Protein AF-0000000087545679 (afdb_homodimer)

InterPro domains:
  IPR001789 Signal transduction response regulator, receiver domain [PF00072] (4-112)
  IPR001789 Signal transduction response regulator, receiver domain [PS50110] (2-116)
  IPR001789 Signal transduction response regulator, receiver domain [SM00448] (1-112)
  IPR001867 OmpR/PhoB-type DNA-binding domain [PF00486] (146-220)
  IPR001867 OmpR/PhoB-type DNA-binding domain [PS51755] (124-222)
  IPR001867 OmpR/PhoB-type DNA-binding domain [SM00862] (145-220)
  IPR001867 OmpR/PhoB-type DNA-binding domain [cd00383] (132-220)
  IPR011006 CheY-like superfamily [SSF52172] (1-177)
  IPR036388 Winged helix-like DNA-binding domain superfamily [G3DSA:1.10.10.10] (118-224)
  IPR039420 Transcriptional regulatory protein WalR-like [PTHR48111] (1-220)

Secondary structure (DSSP, 8-state):
-EEEEE-S-HHHHHHHHHHHHHTT-EEEEESSHHHHHHHHHHS--SEEEE-SS-SSS-HHHHHHHHHHTT--S-EEEEES---HHHHHHHHHTT-SEEEESS--HHHHHHHHHHHHHHHTT--SSEEEETTEEEETTTTEEEETTEEE---HHHHHHHHHHHHTTTSEE-HHHHHHTT-SSSTT--TTHHHHHHHHHHHHHHTTTT---EEEETTTEEEE-SPP-/-EEEEE-S-HHHHHHHHHHHHHTT-EEEEESSHHHHHHHHHHS--SEEEE-SS-SSS-HHHHHHHHHHTT--S-EEEEES---HHHHHHHHHTT-SEEEESS--HHHHHHHHHHHHHHHTT--SSEEEETTEEEETTTTEEEETTEEE---HHHHHHHHHHHHTTTSEE-HHHHHHTT-SSSTT--TTHHHHHHHHHHHHHHTTTT---EEEETTTEEEE-SPP-

Sequence (450 aa):
MKLLVVEDEALLRHHLQTRLTDSGHVVQAVANAEEALYHVTEFNHDLAVIDLGLPGISGLELIRRLRAQDKTFPILILTARGNWQDKVEGLAAGADDYVVKPFQFEELEARLNALLRRSSGFTQSTIVAGPLLLDLNRKQASLDEEPLALTAYEYRILEYLMRHHQQVVAKDRLMEQLYPDDDERDPNVIEVLVGRLRRKLEAPAGFKPIDTVRGLGYLFNERCQMKLLVVEDEALLRHHLQTRLTDSGHVVQAVANAEEALYHVTEFNHDLAVIDLGLPGISGLELIRRLRAQDKTFPILILTARGNWQDKVEGLAAGADDYVVKPFQFEELEARLNALLRRSSGFTQSTIVAGPLLLDLNRKQASLDEEPLALTAYEYRILEYLMRHHQQVVAKDRLMEQLYPDDDERDPNVIEVLVGRLRRKLEAPAGFKPIDTVRGLGYLFNERCQ

Solvent-accessible surface area (backbone atoms only — not comparable to full-atom values): 23961 Å² total; per-residue (Å²): 84,26,33,36,36,36,33,56,54,63,67,59,38,50,50,51,42,52,55,45,35,74,70,63,34,24,54,46,72,35,51,30,41,67,58,45,55,52,46,59,73,76,41,86,59,56,30,36,39,35,25,47,85,29,63,86,55,32,28,59,57,43,46,39,49,40,46,75,70,66,52,71,52,51,29,34,37,47,27,69,71,67,53,56,69,57,52,31,50,46,34,61,49,38,27,62,46,81,45,45,51,83,74,56,67,67,39,52,51,37,51,53,49,29,50,52,32,46,75,52,70,38,58,50,53,45,43,36,37,87,58,35,38,34,34,65,82,77,70,45,40,24,45,75,86,34,81,48,93,63,52,75,66,48,42,47,53,49,50,54,36,52,54,40,37,71,36,78,41,39,57,67,61,54,48,43,48,75,31,74,60,78,81,80,66,57,87,55,51,60,59,53,43,52,50,52,49,47,54,67,43,28,68,55,97,65,43,76,47,71,42,79,40,87,97,55,28,37,25,24,69,47,70,60,78,86,27,32,36,36,36,33,57,54,63,68,59,38,50,50,52,44,51,54,43,34,73,72,63,33,26,55,46,72,36,53,32,43,67,57,45,57,52,47,58,73,76,40,86,58,57,31,35,38,34,24,47,85,29,62,85,55,31,27,60,57,42,44,38,50,40,47,74,69,67,52,70,52,50,29,34,37,46,27,70,71,67,52,56,69,58,52,30,50,46,33,61,49,39,26,62,45,79,46,44,52,83,72,56,68,67,39,53,51,36,51,49,50,30,51,51,33,48,75,52,73,38,59,51,54,45,43,34,38,87,57,35,36,36,34,64,83,77,70,45,40,24,46,75,87,34,80,46,95,63,53,74,66,48,43,48,52,50,50,53,35,52,55,39,37,72,36,79,40,38,58,67,62,54,48,42,48,76,33,74,60,78,81,81,67,58,86,56,52,60,58,53,45,50,51,52,50,46,54,66,43,28,69,54,96,65,43,76,48,70,42,78,39,85,98,55,30,37,25,25,69,46,70,60,80

Organism: NCBI:txid47879

Foldseek 3Di:
DEEEEEAQDPVVQVVCCVVVVVQLFHYDYDRALVVVVVDVVVDPGQEYEFEQPGPDQGSLNSLLVCVVVVPQHAYEYEYQDDDVVVVVSSVVSPHDYYDHPPDDVVVVVVVVQCSSCVVLPHDDQWKDFVQWIARNNVLWIDGVNHTQDDDSLLSQLVVVQSSVAPDFDALVNSQCRVHVDPPDDDSCPSVVSVVVNQVSQCVPPGRRQWDADPPGHIHRHTHMD/DEEEEEAQDPVVQVVCCVVVVVQLFHYDYDRALVVVVVDVVVDPGQEYEFEQPGPDQGSLNSLLVCVVVVPQHAYEYEYQDDDVVVVVSSVVSPHDYYDHPPDDVVVVVVVVQCSSCVVLPHDDQWKDFVQWIARNNVLWIDGVNHTQDDDSLLSQLVVVQSSVAPDFDALVNSQCRVHVDPPDDDSCVSVVSVVVNQVSQCVPPRRRQWDADPPGHIHRHTHMD

pLDDT: mean 93.22, std 6.29, range [61.56, 98.75]

Nearest PDB structures (foldseek):
  8jo2-assembly1_H  TM=9.558E-01  e=9.263E-23  Klebsiella pneumoniae JM45
  4s04-assembly2_F  TM=5.539E-01  e=1.120E-22  Klebsiella pneumoniae JM45
  2pl1-assembly1_A  TM=9.897E-01  e=4.685E-15  Escherichia coli
  3w9s-assembly1_B  TM=9.902E-01  e=2.878E-13  Klebsiella pneumoniae subsp. pneumoniae NTUH-K2044
  1kgs-assembly1_A  TM=5.431E-01  e=3.807E-20  Thermotoga maritima

Radius of gyration: 22.72 Å; Cα contacts (8 Å, |Δi|>4): 845; chains: 2; bounding box: 52×59×52 Å

Structure (mmCIF, N/CA/C/O backbone):
data_AF-0000000087545679-model_v1
#
loop_
_entity.id
_entity.type
_entity.pdbx_description
1 polymer 'Uncharacterized protein'
#
loop_
_atom_site.group_PDB
_atom_site.id
_atom_site.type_symbol
_atom_site.label_atom_id
_atom_site.label_alt_id
_atom_site.label_comp_id
_atom_site.label_asym_id
_atom_site.label_entity_id
_atom_site.label_seq_id
_atom_site.pdbx_PDB_ins_code
_atom_site.Cartn_x
_atom_site.Cartn_y
_atom_site.Cartn_z
_atom_site.occupancy
_atom_site.B_iso_or_equiv
_atom_site.auth_seq_id
_atom_site.auth_comp_id
_atom_site.auth_asym_id
_atom_site.auth_atom_id
_atom_site.pdbx_PDB_model_num
ATOM 1 N N . MET A 1 1 ? 1.304 -16.109 -5.113 1 92.75 1 MET A N 1
ATOM 2 C CA . MET A 1 1 ? 0.428 -15.07 -5.633 1 92.75 1 MET A CA 1
ATOM 3 C C . MET A 1 1 ? 0.404 -15.086 -7.156 1 92.75 1 MET A C 1
ATOM 5 O O . MET A 1 1 ? 1.335 -15.586 -7.793 1 92.75 1 MET A O 1
ATOM 9 N N . LYS A 1 2 ? -0.677 -14.625 -7.703 1 93.69 2 LYS A N 1
ATOM 10 C CA . LYS A 1 2 ? -0.797 -14.586 -9.156 1 93.69 2 LYS A CA 1
ATOM 11 C C . LYS A 1 2 ? -0.41 -13.219 -9.703 1 93.69 2 LYS A C 1
ATOM 13 O O . LYS A 1 2 ? -1.035 -12.211 -9.367 1 93.69 2 LYS A O 1
ATOM 18 N N . LEU A 1 3 ? 0.602 -13.219 -10.586 1 96.75 3 LEU A N 1
ATOM 19 C CA . LEU A 1 3 ? 1.151 -11.977 -11.109 1 96.75 3 LEU A CA 1
ATOM 20 C C . LEU A 1 3 ? 0.868 -11.844 -12.602 1 96.75 3 LEU A C 1
ATOM 22 O O . LEU A 1 3 ? 0.926 -12.828 -13.344 1 96.75 3 LEU A O 1
ATOM 26 N N . LEU A 1 4 ? 0.562 -10.617 -13 1 97.62 4 LEU A N 1
ATOM 27 C CA . LEU A 1 4 ? 0.479 -10.266 -14.414 1 97.62 4 LEU A CA 1
ATOM 28 C C . LEU A 1 4 ? 1.711 -9.484 -14.852 1 97.62 4 LEU A C 1
ATOM 30 O O . LEU A 1 4 ? 2.055 -8.469 -14.234 1 97.62 4 LEU A O 1
ATOM 34 N N . VAL A 1 5 ? 2.412 -10.016 -15.836 1 98.44 5 VAL A N 1
ATOM 35 C CA . VAL A 1 5 ? 3.568 -9.328 -16.391 1 98.44 5 VAL A CA 1
ATOM 36 C C . VAL A 1 5 ? 3.268 -8.891 -17.828 1 98.44 5 VAL A C 1
ATOM 38 O O . VAL A 1 5 ? 2.93 -9.711 -18.672 1 98.44 5 VAL A O 1
ATOM 41 N N . VAL A 1 6 ? 3.354 -7.586 -18.047 1 98.69 6 VAL A N 1
ATOM 42 C CA . VAL A 1 6 ? 3.127 -7.035 -19.375 1 98.69 6 VAL A CA 1
ATOM 43 C C . VAL A 1 6 ? 4.426 -6.438 -19.922 1 98.69 6 VAL A C 1
ATOM 45 O O . VAL A 1 6 ? 4.859 -5.375 -19.469 1 98.69 6 VAL A O 1
ATOM 48 N N . GLU A 1 7 ? 5.012 -7.086 -20.859 1 98.38 7 GLU A N 1
ATOM 49 C CA . GLU A 1 7 ? 6.336 -6.766 -21.391 1 98.38 7 GLU A CA 1
ATOM 50 C C . GLU A 1 7 ? 6.461 -7.195 -22.859 1 98.38 7 GLU A C 1
ATOM 52 O O . GLU A 1 7 ? 6.301 -8.375 -23.172 1 98.38 7 GLU A O 1
ATOM 57 N N . ASP A 1 8 ? 6.758 -6.242 -23.703 1 97.69 8 ASP A N 1
ATOM 58 C CA . ASP A 1 8 ? 6.754 -6.539 -25.125 1 97.69 8 ASP A CA 1
ATOM 59 C C . ASP A 1 8 ? 8.047 -7.238 -25.547 1 97.69 8 ASP A C 1
ATOM 61 O O . ASP A 1 8 ? 8.062 -7.996 -26.516 1 97.69 8 ASP A O 1
ATOM 65 N N . GLU A 1 9 ? 9.164 -6.996 -24.906 1 97.25 9 GLU A N 1
ATOM 66 C CA . GLU A 1 9 ? 10.422 -7.645 -25.234 1 97.25 9 GLU A CA 1
ATOM 67 C C . GLU A 1 9 ? 10.43 -9.109 -24.797 1 97.25 9 GLU A C 1
ATOM 69 O O . GLU A 1 9 ? 10.469 -9.398 -23.594 1 97.25 9 GLU A O 1
ATOM 74 N N . ALA A 1 10 ? 10.531 -9.984 -25.719 1 97.75 10 ALA A N 1
ATOM 75 C CA . ALA A 1 10 ? 10.312 -11.414 -25.5 1 97.75 10 ALA A CA 1
ATOM 76 C C . ALA A 1 10 ? 11.32 -11.977 -24.5 1 97.75 10 ALA A C 1
ATOM 78 O O . ALA A 1 10 ? 10.961 -12.75 -23.609 1 97.75 10 ALA A O 1
A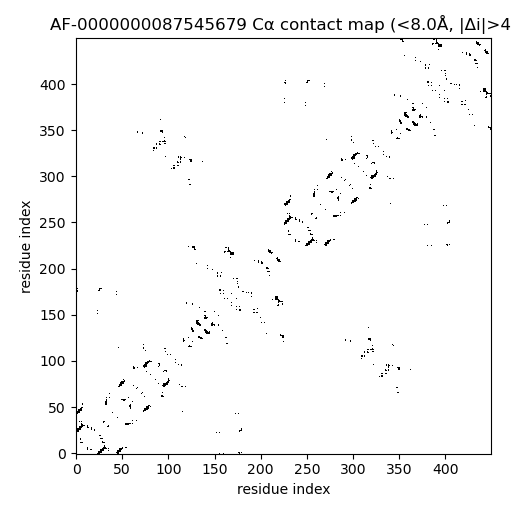TOM 79 N N . LEU A 1 11 ? 12.547 -11.617 -24.688 1 97.94 11 LEU A N 1
ATOM 80 C CA . LEU A 1 11 ? 13.586 -12.18 -23.828 1 97.94 11 LEU A CA 1
ATOM 81 C C . LEU A 1 11 ? 13.391 -11.742 -22.375 1 97.94 11 LEU A C 1
ATOM 83 O O . LEU A 1 11 ? 13.484 -12.562 -21.469 1 97.94 11 LEU A O 1
ATOM 87 N N . LEU A 1 12 ? 13.164 -10.477 -22.203 1 97.94 12 LEU A N 1
ATOM 88 C CA . LEU A 1 12 ? 12.938 -9.969 -20.859 1 97.94 12 LEU A CA 1
ATOM 89 C C . LEU A 1 12 ? 11.672 -10.57 -20.25 1 97.94 12 LEU A C 1
ATOM 91 O O . LEU A 1 12 ? 11.648 -10.938 -19.078 1 97.94 12 LEU A O 1
ATOM 95 N N . ARG A 1 13 ? 10.609 -10.609 -21 1 98.12 13 ARG A N 1
ATOM 96 C CA . ARG A 1 13 ? 9.352 -11.203 -20.562 1 98.12 13 ARG A CA 1
ATOM 97 C C . ARG A 1 13 ? 9.555 -12.633 -20.062 1 98.12 13 ARG A C 1
ATOM 99 O O . ARG A 1 13 ? 9.07 -13 -19 1 98.12 13 ARG A O 1
ATOM 106 N N . HIS A 1 14 ? 10.305 -13.406 -20.828 1 97.88 14 HIS A N 1
ATOM 107 C CA . HIS A 1 14 ? 10.609 -14.781 -20.469 1 97.88 14 HIS A CA 1
ATOM 108 C C . HIS A 1 14 ? 11.438 -14.852 -19.203 1 97.88 14 HIS A C 1
ATOM 110 O O . HIS A 1 14 ? 11.164 -15.672 -18.312 1 97.88 14 HIS A O 1
ATOM 116 N N . HIS A 1 15 ? 12.422 -14.008 -19.156 1 97.88 15 HIS A N 1
ATOM 117 C CA . HIS A 1 15 ? 13.281 -13.961 -17.984 1 97.88 15 HIS A CA 1
ATOM 118 C C . HIS A 1 15 ? 12.477 -13.625 -16.719 1 97.88 15 HIS A C 1
ATOM 120 O O . HIS A 1 15 ? 12.617 -14.289 -15.695 1 97.88 15 HIS A O 1
ATOM 126 N N . LEU A 1 16 ? 11.625 -12.609 -16.797 1 98.31 16 LEU A N 1
ATOM 127 C CA . LEU A 1 16 ? 10.781 -12.219 -15.68 1 98.31 16 LEU A CA 1
ATOM 128 C C . LEU A 1 16 ? 9.859 -13.359 -15.273 1 98.31 16 LEU A C 1
ATOM 130 O O . LEU A 1 16 ? 9.734 -13.672 -14.086 1 98.31 16 LEU A O 1
ATOM 134 N N . GLN A 1 17 ? 9.211 -13.945 -16.234 1 97.5 17 GLN A N 1
ATOM 135 C CA . GLN A 1 17 ? 8.305 -15.055 -15.977 1 97.5 17 GLN A CA 1
ATOM 136 C C . GLN A 1 17 ? 9.023 -16.188 -15.258 1 97.5 17 GLN A C 1
ATOM 138 O O . GLN A 1 17 ? 8.523 -16.719 -14.258 1 97.5 17 GLN A O 1
ATOM 143 N N . THR A 1 18 ? 10.203 -16.562 -15.75 1 97.31 18 THR A N 1
ATOM 144 C CA . THR A 1 18 ? 10.969 -17.656 -15.195 1 97.31 18 THR A CA 1
ATOM 145 C C . THR A 1 18 ? 11.398 -17.359 -13.758 1 97.31 18 THR A C 1
ATOM 147 O O . THR A 1 18 ? 11.141 -18.156 -12.852 1 97.31 18 THR A O 1
ATOM 150 N N . ARG A 1 19 ? 11.977 -16.203 -13.539 1 96.75 19 ARG A N 1
ATOM 151 C CA . ARG A 1 19 ? 12.508 -15.852 -12.227 1 96.75 19 ARG A CA 1
ATOM 152 C C . ARG A 1 19 ? 11.383 -15.695 -11.203 1 96.75 19 ARG A C 1
ATOM 154 O O . ARG A 1 19 ? 11.516 -16.125 -10.062 1 96.75 19 ARG A O 1
ATOM 161 N N . LEU A 1 20 ? 10.289 -15.07 -11.602 1 96.25 20 LEU A N 1
ATOM 162 C CA . LEU A 1 20 ? 9.164 -14.875 -10.695 1 96.25 20 LEU A CA 1
ATOM 163 C C . LEU A 1 20 ? 8.492 -16.203 -10.367 1 96.25 20 LEU A C 1
ATOM 165 O O . LEU A 1 20 ? 8.047 -16.422 -9.234 1 96.25 20 LEU A O 1
ATOM 169 N N . THR A 1 21 ? 8.398 -17.062 -11.359 1 93.25 21 THR A N 1
ATOM 170 C CA . THR A 1 21 ? 7.875 -18.406 -11.109 1 93.25 21 THR A CA 1
ATOM 171 C C . THR A 1 21 ? 8.766 -19.156 -10.133 1 93.25 21 THR A C 1
ATOM 173 O O . THR A 1 21 ? 8.273 -19.797 -9.203 1 93.25 21 THR A O 1
ATOM 176 N N . ASP A 1 22 ? 10.062 -19.031 -10.367 1 92.12 22 ASP A N 1
ATOM 177 C CA . ASP A 1 22 ? 11.031 -19.688 -9.492 1 92.12 22 ASP A CA 1
ATOM 178 C C . ASP A 1 22 ? 10.906 -19.156 -8.062 1 92.12 22 ASP A C 1
ATOM 180 O O . ASP A 1 22 ? 11.195 -19.891 -7.102 1 92.12 22 ASP A O 1
ATOM 184 N N . SER A 1 23 ? 10.445 -17.922 -7.957 1 90.81 23 SER A N 1
ATOM 185 C CA . SER A 1 23 ? 10.273 -17.312 -6.641 1 90.81 23 SER A CA 1
ATOM 186 C C . SER A 1 23 ? 8.961 -17.75 -5.996 1 90.81 23 SER A C 1
ATOM 188 O O . SER A 1 23 ? 8.633 -17.328 -4.891 1 90.81 23 SER A O 1
ATOM 190 N N . GLY A 1 24 ? 8.164 -18.562 -6.699 1 88.25 24 GLY A N 1
ATOM 191 C CA . GLY A 1 24 ? 6.992 -19.172 -6.098 1 88.25 24 GLY A CA 1
ATOM 192 C C . GLY A 1 24 ? 5.691 -18.531 -6.531 1 88.25 24 GLY A C 1
ATOM 193 O O . GLY A 1 24 ? 4.633 -18.812 -5.965 1 88.25 24 GLY A O 1
ATOM 194 N N . HIS A 1 25 ? 5.719 -17.672 -7.527 1 92.38 25 HIS A N 1
ATOM 195 C CA . HIS A 1 25 ? 4.512 -17 -8.023 1 92.38 25 HIS A CA 1
ATOM 196 C C . HIS A 1 25 ? 3.93 -17.75 -9.219 1 92.38 25 HIS A C 1
ATOM 198 O O . HIS A 1 25 ? 4.621 -18.547 -9.859 1 92.38 25 HIS A O 1
ATOM 204 N N . VAL A 1 26 ? 2.666 -17.562 -9.352 1 93.12 26 VAL A N 1
ATOM 205 C CA . VAL A 1 26 ? 2.031 -17.906 -10.625 1 93.12 26 VAL A CA 1
ATOM 206 C C . VAL A 1 26 ? 2.049 -16.703 -11.555 1 93.12 26 VAL A C 1
ATOM 208 O O . VAL A 1 26 ? 1.563 -15.625 -11.195 1 93.12 26 VAL A O 1
ATOM 211 N N . VAL A 1 27 ? 2.623 -16.906 -12.766 1 95.5 27 VAL A N 1
ATOM 212 C CA . VAL A 1 27 ? 2.877 -15.719 -13.586 1 95.5 27 VAL A CA 1
ATOM 213 C C . VAL A 1 27 ? 2.15 -15.844 -14.922 1 95.5 27 VAL A C 1
ATOM 215 O O . VAL A 1 27 ? 2.291 -16.859 -15.617 1 95.5 27 VAL A O 1
ATOM 218 N N . GLN A 1 28 ? 1.311 -14.93 -15.219 1 95.38 28 GLN A N 1
ATOM 219 C CA . GLN A 1 28 ? 0.778 -14.703 -16.562 1 95.38 28 GLN A CA 1
ATOM 220 C C . GLN A 1 28 ? 1.534 -13.586 -17.266 1 95.38 28 GLN A C 1
ATOM 222 O O . GLN A 1 28 ? 1.435 -12.422 -16.891 1 95.38 28 GLN A O 1
ATOM 227 N N . ALA A 1 29 ? 2.275 -13.992 -18.266 1 97.12 29 ALA A N 1
ATOM 228 C CA . ALA A 1 29 ? 3.084 -13.016 -19 1 97.12 29 ALA A CA 1
ATOM 229 C C . ALA A 1 29 ? 2.518 -12.758 -20.391 1 97.12 29 ALA A C 1
ATOM 231 O O . ALA A 1 29 ? 2.24 -13.703 -21.125 1 97.12 29 ALA A O 1
ATOM 232 N N . VAL A 1 30 ? 2.312 -11.523 -20.672 1 97.38 30 VAL A N 1
ATOM 233 C CA . VAL A 1 30 ? 1.738 -11.188 -21.969 1 97.38 30 VAL A CA 1
ATOM 234 C C . VAL A 1 30 ? 2.586 -10.109 -22.656 1 97.38 30 VAL A C 1
ATOM 236 O O . VAL A 1 30 ? 3.389 -9.438 -22 1 97.38 30 VAL A O 1
ATOM 239 N N . ALA A 1 31 ? 2.346 -9.891 -23.969 1 97.69 31 ALA A N 1
ATOM 240 C CA . ALA A 1 31 ? 3.287 -9.102 -24.75 1 97.69 31 ALA A CA 1
ATOM 241 C C . ALA A 1 31 ? 2.725 -7.711 -25.047 1 97.69 31 ALA A C 1
ATOM 243 O O . ALA A 1 31 ? 3.424 -6.852 -25.594 1 97.69 31 ALA A O 1
ATOM 244 N N . ASN A 1 32 ? 1.473 -7.48 -24.719 1 97.69 32 ASN A N 1
ATOM 245 C CA . ASN A 1 32 ? 0.864 -6.195 -25.031 1 97.69 32 ASN A CA 1
ATOM 246 C C . ASN A 1 32 ? -0.331 -5.898 -24.141 1 97.69 32 ASN A C 1
ATOM 248 O O . ASN A 1 32 ? -0.781 -6.766 -23.391 1 97.69 32 ASN A O 1
ATOM 252 N N . ALA A 1 33 ? -0.792 -4.645 -24.219 1 98 33 ALA A N 1
ATOM 253 C CA . ALA A 1 33 ? -1.845 -4.156 -23.328 1 98 33 ALA A CA 1
ATOM 254 C C . ALA A 1 33 ? -3.174 -4.848 -23.625 1 98 33 ALA A C 1
ATOM 256 O O . ALA A 1 33 ? -3.963 -5.105 -22.719 1 98 33 ALA A O 1
ATOM 257 N N . GLU A 1 34 ? -3.424 -5.125 -24.844 1 97.25 34 GLU A N 1
ATOM 258 C CA . GLU A 1 34 ? -4.684 -5.758 -25.219 1 97.25 34 GLU A CA 1
ATOM 259 C C . GLU A 1 34 ? -4.828 -7.129 -24.562 1 97.25 34 GLU A C 1
ATOM 261 O O . GLU A 1 34 ? -5.887 -7.453 -24.016 1 97.25 34 GLU A O 1
ATOM 266 N N . GLU A 1 35 ? -3.793 -7.863 -24.672 1 96.38 35 GLU A N 1
ATOM 267 C CA . GLU A 1 35 ? -3.797 -9.172 -24.031 1 96.38 35 GLU A CA 1
ATOM 268 C C . GLU A 1 35 ? -3.947 -9.047 -22.516 1 96.38 35 GLU A C 1
ATOM 270 O O . GLU A 1 35 ? -4.66 -9.836 -21.891 1 96.38 35 GLU A O 1
ATOM 275 N N . ALA A 1 36 ? -3.248 -8.078 -21.969 1 97.5 36 ALA A N 1
ATOM 276 C CA . ALA A 1 36 ? -3.35 -7.836 -20.531 1 97.5 36 ALA A CA 1
ATOM 277 C C . ALA A 1 36 ? -4.793 -7.555 -20.125 1 97.5 36 ALA A C 1
ATOM 279 O O . ALA A 1 36 ? -5.293 -8.125 -19.141 1 97.5 36 ALA A O 1
ATOM 280 N N . LEU A 1 37 ? -5.449 -6.648 -20.891 1 97 37 LEU A N 1
ATOM 281 C CA . LEU A 1 37 ? -6.824 -6.266 -20.594 1 97 37 LEU A CA 1
ATOM 282 C C . LEU A 1 37 ? -7.758 -7.469 -20.688 1 97 37 LEU A C 1
ATOM 284 O O . LEU A 1 37 ? -8.68 -7.613 -19.891 1 97 37 LEU A O 1
ATOM 288 N N . TYR A 1 38 ? -7.469 -8.328 -21.641 1 95.06 38 TYR A N 1
ATOM 289 C CA . TYR A 1 38 ? -8.242 -9.555 -21.781 1 95.06 38 TYR A CA 1
ATOM 290 C C . TYR A 1 38 ? -8.102 -10.43 -20.547 1 95.06 38 TYR A C 1
ATOM 292 O O . TYR A 1 38 ? -9.094 -10.867 -19.953 1 95.06 38 TYR A O 1
ATOM 300 N N . HIS A 1 39 ? -6.891 -10.648 -20.094 1 92.81 39 HIS A N 1
ATOM 301 C CA . HIS A 1 39 ? -6.609 -11.555 -18.984 1 92.81 39 HIS A CA 1
ATOM 302 C C . HIS A 1 39 ? -7.164 -11.008 -17.672 1 92.81 39 HIS A C 1
ATOM 304 O O . HIS A 1 39 ? -7.633 -11.773 -16.828 1 92.81 39 HIS A O 1
ATOM 310 N N . VAL A 1 40 ? -7.125 -9.711 -17.484 1 94 40 VAL A N 1
ATOM 311 C CA . VAL A 1 40 ? -7.59 -9.125 -16.234 1 94 40 VAL A CA 1
ATOM 312 C C . VAL A 1 40 ? -9.109 -9.219 -16.156 1 94 40 VAL A C 1
ATOM 314 O O . VAL A 1 40 ? -9.688 -9.156 -15.062 1 94 40 VAL A O 1
ATOM 317 N N . THR A 1 41 ? -9.727 -9.258 -17.297 1 91.56 41 THR A N 1
ATOM 318 C CA . THR A 1 41 ? -11.172 -9.43 -17.328 1 91.56 41 THR A CA 1
ATOM 319 C C . THR A 1 41 ? -11.555 -10.875 -17.016 1 91.56 41 THR A C 1
ATOM 321 O O . THR A 1 41 ? -12.586 -11.133 -16.391 1 91.56 41 THR A O 1
ATOM 324 N N . GLU A 1 42 ? -10.727 -11.844 -17.328 1 88.31 42 GLU A N 1
ATOM 325 C CA . GLU A 1 42 ? -11.031 -13.266 -17.25 1 88.31 42 GLU A CA 1
ATOM 326 C C . GLU A 1 42 ? -10.539 -13.867 -15.938 1 88.31 42 GLU A C 1
ATOM 328 O O . GLU A 1 42 ? -11.125 -14.828 -15.43 1 88.31 42 GLU A O 1
ATOM 333 N N . PHE A 1 43 ? -9.5 -13.281 -15.477 1 88.25 43 PHE A N 1
ATOM 334 C CA . PHE A 1 43 ? -8.852 -13.883 -14.32 1 88.25 43 PHE A CA 1
ATOM 335 C C . PHE A 1 43 ? -8.531 -12.82 -13.273 1 88.25 43 PHE A C 1
ATOM 337 O O . PHE A 1 43 ? -8.43 -11.633 -13.594 1 88.25 43 PHE A O 1
ATOM 344 N N . ASN A 1 44 ? -8.383 -13.305 -12.062 1 90.19 44 ASN A N 1
ATOM 345 C CA . ASN A 1 44 ? -7.922 -12.422 -11 1 90.19 44 ASN A CA 1
ATOM 346 C C . ASN A 1 44 ? -6.398 -12.398 -10.914 1 90.19 44 ASN A C 1
ATOM 348 O O . ASN A 1 44 ? -5.738 -13.391 -11.234 1 90.19 44 ASN A O 1
ATOM 352 N N . HIS A 1 45 ? -5.914 -11.273 -10.547 1 94.12 45 HIS A N 1
ATOM 353 C CA . HIS A 1 45 ? -4.48 -11.102 -10.336 1 94.12 45 HIS A CA 1
ATOM 354 C C . HIS A 1 45 ? -4.207 -10.391 -9.016 1 94.12 45 HIS A C 1
ATOM 356 O O . HIS A 1 45 ? -5.027 -9.594 -8.555 1 94.12 45 HIS A O 1
ATOM 362 N N . ASP A 1 46 ? -3.066 -10.727 -8.453 1 95.31 46 ASP A N 1
ATOM 363 C CA . ASP A 1 46 ? -2.715 -10.133 -7.168 1 95.31 46 ASP A CA 1
ATOM 364 C C . ASP A 1 46 ? -1.806 -8.922 -7.352 1 95.31 46 ASP A C 1
ATOM 366 O O . ASP A 1 46 ? -1.673 -8.094 -6.445 1 95.31 46 ASP A O 1
ATOM 370 N N . LEU A 1 47 ? -1.132 -8.82 -8.461 1 97.5 47 LEU A N 1
ATOM 371 C CA . LEU A 1 47 ? -0.214 -7.73 -8.773 1 97.5 47 LEU A CA 1
ATOM 372 C C . LEU A 1 47 ? 0.146 -7.734 -10.258 1 97.5 47 LEU A C 1
ATOM 374 O O . LEU A 1 47 ? 0.191 -8.789 -10.883 1 97.5 47 LEU A O 1
ATOM 378 N N . ALA A 1 48 ? 0.414 -6.551 -10.805 1 98.56 48 ALA A N 1
ATOM 379 C CA . ALA A 1 48 ? 0.85 -6.453 -12.195 1 98.56 48 ALA A CA 1
ATOM 380 C C . ALA A 1 48 ? 2.182 -5.715 -12.305 1 98.56 48 ALA A C 1
ATOM 382 O O . ALA A 1 48 ? 2.41 -4.73 -11.602 1 98.56 48 ALA A O 1
ATOM 383 N N . VAL A 1 49 ? 3.025 -6.23 -13.117 1 98.75 49 VAL A N 1
ATOM 384 C CA . VAL A 1 49 ? 4.238 -5.547 -13.562 1 98.75 49 VAL A CA 1
ATOM 385 C C . VAL A 1 49 ? 4.07 -5.074 -15 1 98.75 49 VAL A C 1
ATOM 387 O O . VAL A 1 49 ? 3.873 -5.887 -15.906 1 98.75 49 VAL A O 1
ATOM 390 N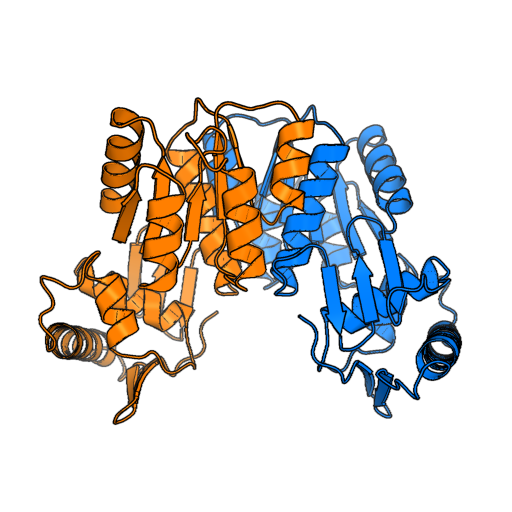 N . ILE A 1 50 ? 4.207 -3.771 -15.18 1 98.75 50 ILE A N 1
ATOM 391 C CA . ILE A 1 50 ? 3.812 -3.23 -16.469 1 98.75 50 ILE A CA 1
ATOM 392 C C . ILE A 1 50 ? 4.941 -2.367 -17.031 1 98.75 50 ILE A C 1
ATOM 394 O O . ILE A 1 50 ? 5.438 -1.465 -16.359 1 98.75 50 ILE A O 1
ATOM 398 N N . ASP A 1 51 ? 5.34 -2.609 -18.266 1 98.31 51 ASP A N 1
ATOM 399 C CA . ASP A 1 51 ? 6.223 -1.719 -19 1 98.31 51 ASP A CA 1
ATOM 400 C C . ASP A 1 51 ? 5.445 -0.542 -19.594 1 98.31 51 ASP A C 1
ATOM 402 O O . ASP A 1 51 ? 4.375 -0.725 -20.172 1 98.31 51 ASP A O 1
ATOM 406 N N . LEU A 1 52 ? 5.973 0.622 -19.547 1 97.31 52 LEU A N 1
ATOM 407 C CA . LEU A 1 52 ? 5.32 1.795 -20.109 1 97.31 52 LEU A CA 1
ATOM 408 C C . LEU A 1 52 ? 5.484 1.829 -21.625 1 97.31 52 LEU A C 1
ATOM 410 O O . LEU A 1 52 ? 4.648 2.396 -22.344 1 97.31 52 LEU A O 1
ATOM 414 N N . GLY A 1 53 ? 6.617 1.321 -22.062 1 96 53 GLY A N 1
ATOM 415 C CA . GLY A 1 53 ? 6.945 1.354 -23.484 1 96 53 GLY A CA 1
ATOM 416 C C . GLY A 1 53 ? 6.332 0.207 -24.266 1 96 53 GLY A C 1
ATOM 417 O O . GLY A 1 53 ? 7.027 -0.482 -25.016 1 96 53 GLY A O 1
ATOM 418 N N . LEU A 1 54 ? 5.066 -0.04 -24.141 1 97.06 54 LEU A N 1
ATOM 419 C CA . LEU A 1 54 ? 4.371 -1.105 -24.859 1 97.06 54 LEU A CA 1
ATOM 420 C C . LEU A 1 54 ? 3.953 -0.642 -26.25 1 97.06 54 LEU A C 1
ATOM 422 O O . LEU A 1 54 ? 3.654 0.537 -26.453 1 97.06 54 LEU A O 1
ATOM 426 N N . PRO A 1 55 ? 3.914 -1.589 -27.219 1 95 55 PRO A N 1
ATOM 427 C CA . PRO A 1 55 ? 3.35 -1.254 -28.531 1 95 55 PRO A CA 1
ATOM 428 C C . PRO A 1 55 ? 1.834 -1.067 -28.484 1 95 55 PRO A C 1
ATOM 430 O O . PRO A 1 55 ? 1.147 -1.733 -27.703 1 95 55 PRO A O 1
ATOM 433 N N . GLY A 1 56 ? 1.312 -0.159 -29.375 1 94.94 56 GLY A N 1
ATOM 434 C CA . GLY A 1 56 ? -0.119 0.098 -29.344 1 94.94 56 GLY A CA 1
ATOM 435 C C . GLY A 1 56 ? -0.55 0.952 -28.172 1 94.94 56 GLY A C 1
ATOM 436 O O . GLY A 1 56 ? -0.069 2.074 -28 1 94.94 56 GLY A O 1
ATOM 437 N N . ILE A 1 57 ? -1.38 0.335 -27.328 1 95.12 57 ILE A N 1
ATOM 438 C CA . ILE A 1 57 ? -1.778 0.997 -26.094 1 95.12 57 ILE A CA 1
ATOM 439 C C . ILE A 1 57 ? -0.59 1.062 -25.141 1 95.12 57 ILE A C 1
ATOM 441 O O . ILE A 1 57 ? 0.031 0.038 -24.844 1 95.12 57 ILE A O 1
ATOM 445 N N . SER A 1 58 ? -0.252 2.309 -24.766 1 96.88 58 SER A N 1
ATOM 446 C CA . SER A 1 58 ? 0.905 2.48 -23.891 1 96.88 58 SER A CA 1
ATOM 447 C C . SER A 1 58 ? 0.653 1.878 -22.516 1 96.88 58 SER A C 1
ATOM 449 O O . SER A 1 58 ? -0.498 1.695 -22.109 1 96.88 58 SER A O 1
ATOM 451 N N . GLY A 1 59 ? 1.76 1.56 -21.828 1 97.81 59 GLY A N 1
ATOM 452 C CA . GLY A 1 59 ? 1.615 1.081 -20.469 1 97.81 59 GLY A CA 1
ATOM 453 C C . GLY A 1 59 ? 0.867 2.049 -19.562 1 97.81 59 GLY A C 1
ATOM 454 O O . GLY A 1 59 ? 0.106 1.632 -18.688 1 97.81 59 GLY A O 1
ATOM 455 N N . LEU A 1 60 ? 1.108 3.32 -19.781 1 97.5 60 LEU A N 1
ATOM 456 C CA . LEU A 1 60 ? 0.423 4.344 -19 1 97.5 60 LEU A CA 1
ATOM 457 C C . LEU A 1 60 ? -1.082 4.293 -19.234 1 97.5 60 LEU A C 1
ATOM 459 O O . LEU A 1 60 ? -1.867 4.355 -18.281 1 97.5 60 LEU A O 1
ATOM 463 N N . GLU A 1 61 ? -1.462 4.242 -20.422 1 97.69 61 GLU A N 1
ATOM 464 C CA . GLU A 1 61 ? -2.877 4.129 -20.766 1 97.69 61 GLU A CA 1
ATOM 465 C C . GLU A 1 61 ? -3.475 2.836 -20.203 1 97.69 61 GLU A C 1
ATOM 467 O O . GLU A 1 61 ? -4.617 2.822 -19.75 1 97.69 61 GLU A O 1
ATOM 472 N N . LEU A 1 62 ? -2.701 1.753 -20.297 1 98.31 62 LEU A N 1
ATOM 473 C CA . LEU A 1 62 ? -3.139 0.487 -19.719 1 98.31 62 LEU A CA 1
ATOM 474 C C . LEU A 1 62 ? -3.461 0.649 -18.234 1 98.31 62 LEU A C 1
ATOM 476 O O . LEU A 1 62 ? -4.508 0.193 -17.766 1 98.31 62 LEU A O 1
ATOM 480 N N . ILE A 1 63 ? -2.598 1.299 -17.5 1 97.94 63 ILE A N 1
ATOM 481 C CA . ILE A 1 63 ? -2.787 1.516 -16.062 1 97.94 63 ILE A CA 1
ATOM 482 C C . ILE A 1 63 ? -4.078 2.297 -15.828 1 97.94 63 ILE A C 1
ATOM 484 O O . ILE A 1 63 ? -4.895 1.92 -14.984 1 97.94 63 ILE A O 1
ATOM 488 N N . ARG A 1 64 ? -4.262 3.348 -16.594 1 96.38 64 ARG A N 1
ATOM 489 C CA . ARG A 1 64 ? -5.461 4.168 -16.453 1 96.38 64 ARG A CA 1
ATOM 490 C C . ARG A 1 64 ? -6.719 3.344 -16.703 1 96.38 64 ARG A C 1
ATOM 492 O O . ARG A 1 64 ? -7.703 3.471 -15.977 1 96.38 64 ARG A O 1
ATOM 499 N N . ARG A 1 65 ? -6.703 2.527 -17.656 1 96.88 65 ARG A N 1
ATOM 500 C CA . ARG A 1 65 ? -7.852 1.691 -17.984 1 96.88 65 ARG A CA 1
ATOM 501 C C . ARG A 1 65 ? -8.125 0.666 -16.891 1 96.88 65 ARG A C 1
ATOM 503 O O . ARG A 1 65 ? -9.281 0.409 -16.547 1 96.88 65 ARG A O 1
ATOM 510 N N . LEU A 1 66 ? -7.051 0.069 -16.422 1 97.31 66 LEU A N 1
ATOM 511 C CA . LEU A 1 66 ? -7.207 -0.891 -15.328 1 97.31 66 LEU A CA 1
ATOM 512 C C . LEU A 1 66 ? -7.879 -0.242 -14.125 1 97.31 66 LEU A C 1
ATOM 514 O O . LEU A 1 66 ? -8.789 -0.824 -13.531 1 97.31 66 LEU A O 1
ATOM 518 N N . ARG A 1 67 ? -7.422 0.94 -13.797 1 95.75 67 ARG A N 1
ATOM 519 C CA . ARG A 1 67 ? -7.992 1.652 -12.664 1 95.75 67 ARG A CA 1
ATOM 520 C C . ARG A 1 67 ? -9.422 2.092 -12.953 1 95.75 67 ARG A C 1
ATOM 522 O O . ARG A 1 67 ? -10.289 2.027 -12.078 1 95.75 67 ARG A O 1
ATOM 529 N N . ALA A 1 68 ? -9.688 2.518 -14.156 1 92.62 68 ALA A N 1
ATOM 530 C CA . ALA A 1 68 ? -11.039 2.895 -14.562 1 92.62 68 ALA A CA 1
ATOM 531 C C . ALA A 1 68 ? -11.992 1.708 -14.461 1 92.62 68 ALA A C 1
ATOM 533 O O . ALA A 1 68 ? -13.195 1.885 -14.242 1 92.62 68 ALA A O 1
ATOM 534 N N . GLN A 1 69 ? -11.445 0.498 -14.617 1 94 69 GLN A N 1
ATOM 535 C CA . GLN A 1 69 ? -12.242 -0.722 -14.516 1 94 69 GLN A CA 1
ATOM 536 C C . GLN A 1 69 ? -12.289 -1.23 -13.078 1 94 69 GLN A C 1
ATOM 538 O O . GLN A 1 69 ? -12.633 -2.389 -12.836 1 94 69 GLN A O 1
ATOM 543 N N . ASP A 1 70 ? -11.766 -0.426 -12.141 1 91.94 70 ASP A N 1
ATOM 544 C CA . ASP A 1 70 ? -11.82 -0.66 -10.695 1 91.94 70 ASP A CA 1
ATOM 545 C C . ASP A 1 70 ? -10.945 -1.848 -10.297 1 91.94 70 ASP A C 1
ATOM 547 O O . ASP A 1 70 ? -11.281 -2.582 -9.367 1 91.94 70 ASP A O 1
ATOM 551 N N . LYS A 1 71 ? -9.945 -2.139 -11.156 1 94.69 71 LYS A N 1
ATOM 552 C CA . LYS A 1 71 ? -8.953 -3.113 -10.719 1 94.69 71 LYS A CA 1
ATOM 553 C C . LYS A 1 71 ? -8.055 -2.533 -9.633 1 94.69 71 LYS A C 1
ATOM 555 O O . LYS A 1 71 ? -7.34 -1.555 -9.859 1 94.69 71 LYS A O 1
ATOM 560 N N . THR A 1 72 ? -8 -3.219 -8.477 1 94 72 THR A N 1
ATOM 561 C CA . THR A 1 72 ? -7.395 -2.57 -7.32 1 94 72 THR A CA 1
ATOM 562 C C . THR A 1 72 ? -6.055 -3.215 -6.977 1 94 72 THR A C 1
ATOM 564 O O . THR A 1 72 ? -5.355 -2.76 -6.07 1 94 72 THR A O 1
ATOM 567 N N . PHE A 1 73 ? -5.691 -4.262 -7.672 1 95.62 73 PHE A N 1
ATOM 568 C CA . PHE A 1 73 ? -4.422 -4.906 -7.344 1 95.62 73 PHE A CA 1
ATOM 569 C C . PHE A 1 73 ? -3.256 -3.951 -7.566 1 95.62 73 PHE A C 1
ATOM 571 O O . PHE A 1 73 ? -3.326 -3.066 -8.422 1 95.62 73 PHE A O 1
ATOM 578 N N . PRO A 1 74 ? -2.16 -4.102 -6.797 1 97.5 74 PRO A N 1
ATOM 579 C CA . PRO A 1 74 ? -1 -3.223 -6.969 1 97.5 74 PRO A CA 1
ATOM 580 C C . PRO A 1 74 ? -0.38 -3.328 -8.359 1 97.5 74 PRO A C 1
ATOM 582 O O . PRO A 1 74 ? -0.36 -4.41 -8.945 1 97.5 74 PRO A O 1
ATOM 585 N N . ILE A 1 75 ? 0.105 -2.168 -8.82 1 98.44 75 ILE A N 1
ATOM 586 C CA . ILE A 1 75 ? 0.776 -2.111 -10.117 1 98.44 75 ILE A CA 1
ATOM 587 C C . ILE A 1 75 ? 2.193 -1.57 -9.938 1 98.44 75 ILE A C 1
ATOM 589 O O . ILE A 1 75 ? 2.387 -0.499 -9.359 1 98.44 75 ILE A O 1
ATOM 593 N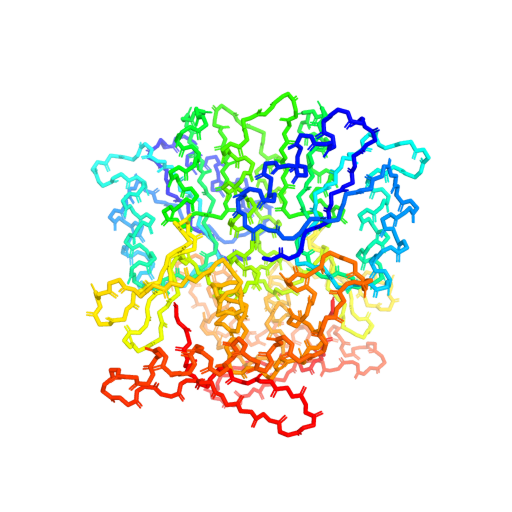 N . LEU A 1 76 ? 3.15 -2.332 -10.344 1 98.62 76 LEU A N 1
ATOM 594 C CA . LEU A 1 76 ? 4.547 -1.914 -10.414 1 98.62 76 LEU A CA 1
ATOM 595 C C . LEU A 1 76 ? 4.969 -1.641 -11.852 1 98.62 76 LEU A C 1
ATOM 597 O O . LEU A 1 76 ? 4.863 -2.52 -12.711 1 98.62 76 LEU A O 1
ATOM 601 N N . ILE A 1 77 ? 5.395 -0.402 -12.102 1 98.62 77 ILE A N 1
ATOM 602 C CA . ILE A 1 77 ? 5.891 -0.049 -13.43 1 98.62 77 ILE A CA 1
ATOM 603 C C . ILE A 1 77 ? 7.348 -0.486 -13.562 1 98.62 77 ILE A C 1
ATOM 605 O O . ILE A 1 77 ? 8.156 -0.272 -12.656 1 98.62 77 ILE A O 1
ATOM 609 N N . LEU A 1 78 ? 7.695 -1.208 -14.594 1 98.38 78 LEU A N 1
ATOM 610 C CA . LEU A 1 78 ? 9.055 -1.572 -14.969 1 98.38 78 LEU A CA 1
ATOM 611 C C . LEU A 1 78 ? 9.391 -1.067 -16.359 1 98.38 78 LEU A C 1
ATOM 613 O O . LEU A 1 78 ? 8.883 -1.6 -17.359 1 98.38 78 LEU A O 1
ATOM 617 N N . THR A 1 79 ? 10.281 -0.026 -16.453 1 97.19 79 THR A N 1
ATOM 618 C CA . THR A 1 79 ? 10.453 0.649 -17.734 1 97.19 79 THR A CA 1
ATOM 619 C C . THR A 1 79 ? 11.859 1.246 -17.844 1 97.19 79 THR A C 1
ATOM 621 O O . THR A 1 79 ? 12.586 1.312 -16.859 1 97.19 79 THR A O 1
ATOM 624 N N . ALA A 1 80 ? 12.258 1.636 -19.078 1 95.94 80 ALA A N 1
ATOM 625 C CA . ALA A 1 80 ? 13.547 2.295 -19.312 1 95.94 80 ALA A CA 1
ATOM 626 C C . ALA A 1 80 ? 13.461 3.783 -18.969 1 95.94 80 ALA A C 1
ATOM 628 O O . ALA A 1 80 ? 14.492 4.457 -18.859 1 95.94 80 ALA A O 1
ATOM 629 N N . ARG A 1 81 ? 12.312 4.246 -18.891 1 94.44 81 ARG A N 1
ATOM 630 C CA . ARG A 1 81 ? 12.125 5.668 -18.609 1 94.44 81 ARG A CA 1
ATOM 631 C C . ARG A 1 81 ? 12.492 5.996 -17.172 1 94.44 81 ARG A C 1
ATOM 633 O O . ARG A 1 81 ? 11.773 5.617 -16.25 1 94.44 81 ARG A O 1
ATOM 640 N N . GLY A 1 82 ? 13.461 6.75 -17.062 1 93.06 82 GLY A N 1
ATOM 641 C CA . GLY A 1 82 ? 13.977 6.941 -15.711 1 93.06 82 GLY A CA 1
ATOM 642 C C . GLY A 1 82 ? 13.883 8.375 -15.234 1 93.06 82 GLY A C 1
ATOM 643 O O . GLY A 1 82 ? 14.234 8.688 -14.094 1 93.06 82 GLY A O 1
ATOM 644 N N . ASN A 1 83 ? 13.398 9.242 -16.078 1 94.25 83 ASN A N 1
ATOM 645 C CA . ASN A 1 83 ? 13.297 10.625 -15.633 1 94.25 83 ASN A CA 1
ATOM 646 C C . ASN A 1 83 ? 12.188 10.812 -14.602 1 94.25 83 ASN A C 1
ATOM 648 O O . ASN A 1 83 ? 11.219 10.047 -14.586 1 94.25 83 ASN A O 1
ATOM 652 N N . TRP A 1 84 ? 12.383 11.773 -13.664 1 92.5 84 TRP A N 1
ATOM 653 C CA . TRP A 1 84 ? 11.484 11.945 -12.523 1 92.5 84 TRP A CA 1
ATOM 654 C C . TRP A 1 84 ? 10.078 12.32 -12.992 1 92.5 84 TRP A C 1
ATOM 656 O O . TRP A 1 84 ? 9.094 11.961 -12.344 1 92.5 84 TRP A O 1
ATOM 666 N N . GLN A 1 85 ? 9.891 13.078 -14.078 1 95.31 85 GLN A N 1
ATOM 667 C CA . GLN A 1 85 ? 8.586 13.453 -14.609 1 95.31 85 GLN A CA 1
ATOM 668 C C . GLN A 1 85 ? 7.773 12.219 -15 1 95.31 85 GLN A C 1
ATOM 670 O O . GLN A 1 85 ? 6.574 12.148 -14.719 1 95.31 85 GLN A O 1
ATOM 675 N N . ASP A 1 86 ? 8.469 11.289 -15.633 1 95.06 86 ASP A N 1
ATOM 676 C CA . ASP A 1 86 ? 7.805 10.039 -15.992 1 95.06 86 ASP A CA 1
ATOM 677 C C . ASP A 1 86 ? 7.371 9.266 -14.75 1 95.06 86 ASP A C 1
ATOM 679 O O . ASP A 1 86 ? 6.277 8.695 -14.719 1 95.06 86 ASP A O 1
ATOM 683 N N . LYS A 1 87 ? 8.242 9.227 -13.773 1 95.94 87 LYS A N 1
ATOM 684 C CA . LYS A 1 87 ? 7.922 8.547 -12.523 1 95.94 87 LYS A CA 1
ATOM 685 C C . LYS A 1 87 ? 6.676 9.148 -11.875 1 95.94 87 LYS A C 1
ATOM 687 O O . LYS A 1 87 ? 5.777 8.422 -11.453 1 95.94 87 LYS A O 1
ATOM 692 N N . VAL A 1 88 ? 6.613 10.453 -11.828 1 94.75 88 VAL A N 1
ATOM 693 C CA . VAL A 1 88 ? 5.492 11.172 -11.227 1 94.75 88 VAL A CA 1
ATOM 694 C C . VAL A 1 88 ? 4.211 10.859 -12 1 94.75 88 VAL A C 1
ATOM 696 O O . VAL A 1 88 ? 3.166 10.594 -11.406 1 94.75 88 VAL A O 1
ATOM 699 N N . GLU A 1 89 ? 4.305 10.883 -13.258 1 94.94 89 GLU A N 1
ATOM 700 C CA . GLU A 1 89 ? 3.141 10.617 -14.102 1 94.94 89 GLU A CA 1
ATOM 701 C C . GLU A 1 89 ? 2.623 9.195 -13.898 1 94.94 89 GLU A C 1
ATOM 703 O O . GLU A 1 89 ? 1.415 8.984 -13.789 1 94.94 89 GLU A O 1
ATOM 708 N N . GLY A 1 90 ? 3.529 8.258 -13.922 1 96.06 90 GLY A N 1
ATOM 709 C CA . GLY A 1 90 ? 3.148 6.867 -13.719 1 96.06 90 GLY A CA 1
ATOM 710 C C . GLY A 1 90 ? 2.457 6.629 -12.383 1 96.06 90 GLY A C 1
ATOM 711 O O . GLY A 1 90 ? 1.425 5.957 -12.328 1 96.06 90 GLY A O 1
ATOM 712 N N . LEU A 1 91 ? 3.002 7.164 -11.328 1 95.12 91 LEU A N 1
ATOM 713 C CA . LEU A 1 91 ? 2.432 7.02 -9.992 1 95.12 91 LEU A CA 1
ATOM 714 C C . LEU A 1 91 ? 1.083 7.727 -9.898 1 95.12 91 LEU A C 1
ATOM 716 O O . LEU A 1 91 ? 0.144 7.199 -9.297 1 95.12 91 LEU A O 1
ATOM 720 N N . ALA A 1 92 ? 0.959 8.859 -10.523 1 92.19 92 ALA A N 1
ATOM 721 C CA . ALA A 1 92 ? -0.286 9.625 -10.523 1 92.19 92 ALA A CA 1
ATOM 722 C C . ALA A 1 92 ? -1.378 8.891 -11.297 1 92.19 92 ALA A C 1
ATOM 724 O O . ALA A 1 92 ? -2.562 9.008 -10.977 1 92.19 92 ALA A O 1
ATOM 725 N N . ALA A 1 93 ? -0.979 8.117 -12.258 1 93.44 93 ALA A N 1
ATOM 726 C CA . ALA A 1 93 ? -1.931 7.402 -13.102 1 93.44 93 ALA A CA 1
ATOM 727 C C . ALA A 1 93 ? -2.535 6.215 -12.359 1 93.44 93 ALA A C 1
ATOM 729 O O . ALA A 1 93 ? -3.525 5.633 -12.812 1 93.44 93 ALA A O 1
ATOM 730 N N . GLY A 1 94 ? -1.908 5.852 -11.25 1 94.75 94 GLY A N 1
ATOM 731 C CA . GLY A 1 94 ? -2.488 4.781 -10.461 1 94.75 94 GLY A CA 1
ATOM 732 C C . GLY A 1 94 ? -1.492 3.693 -10.102 1 94.75 94 GLY A C 1
ATOM 733 O O . GLY A 1 94 ? -1.841 2.719 -9.438 1 94.75 94 GLY A O 1
ATOM 734 N N . ALA A 1 95 ? -0.223 3.82 -10.578 1 97.31 95 ALA A N 1
ATOM 735 C CA . ALA A 1 95 ? 0.798 2.848 -10.195 1 97.31 95 ALA A CA 1
ATOM 736 C C . ALA A 1 95 ? 1.192 3.01 -8.727 1 97.31 95 ALA A C 1
ATOM 738 O O . ALA A 1 95 ? 1.052 4.094 -8.156 1 97.31 95 ALA A O 1
ATOM 739 N N . ASP A 1 96 ? 1.707 1.927 -8.148 1 97.19 96 ASP A N 1
ATOM 740 C CA . ASP A 1 96 ? 2.016 1.92 -6.727 1 97.19 96 ASP A CA 1
ATOM 741 C C . ASP A 1 96 ? 3.523 1.979 -6.488 1 97.19 96 ASP A C 1
ATOM 743 O O . ASP A 1 96 ? 3.973 2.287 -5.383 1 97.19 96 ASP A O 1
ATOM 747 N N . ASP A 1 97 ? 4.27 1.623 -7.445 1 97.56 97 ASP A N 1
ATOM 748 C CA . ASP A 1 97 ? 5.727 1.668 -7.402 1 97.56 97 ASP A CA 1
ATOM 749 C C . ASP A 1 97 ? 6.316 1.774 -8.805 1 97.56 97 ASP A C 1
ATOM 751 O O . ASP A 1 97 ? 5.59 1.661 -9.797 1 97.56 97 ASP A O 1
ATOM 755 N N . TYR A 1 98 ? 7.609 2.072 -8.891 1 98.06 98 TYR A N 1
ATOM 756 C CA . TYR A 1 98 ? 8.297 2.367 -10.141 1 98.06 98 TYR A CA 1
ATOM 757 C C . TYR A 1 98 ? 9.742 1.884 -10.102 1 98.06 98 TYR A C 1
ATOM 759 O O . TYR A 1 98 ? 10.5 2.266 -9.203 1 98.06 98 TYR A O 1
ATOM 767 N N . VAL A 1 99 ? 10.102 1.009 -11.07 1 97.62 99 VAL A N 1
ATOM 768 C CA . VAL A 1 99 ? 11.469 0.503 -11.195 1 97.62 99 VAL A CA 1
ATOM 769 C C . VAL A 1 99 ? 12.008 0.811 -12.586 1 97.62 99 VAL A C 1
ATOM 771 O O . VAL A 1 99 ? 11.312 0.599 -13.586 1 97.62 99 VAL A O 1
ATOM 774 N N . VAL A 1 100 ? 13.219 1.315 -12.664 1 96.94 100 VAL A N 1
ATOM 775 C CA . VAL A 1 100 ? 13.828 1.706 -13.93 1 96.94 100 VAL A CA 1
ATOM 776 C C . VAL A 1 100 ? 14.727 0.581 -14.445 1 96.94 100 VAL A C 1
ATOM 778 O O . VAL A 1 100 ? 15.461 -0.035 -13.672 1 96.94 100 VAL A O 1
ATOM 781 N N . LYS A 1 101 ? 14.641 0.272 -15.742 1 97.19 101 LYS A N 1
ATOM 782 C CA . LYS A 1 101 ? 15.578 -0.615 -16.422 1 97.19 101 LYS A CA 1
ATOM 783 C C . LYS A 1 101 ? 16.906 0.098 -16.703 1 97.19 101 LYS A C 1
ATOM 785 O O . LYS A 1 101 ? 16.906 1.268 -17.094 1 97.19 101 LYS A O 1
ATOM 790 N N . PRO A 1 102 ? 18.094 -0.551 -16.625 1 96.56 102 PRO A N 1
ATOM 791 C CA . PRO A 1 102 ? 18.266 -1.914 -16.125 1 96.56 102 PRO A CA 1
ATOM 792 C C . PRO A 1 102 ? 18.062 -2.014 -14.609 1 96.56 102 PRO A C 1
ATOM 794 O O . PRO A 1 102 ? 18.094 -0.999 -13.914 1 96.56 102 PRO A O 1
ATOM 797 N N . PHE A 1 103 ? 17.766 -3.188 -14.211 1 96.06 103 PHE A N 1
ATOM 798 C CA . PHE A 1 103 ? 17.438 -3.391 -12.805 1 96.06 103 PHE A CA 1
ATOM 799 C C . PHE A 1 103 ? 18.047 -4.684 -12.281 1 96.06 103 PHE A C 1
ATOM 801 O O . PHE A 1 103 ? 18.5 -5.523 -13.062 1 96.06 103 PHE A O 1
ATOM 808 N N . GLN A 1 104 ? 18.125 -4.688 -10.938 1 96.38 104 GLN A N 1
ATOM 809 C CA . GLN A 1 104 ? 18.469 -5.926 -10.25 1 96.38 104 GLN A CA 1
ATOM 810 C C . GLN A 1 104 ? 17.219 -6.707 -9.859 1 96.38 104 GLN A C 1
ATOM 812 O O . GLN A 1 104 ? 16.297 -6.156 -9.242 1 96.38 104 GLN A O 1
ATOM 817 N N . PHE A 1 105 ? 17.188 -7.992 -10.219 1 96.5 105 PHE A N 1
ATOM 818 C CA . PHE A 1 105 ? 16 -8.789 -9.969 1 96.5 105 PHE A CA 1
ATOM 819 C C . PHE A 1 105 ? 15.68 -8.828 -8.484 1 96.5 105 PHE A C 1
ATOM 821 O O . PHE A 1 105 ? 14.508 -8.82 -8.094 1 96.5 105 PHE A O 1
ATOM 828 N N . GLU A 1 106 ? 16.719 -8.867 -7.648 1 95.69 106 GLU A N 1
ATOM 829 C CA . GLU A 1 106 ? 16.531 -8.906 -6.199 1 95.69 106 GLU A CA 1
ATOM 830 C C . GLU A 1 106 ? 15.75 -7.688 -5.715 1 95.69 106 GLU A C 1
ATOM 832 O O . GLU A 1 106 ? 14.883 -7.805 -4.848 1 95.69 106 GLU A O 1
ATOM 837 N N . GLU A 1 107 ? 16.078 -6.574 -6.25 1 95.69 107 GLU A N 1
ATOM 838 C CA . GLU A 1 107 ? 15.359 -5.355 -5.887 1 95.69 107 GLU A CA 1
ATOM 839 C C . GLU A 1 107 ? 13.914 -5.395 -6.379 1 95.69 107 GLU A C 1
ATOM 841 O O . GLU A 1 107 ? 12.992 -5.023 -5.648 1 95.69 107 GLU A O 1
ATOM 846 N N . LEU A 1 108 ? 13.734 -5.805 -7.613 1 97.44 108 LEU A N 1
ATOM 847 C CA . LEU A 1 108 ? 12.391 -5.941 -8.164 1 97.44 108 LEU A CA 1
ATOM 848 C C . LEU A 1 108 ? 11.531 -6.84 -7.281 1 97.44 108 LEU A C 1
ATOM 850 O O . LEU A 1 108 ? 10.398 -6.484 -6.945 1 97.44 108 LEU A O 1
ATOM 854 N N . GLU A 1 109 ? 12.078 -7.961 -6.918 1 95.5 109 GLU A N 1
ATOM 855 C CA . GLU A 1 109 ? 11.359 -8.922 -6.09 1 95.5 109 GLU A CA 1
ATOM 856 C C . GLU A 1 109 ? 11.008 -8.328 -4.727 1 95.5 109 GLU A C 1
ATOM 858 O O . GLU A 1 109 ? 9.906 -8.531 -4.223 1 95.5 109 GLU A O 1
ATOM 863 N N . ALA A 1 110 ? 11.945 -7.637 -4.145 1 94.81 110 ALA A N 1
ATOM 864 C CA . ALA A 1 110 ? 11.711 -7.004 -2.85 1 94.81 110 ALA A CA 1
ATOM 865 C C . ALA A 1 110 ? 10.555 -6.004 -2.93 1 94.81 110 ALA A C 1
ATOM 867 O O . ALA A 1 110 ? 9.742 -5.91 -2.012 1 94.81 110 ALA A O 1
ATOM 868 N N . ARG A 1 111 ? 10.539 -5.23 -4.012 1 97.06 111 ARG A N 1
ATOM 869 C CA . ARG A 1 111 ? 9.477 -4.25 -4.203 1 97.06 111 ARG A CA 1
ATOM 870 C C . ARG A 1 111 ? 8.133 -4.938 -4.418 1 97.06 111 ARG A C 1
ATOM 872 O O . ARG A 1 111 ? 7.109 -4.492 -3.895 1 97.06 111 ARG A O 1
ATOM 879 N N . LEU A 1 112 ? 8.133 -6.012 -5.16 1 96.56 112 LEU A N 1
ATOM 880 C CA . LEU A 1 112 ? 6.922 -6.797 -5.352 1 96.56 112 LEU A CA 1
ATOM 881 C C . LEU A 1 112 ? 6.391 -7.32 -4.02 1 96.56 112 LEU A C 1
ATOM 883 O O . LEU A 1 112 ? 5.195 -7.227 -3.742 1 96.56 112 LEU A O 1
ATOM 887 N N . ASN A 1 113 ? 7.305 -7.82 -3.256 1 94.12 113 ASN A N 1
ATOM 888 C CA . ASN A 1 113 ? 6.926 -8.359 -1.955 1 94.12 113 ASN A CA 1
ATOM 889 C C . ASN A 1 113 ? 6.359 -7.277 -1.041 1 94.12 113 ASN A C 1
ATOM 891 O O . ASN A 1 113 ? 5.395 -7.516 -0.315 1 94.12 113 ASN A O 1
ATOM 895 N N . ALA A 1 114 ? 6.949 -6.105 -1.088 1 94.62 114 ALA A N 1
ATOM 896 C CA . ALA A 1 114 ? 6.461 -4.988 -0.284 1 94.62 114 ALA A CA 1
ATOM 897 C C . ALA A 1 114 ? 5.043 -4.598 -0.69 1 94.62 114 ALA A C 1
ATOM 899 O O . ALA A 1 114 ? 4.188 -4.363 0.166 1 94.62 114 ALA A O 1
ATOM 900 N N . LEU A 1 115 ? 4.809 -4.543 -1.974 1 96.06 115 LEU A N 1
ATOM 901 C CA . LEU A 1 115 ? 3.486 -4.191 -2.486 1 96.06 115 LEU A CA 1
ATOM 902 C C . LEU A 1 115 ? 2.449 -5.23 -2.068 1 96.06 115 LEU A C 1
ATOM 904 O O . LEU A 1 115 ? 1.354 -4.879 -1.627 1 96.06 115 LEU A O 1
ATOM 908 N N . LEU A 1 116 ? 2.783 -6.512 -2.186 1 94.06 116 LEU A N 1
ATOM 909 C CA . LEU A 1 116 ? 1.876 -7.598 -1.838 1 94.06 116 LEU A CA 1
ATOM 910 C C . LEU A 1 116 ? 1.587 -7.609 -0.341 1 94.06 116 LEU A C 1
ATOM 912 O O . LEU A 1 116 ? 0.446 -7.824 0.074 1 94.06 116 LEU A O 1
ATOM 916 N N . ARG A 1 117 ? 2.648 -7.395 0.383 1 91.56 117 ARG A N 1
ATOM 917 C CA . ARG A 1 117 ? 2.523 -7.332 1.836 1 91.56 117 ARG A CA 1
ATOM 918 C C . ARG A 1 117 ? 1.537 -6.246 2.256 1 91.56 117 ARG A C 1
ATOM 920 O O . ARG A 1 117 ? 0.594 -6.516 3.002 1 91.56 117 ARG A O 1
ATOM 927 N N . ARG A 1 118 ? 1.684 -5.129 1.734 1 90.62 118 ARG A N 1
ATOM 928 C CA . ARG A 1 118 ? 0.846 -3.992 2.107 1 90.62 118 ARG A CA 1
ATOM 929 C C . ARG A 1 118 ? -0.587 -4.188 1.624 1 90.62 118 ARG A C 1
ATOM 931 O O . ARG A 1 118 ? -1.537 -3.826 2.32 1 90.62 118 ARG A O 1
ATOM 938 N N . SER A 1 119 ? -0.719 -4.723 0.489 1 90.56 119 SER A N 1
ATOM 939 C CA . SER A 1 119 ? -2.047 -4.926 -0.082 1 90.56 119 SER A CA 1
ATOM 940 C C . SER A 1 119 ? -2.869 -5.895 0.762 1 90.56 119 SER A C 1
ATOM 942 O O . SER A 1 119 ? -4.102 -5.84 0.758 1 90.56 119 SER A O 1
ATOM 944 N N . SER A 1 120 ? -2.197 -6.758 1.485 1 88.94 120 SER A N 1
ATOM 945 C CA . SER A 1 120 ? -2.883 -7.738 2.32 1 88.94 120 SER A CA 1
ATOM 946 C C . SER A 1 120 ? -3.037 -7.234 3.752 1 88.94 120 SER A C 1
ATOM 948 O O . SER A 1 120 ? -3.494 -7.973 4.629 1 88.94 120 SER A O 1
ATOM 950 N N . GLY A 1 121 ? -2.539 -6.035 3.971 1 88.44 121 GLY A N 1
ATOM 951 C CA . GLY A 1 121 ? -2.725 -5.422 5.277 1 88.44 121 GLY A CA 1
ATOM 952 C C . GLY A 1 121 ? -1.618 -5.762 6.258 1 88.44 121 GLY A C 1
ATOM 953 O O . GLY A 1 121 ? -1.764 -5.547 7.461 1 88.44 121 GLY A O 1
ATOM 954 N N . PHE A 1 122 ? -0.603 -6.316 5.781 1 89.5 122 PHE A N 1
ATOM 955 C CA . PHE A 1 122 ? 0.508 -6.676 6.656 1 89.5 122 PHE A CA 1
ATOM 956 C C . PHE A 1 122 ? 1.639 -5.66 6.539 1 89.5 122 PHE A C 1
ATOM 958 O O . PHE A 1 122 ? 1.749 -4.957 5.531 1 89.5 122 PHE A O 1
ATOM 965 N N . THR A 1 123 ? 2.416 -5.598 7.598 1 89.69 123 THR A N 1
ATOM 966 C CA . THR A 1 123 ? 3.52 -4.645 7.621 1 89.69 123 THR A CA 1
ATOM 967 C C . THR A 1 123 ? 4.859 -5.367 7.734 1 89.69 123 THR A C 1
ATOM 969 O O . THR A 1 123 ? 5.91 -4.781 7.465 1 89.69 123 THR A O 1
ATOM 972 N N . GLN A 1 124 ? 4.738 -6.578 8.141 1 89.38 124 GLN A N 1
ATOM 973 C CA . GLN A 1 124 ? 5.938 -7.391 8.289 1 89.38 124 GLN A CA 1
ATOM 974 C C . GLN A 1 124 ? 5.977 -8.508 7.25 1 89.38 124 GLN A C 1
ATOM 976 O O . GLN A 1 124 ? 4.945 -8.859 6.672 1 89.38 124 GLN A O 1
ATOM 981 N N . SER A 1 125 ? 7.156 -8.984 7.078 1 88.5 125 SER A N 1
ATOM 982 C CA . SER A 1 125 ? 7.324 -10.047 6.098 1 88.5 125 SER A CA 1
ATOM 983 C C . SER A 1 125 ? 6.953 -11.406 6.684 1 88.5 125 SER A C 1
ATOM 985 O O . SER A 1 125 ? 7.191 -12.445 6.062 1 88.5 125 SER A O 1
ATOM 987 N N . THR A 1 126 ? 6.422 -11.359 7.867 1 92.62 126 THR A N 1
ATOM 988 C CA . THR A 1 126 ? 5.934 -12.578 8.5 1 92.62 126 THR A CA 1
ATOM 989 C C . THR A 1 126 ? 4.453 -12.453 8.852 1 92.62 126 THR A C 1
ATOM 991 O O . THR A 1 126 ? 3.979 -11.367 9.18 1 92.62 126 THR A O 1
ATOM 994 N N . ILE A 1 127 ? 3.76 -13.516 8.664 1 94.31 127 ILE A N 1
ATOM 995 C CA . ILE A 1 127 ? 2.375 -13.609 9.117 1 94.31 127 ILE A CA 1
ATOM 996 C C . ILE A 1 127 ? 2.273 -14.617 10.258 1 94.31 127 ILE A C 1
ATOM 998 O O . ILE A 1 127 ? 2.746 -15.75 10.148 1 94.31 127 ILE A O 1
ATOM 1002 N N . VAL A 1 128 ? 1.708 -14.172 11.328 1 95 128 VAL A N 1
ATOM 1003 C CA . VAL A 1 128 ? 1.627 -15.023 12.508 1 95 128 VAL A CA 1
ATOM 1004 C C . VAL A 1 128 ? 0.163 -15.281 12.859 1 95 128 VAL A C 1
ATOM 1006 O O . VAL A 1 128 ? -0.649 -14.352 12.867 1 95 128 VAL A O 1
ATOM 1009 N N . ALA A 1 129 ? -0.182 -16.469 13.047 1 95.25 129 ALA A N 1
ATOM 1010 C CA . ALA A 1 129 ? -1.479 -16.891 13.562 1 95.25 129 ALA A CA 1
ATOM 1011 C C . ALA A 1 129 ? -1.313 -17.953 14.641 1 95.25 129 ALA A C 1
ATOM 1013 O O . ALA A 1 129 ? -1.154 -19.141 14.336 1 95.25 129 ALA A O 1
ATOM 1014 N N . GLY A 1 130 ? -1.456 -17.484 15.906 1 92.81 130 GLY A N 1
ATOM 1015 C CA . GLY A 1 130 ? -1.178 -18.422 16.984 1 92.81 130 GLY A CA 1
ATOM 1016 C C . GLY A 1 130 ? 0.215 -19.016 16.906 1 92.81 130 GLY A C 1
ATOM 1017 O O . GLY A 1 130 ? 1.209 -18.297 16.891 1 92.81 130 GLY A O 1
ATOM 1018 N N . PRO A 1 131 ? 0.209 -20.375 16.859 1 93.75 131 PRO A N 1
ATOM 1019 C CA . PRO A 1 131 ? 1.522 -21.031 16.828 1 93.75 131 PRO A CA 1
ATOM 1020 C C . PRO A 1 131 ? 2.123 -21.062 15.422 1 93.75 131 PRO A C 1
ATOM 1022 O O . PRO A 1 131 ? 3.26 -21.516 15.242 1 93.75 131 PRO A O 1
ATOM 1025 N N . LEU A 1 132 ? 1.399 -20.641 14.461 1 95.81 132 LEU A N 1
ATOM 1026 C CA . LEU A 1 132 ? 1.809 -20.734 13.062 1 95.81 132 LEU A CA 1
ATOM 1027 C C . LEU A 1 132 ? 2.477 -19.453 12.602 1 95.81 132 LEU A C 1
ATOM 1029 O O . LEU A 1 132 ? 1.97 -18.359 12.867 1 95.81 132 LEU A O 1
ATOM 1033 N N . LEU A 1 133 ? 3.629 -19.562 12.016 1 96.38 133 LEU A N 1
ATOM 1034 C CA . LEU A 1 133 ? 4.359 -18.422 11.469 1 96.38 133 LEU A CA 1
ATOM 1035 C C . LEU A 1 133 ? 4.746 -18.672 10.016 1 96.38 133 LEU A C 1
ATOM 1037 O O . LEU A 1 133 ? 5.281 -19.734 9.68 1 96.38 133 LEU A O 1
ATOM 1041 N N . LEU A 1 134 ? 4.363 -17.781 9.156 1 95.38 134 LEU A N 1
ATOM 1042 C CA . LEU A 1 134 ? 4.754 -17.812 7.754 1 95.38 134 LEU A CA 1
ATOM 1043 C C . LEU A 1 134 ? 5.781 -16.734 7.445 1 95.38 134 LEU A C 1
ATOM 1045 O O . LEU A 1 134 ? 5.547 -15.555 7.707 1 95.38 134 LEU A O 1
ATOM 1049 N N . ASP A 1 135 ? 6.906 -17.094 6.973 1 92.25 135 ASP A N 1
ATOM 1050 C CA . ASP A 1 135 ? 7.91 -16.172 6.465 1 92.25 135 ASP A CA 1
ATOM 1051 C C . ASP A 1 135 ? 7.746 -15.953 4.961 1 92.25 135 ASP A C 1
ATOM 1053 O O . ASP A 1 135 ? 8.094 -16.828 4.164 1 92.25 135 ASP A O 1
ATOM 1057 N N . LEU A 1 136 ? 7.348 -14.828 4.602 1 88.31 136 LEU A N 1
ATOM 1058 C CA . LEU A 1 136 ? 6.977 -14.547 3.219 1 88.31 136 LEU A CA 1
ATOM 1059 C C . LEU A 1 136 ? 8.219 -14.406 2.344 1 88.31 136 LEU A C 1
ATOM 1061 O O . LEU A 1 136 ? 8.172 -14.703 1.146 1 88.31 136 LEU A O 1
ATOM 1065 N N . ASN A 1 137 ? 9.305 -13.961 2.963 1 82.88 137 ASN A N 1
ATOM 1066 C CA . ASN A 1 137 ? 10.531 -13.789 2.201 1 82.88 137 ASN A CA 1
ATOM 1067 C C . ASN A 1 137 ? 11.195 -15.141 1.903 1 82.88 137 ASN A C 1
ATOM 1069 O O . ASN A 1 137 ? 11.602 -15.398 0.77 1 82.88 137 ASN A O 1
ATOM 1073 N N . ARG A 1 138 ? 11.203 -16 2.871 1 84.75 138 ARG A N 1
ATOM 1074 C CA . ARG A 1 138 ? 11.844 -17.312 2.721 1 84.75 138 ARG A CA 1
ATOM 1075 C C . ARG A 1 138 ? 10.859 -18.344 2.184 1 84.75 138 ARG A C 1
ATOM 1077 O O . ARG A 1 138 ? 11.266 -19.438 1.771 1 84.75 138 ARG A O 1
ATOM 1084 N N . LYS A 1 139 ? 9.672 -18 2.146 1 88.94 139 LYS A N 1
ATOM 1085 C CA . LYS A 1 139 ? 8.602 -18.922 1.746 1 88.94 139 LYS A CA 1
ATOM 1086 C C . LYS A 1 139 ? 8.648 -20.203 2.566 1 88.94 139 LYS A C 1
ATOM 1088 O O . LYS A 1 139 ? 8.633 -21.297 2.008 1 88.94 139 LYS A O 1
ATOM 1093 N N . GLN A 1 140 ? 8.688 -19.938 3.869 1 93.44 140 GLN A N 1
ATOM 1094 C CA . GLN A 1 140 ? 8.711 -21.047 4.816 1 93.44 140 GLN A CA 1
ATOM 1095 C C . GLN A 1 140 ? 7.684 -20.844 5.926 1 93.44 140 GLN A C 1
ATOM 1097 O O . GLN A 1 140 ? 7.242 -19.719 6.18 1 93.44 140 GLN A O 1
ATOM 1102 N N . ALA A 1 141 ? 7.285 -21.953 6.5 1 96.06 141 ALA A N 1
ATOM 1103 C CA . ALA A 1 141 ? 6.328 -21.938 7.605 1 96.06 141 ALA A CA 1
ATOM 1104 C C . ALA A 1 141 ? 6.875 -22.688 8.812 1 96.06 141 ALA A C 1
ATOM 1106 O O . ALA A 1 141 ? 7.676 -23.609 8.672 1 96.06 141 ALA A O 1
ATOM 1107 N N . SER A 1 142 ? 6.531 -22.234 9.945 1 95.81 142 SER A N 1
ATOM 1108 C CA . SER A 1 142 ? 6.859 -22.938 11.188 1 95.81 142 SER A CA 1
ATOM 1109 C C . SER A 1 142 ? 5.645 -23.031 12.109 1 95.81 142 SER A C 1
ATOM 1111 O O . SER A 1 142 ? 4.746 -22.188 12.039 1 95.81 142 SER A O 1
ATOM 1113 N N . LEU A 1 143 ? 5.613 -24.047 12.805 1 94 143 LEU A N 1
ATOM 1114 C CA . LEU A 1 143 ? 4.602 -24.297 13.828 1 94 143 LEU A CA 1
ATOM 1115 C C . LEU A 1 143 ? 5.25 -24.547 15.188 1 94 143 LEU A C 1
ATOM 1117 O O . LEU A 1 143 ? 6.07 -25.453 15.328 1 94 143 LEU A O 1
ATOM 1121 N N . ASP A 1 144 ? 4.93 -23.766 16.141 1 92.25 144 ASP A N 1
ATOM 1122 C CA . ASP A 1 144 ? 5.59 -23.844 17.438 1 92.25 144 ASP A CA 1
ATOM 1123 C C . ASP A 1 144 ? 7.109 -23.766 17.297 1 92.25 144 ASP A C 1
ATOM 1125 O O . ASP A 1 144 ? 7.832 -24.609 17.844 1 92.25 144 ASP A O 1
ATOM 1129 N N . GLU A 1 145 ? 7.535 -22.922 16.328 1 91.5 145 GLU A N 1
ATOM 1130 C CA . GLU A 1 145 ? 8.938 -22.609 16.094 1 91.5 145 GLU A CA 1
ATOM 1131 C C . GLU A 1 145 ? 9.672 -23.766 15.438 1 91.5 145 GLU A C 1
ATOM 1133 O O . GLU A 1 145 ? 10.898 -23.734 15.305 1 91.5 145 GLU A O 1
ATOM 1138 N N . GLU A 1 146 ? 8.914 -24.781 15.109 1 93.5 146 GLU A N 1
ATOM 1139 C CA . GLU A 1 146 ? 9.477 -25.891 14.352 1 93.5 146 GLU A CA 1
ATOM 1140 C C . GLU A 1 146 ? 9.102 -25.797 12.875 1 93.5 146 GLU A C 1
ATOM 1142 O O . GLU A 1 146 ? 7.957 -25.5 12.539 1 93.5 146 GLU A O 1
ATOM 1147 N N . PRO A 1 147 ? 10.07 -26.062 12.117 1 95.06 147 PRO A N 1
ATOM 1148 C CA . PRO A 1 147 ? 9.789 -25.969 10.68 1 95.06 147 PRO A CA 1
ATOM 1149 C C . PRO A 1 147 ? 8.656 -26.906 10.242 1 95.06 147 PRO A C 1
ATOM 1151 O O . PRO A 1 147 ? 8.594 -28.047 10.688 1 95.06 147 PRO A O 1
ATOM 1154 N N . LEU A 1 148 ? 7.746 -26.391 9.516 1 94.19 148 LEU A N 1
ATOM 1155 C CA . LEU A 1 148 ? 6.656 -27.156 8.914 1 94.19 148 LEU A CA 1
ATOM 1156 C C . LEU A 1 148 ? 6.984 -27.531 7.477 1 94.19 148 LEU A C 1
ATOM 1158 O O . LEU A 1 148 ? 7.227 -26.656 6.641 1 94.19 148 LEU A O 1
ATOM 1162 N N . ALA A 1 149 ? 7.078 -28.797 7.168 1 93.31 149 ALA A N 1
ATOM 1163 C CA . ALA A 1 149 ? 7.406 -29.25 5.82 1 93.31 149 ALA A CA 1
ATOM 1164 C C . ALA A 1 149 ? 6.219 -29.078 4.879 1 93.31 149 ALA A C 1
ATOM 1166 O O . ALA A 1 149 ? 5.223 -29.797 4.984 1 93.31 149 ALA A O 1
ATOM 1167 N N . LEU A 1 150 ? 6.359 -28.141 4.039 1 94.62 150 LEU A N 1
ATOM 1168 C CA . LEU A 1 150 ? 5.324 -27.875 3.043 1 94.62 150 LEU A CA 1
ATOM 1169 C C . LEU A 1 150 ? 5.887 -28 1.632 1 94.62 150 LEU A C 1
ATOM 1171 O O . LEU A 1 150 ? 7.02 -27.594 1.37 1 94.62 150 LEU A O 1
ATOM 1175 N N . THR A 1 151 ? 5.035 -28.609 0.808 1 92.25 151 THR A N 1
ATOM 1176 C CA . THR A 1 151 ? 5.355 -28.516 -0.612 1 92.25 151 THR A CA 1
ATOM 1177 C C . THR A 1 151 ? 5.074 -27.109 -1.144 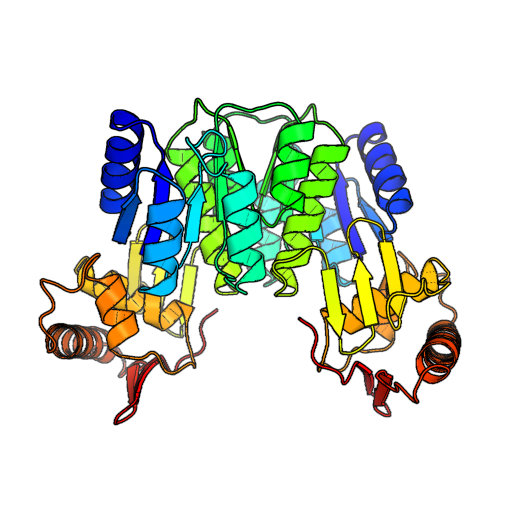1 92.25 151 THR A C 1
ATOM 1179 O O . THR A 1 151 ? 4.48 -26.281 -0.448 1 92.25 151 THR A O 1
ATOM 1182 N N . ALA A 1 152 ? 5.523 -26.891 -2.352 1 90.06 152 ALA A N 1
ATOM 1183 C CA . ALA A 1 152 ? 5.316 -25.578 -2.965 1 90.06 152 ALA A CA 1
ATOM 1184 C C . ALA A 1 152 ? 3.828 -25.25 -3.051 1 90.06 152 ALA A C 1
ATOM 1186 O O . ALA A 1 152 ? 3.414 -24.125 -2.721 1 90.06 152 ALA A O 1
ATOM 1187 N N . TYR A 1 153 ? 3.025 -26.219 -3.424 1 91.62 153 TYR A N 1
ATOM 1188 C CA . TYR A 1 153 ? 1.591 -26 -3.58 1 91.62 153 TYR A CA 1
ATOM 1189 C C . TYR A 1 153 ? 0.92 -25.797 -2.227 1 91.62 153 TYR A C 1
ATOM 1191 O O . TYR A 1 153 ? 0.051 -24.938 -2.082 1 91.62 153 TYR A O 1
ATOM 1199 N N . GLU A 1 154 ? 1.346 -26.578 -1.296 1 94.62 154 GLU A N 1
ATOM 1200 C CA . GLU A 1 154 ? 0.799 -26.422 0.048 1 94.62 154 GLU A CA 1
ATOM 1201 C C . GLU A 1 154 ? 1.104 -25.031 0.605 1 94.62 154 GLU A C 1
ATOM 1203 O O . GLU A 1 154 ? 0.231 -24.391 1.189 1 94.62 154 GLU A O 1
ATOM 1208 N N . TYR A 1 155 ? 2.289 -24.656 0.38 1 95.25 155 TYR A N 1
ATOM 1209 C CA . TYR A 1 155 ? 2.684 -23.328 0.856 1 95.25 155 TYR A CA 1
ATOM 1210 C C . TYR A 1 155 ? 1.846 -22.25 0.2 1 95.25 155 TYR A C 1
ATOM 1212 O O . TYR A 1 155 ? 1.357 -21.328 0.876 1 95.25 155 TYR A O 1
ATOM 1220 N N . ARG A 1 156 ? 1.674 -22.297 -1.063 1 93.62 156 ARG A N 1
ATOM 1221 C CA . ARG A 1 156 ? 0.924 -21.281 -1.802 1 93.62 156 ARG A CA 1
ATOM 1222 C C . ARG A 1 156 ? -0.504 -21.172 -1.279 1 93.62 156 ARG A C 1
ATOM 1224 O O . ARG A 1 156 ? -1.021 -20.062 -1.106 1 93.62 156 ARG A O 1
ATOM 1231 N N . ILE A 1 157 ? -1.106 -22.297 -1.06 1 94.88 157 ILE A N 1
ATOM 1232 C CA . ILE A 1 157 ? -2.482 -22.328 -0.576 1 94.88 157 ILE A CA 1
ATOM 1233 C C . ILE A 1 157 ? -2.543 -21.75 0.835 1 94.88 157 ILE A C 1
ATOM 1235 O O . ILE A 1 157 ? -3.402 -20.906 1.135 1 94.88 157 ILE A O 1
ATOM 1239 N N . LEU A 1 158 ? -1.598 -22.156 1.638 1 96.44 158 LEU A N 1
ATOM 1240 C CA . LEU A 1 158 ? -1.559 -21.656 3.012 1 96.44 158 LEU A CA 1
ATOM 1241 C C . LEU A 1 158 ? -1.332 -20.156 3.047 1 96.44 158 LEU A C 1
ATOM 1243 O O . LEU A 1 158 ? -2.025 -19.438 3.77 1 96.44 158 LEU A O 1
ATOM 1247 N N . GLU A 1 159 ? -0.376 -19.703 2.285 1 95.44 159 GLU A N 1
ATOM 1248 C CA . GLU A 1 159 ? -0.081 -18.281 2.221 1 95.44 159 GLU A CA 1
ATOM 1249 C C . GLU A 1 159 ? -1.309 -17.484 1.792 1 95.44 159 GLU A C 1
ATOM 1251 O O . GLU A 1 159 ? -1.642 -16.469 2.406 1 95.44 159 GLU A O 1
ATOM 1256 N N . TYR A 1 160 ? -1.955 -17.953 0.767 1 95.69 160 TYR A N 1
ATOM 1257 C CA . TYR A 1 160 ? -3.111 -17.234 0.24 1 95.69 160 TYR A CA 1
ATOM 1258 C C . TYR A 1 160 ? -4.23 -17.172 1.272 1 95.69 160 TYR A C 1
ATOM 1260 O O . TYR A 1 160 ? -4.855 -16.125 1.453 1 95.69 160 TYR A O 1
ATOM 1268 N N . LEU A 1 161 ? -4.461 -18.281 1.946 1 96.31 161 LEU A N 1
ATOM 1269 C CA . LEU A 1 161 ? -5.492 -18.328 2.979 1 96.31 161 LEU A CA 1
ATOM 1270 C C . LEU A 1 161 ? -5.156 -17.359 4.117 1 96.31 161 LEU A C 1
ATOM 1272 O O . LEU A 1 161 ? -6.023 -16.625 4.586 1 96.31 161 LEU A O 1
ATOM 1276 N N . MET A 1 162 ? -3.857 -17.391 4.5 1 96.19 162 MET A N 1
ATOM 1277 C CA . MET A 1 162 ? -3.459 -16.547 5.633 1 96.19 162 MET A CA 1
ATOM 1278 C C . MET A 1 162 ? -3.506 -15.07 5.262 1 96.19 162 MET A C 1
ATOM 1280 O O . MET A 1 162 ? -3.889 -14.234 6.078 1 96.19 162 MET A O 1
ATOM 1284 N N . ARG A 1 163 ? -3.15 -14.719 4.023 1 93.88 163 ARG A N 1
ATOM 1285 C CA . ARG A 1 163 ? -3.229 -13.344 3.551 1 93.88 163 ARG A CA 1
ATOM 1286 C C . ARG A 1 163 ? -4.672 -12.844 3.549 1 93.88 163 ARG A C 1
ATOM 1288 O O . ARG A 1 163 ? -4.918 -11.641 3.662 1 93.88 163 ARG A O 1
ATOM 1295 N N . HIS A 1 164 ? -5.602 -13.742 3.428 1 94.31 164 HIS A N 1
ATOM 1296 C CA . HIS A 1 164 ? -7.023 -13.422 3.412 1 94.31 164 HIS A CA 1
ATOM 1297 C C . HIS A 1 164 ? -7.723 -13.945 4.66 1 94.31 164 HIS A C 1
ATOM 1299 O O . HIS A 1 164 ? -8.859 -14.422 4.586 1 94.31 164 HIS A O 1
ATOM 1305 N N . HIS A 1 165 ? -6.98 -13.961 5.742 1 94.19 165 HIS A N 1
ATOM 1306 C CA . HIS A 1 165 ? -7.527 -14.5 6.988 1 94.19 165 HIS A CA 1
ATOM 1307 C C . HIS A 1 165 ? -8.859 -13.852 7.328 1 94.19 165 HIS A C 1
ATOM 1309 O O . HIS A 1 165 ? -9.094 -12.68 7 1 94.19 165 HIS A O 1
ATOM 1315 N N . GLN A 1 166 ? -9.773 -14.695 7.828 1 93.69 166 GLN A N 1
ATOM 1316 C CA . GLN A 1 166 ? -11.086 -14.305 8.312 1 93.69 166 GLN A CA 1
ATOM 1317 C C . GLN A 1 166 ? -12.008 -13.906 7.164 1 93.69 166 GLN A C 1
ATOM 1319 O O . GLN A 1 166 ? -13.016 -13.234 7.371 1 93.69 166 GLN A O 1
ATOM 1324 N N . GLN A 1 167 ? -11.633 -14.266 6.02 1 93.94 167 GLN A N 1
ATOM 1325 C CA . GLN A 1 167 ? -12.453 -14.117 4.816 1 93.94 167 GLN A CA 1
ATOM 1326 C C . GLN A 1 167 ? -12.609 -15.453 4.098 1 93.94 167 GLN A C 1
ATOM 1328 O O . GLN A 1 167 ? -11.656 -16.234 4.008 1 93.94 167 GLN A O 1
ATOM 1333 N N . VAL A 1 168 ? -13.789 -15.703 3.615 1 95.62 168 VAL A N 1
ATOM 1334 C CA . VAL A 1 168 ? -14.016 -16.922 2.844 1 95.62 168 VAL A CA 1
ATOM 1335 C C . VAL A 1 168 ? -13.344 -16.797 1.478 1 95.62 168 VAL A C 1
ATOM 1337 O O . VAL A 1 168 ? -13.555 -15.812 0.766 1 95.62 168 VAL A O 1
ATOM 1340 N N . VAL A 1 169 ? -12.531 -17.75 1.178 1 95.19 169 VAL A N 1
ATOM 1341 C CA . VAL A 1 169 ? -11.859 -17.781 -0.115 1 95.19 169 VAL A CA 1
ATOM 1342 C C . VAL A 1 169 ? -12.477 -18.875 -0.99 1 95.19 169 VAL A C 1
ATOM 1344 O O . VAL A 1 169 ? -12.523 -20.031 -0.596 1 95.19 169 VAL A O 1
ATOM 1347 N N . ALA A 1 170 ? -12.922 -18.469 -2.168 1 93.31 170 ALA A N 1
ATOM 1348 C CA . ALA A 1 170 ? -13.539 -19.406 -3.098 1 93.31 170 ALA A CA 1
ATOM 1349 C C . ALA A 1 170 ? -12.516 -20.422 -3.617 1 93.31 170 ALA A C 1
ATOM 1351 O O . ALA A 1 170 ? -11.344 -20.078 -3.795 1 93.31 170 ALA A O 1
ATOM 1352 N N . LYS A 1 171 ? -12.969 -21.609 -3.914 1 90.88 171 LYS A N 1
ATOM 1353 C CA . LYS A 1 171 ? -12.094 -22.656 -4.445 1 90.88 171 LYS A CA 1
ATOM 1354 C C . LYS A 1 171 ? -11.422 -22.203 -5.738 1 90.88 171 LYS A C 1
ATOM 1356 O O . LYS A 1 171 ? -10.234 -22.469 -5.949 1 90.88 171 LYS A O 1
ATOM 1361 N N . ASP A 1 172 ? -12.148 -21.5 -6.523 1 88.38 172 ASP A N 1
ATOM 1362 C CA . ASP A 1 172 ? -11.625 -21.047 -7.809 1 88.38 172 ASP A CA 1
ATOM 1363 C C . ASP A 1 172 ? -10.445 -20.094 -7.617 1 88.38 172 ASP A C 1
ATOM 1365 O O . ASP A 1 172 ? -9.492 -20.109 -8.398 1 88.38 172 ASP A O 1
ATOM 1369 N N . ARG A 1 173 ? -10.5 -19.266 -6.605 1 89.69 173 ARG A N 1
ATOM 1370 C CA . ARG A 1 173 ? -9.414 -18.344 -6.309 1 89.69 173 ARG A CA 1
ATOM 1371 C C . ARG A 1 173 ? -8.156 -19.094 -5.895 1 89.69 173 ARG A C 1
ATOM 1373 O O . ARG A 1 173 ? -7.047 -18.719 -6.301 1 89.69 173 ARG A O 1
ATOM 1380 N N . LEU A 1 174 ? -8.383 -20.125 -5.168 1 92.12 174 LEU A N 1
ATOM 1381 C CA . LEU A 1 174 ? -7.254 -20.953 -4.754 1 92.12 174 LEU A CA 1
ATOM 1382 C C . LEU A 1 174 ? -6.652 -21.688 -5.949 1 92.12 174 LEU A C 1
ATOM 1384 O O . LEU A 1 174 ? -5.43 -21.812 -6.055 1 92.12 174 LEU A O 1
ATOM 1388 N N . MET A 1 175 ? -7.52 -22.141 -6.824 1 89.62 175 MET A N 1
ATOM 1389 C CA . MET A 1 175 ? -7.07 -22.844 -8.023 1 89.62 175 MET A CA 1
ATOM 1390 C C . MET A 1 175 ? -6.18 -21.938 -8.875 1 89.62 175 MET A C 1
ATOM 1392 O O . MET A 1 175 ? -5.195 -22.406 -9.453 1 89.62 175 MET A O 1
ATOM 1396 N N . GLU A 1 176 ? -6.508 -20.719 -8.891 1 88.31 176 GLU A N 1
ATOM 1397 C CA . GLU A 1 176 ? -5.746 -19.75 -9.68 1 88.31 176 GLU A CA 1
ATOM 1398 C C . GLU A 1 176 ? -4.332 -19.594 -9.125 1 88.31 176 GLU A C 1
ATOM 1400 O O . GLU A 1 176 ? -3.428 -19.172 -9.844 1 88.31 176 GLU A O 1
ATOM 1405 N N . GLN A 1 177 ? -4.188 -19.844 -7.832 1 89.44 177 GLN A N 1
ATOM 1406 C CA . GLN A 1 177 ? -2.875 -19.734 -7.203 1 89.44 177 GLN A CA 1
ATOM 1407 C C . GLN A 1 177 ? -1.992 -20.922 -7.566 1 89.44 177 GLN A C 1
ATOM 1409 O O . GLN A 1 177 ? -0.784 -20.906 -7.328 1 89.44 177 GLN A O 1
ATOM 1414 N N . LEU A 1 178 ? -2.607 -21.953 -8.109 1 87.25 178 LEU A N 1
ATOM 1415 C CA . LEU A 1 178 ? -1.862 -23.172 -8.445 1 87.25 178 LEU A CA 1
ATOM 1416 C C . LEU A 1 178 ? -1.539 -23.219 -9.93 1 87.25 178 LEU A C 1
ATOM 1418 O O . LEU A 1 178 ? -0.462 -23.672 -10.328 1 87.25 178 LEU A O 1
ATOM 1422 N N . TYR A 1 179 ? -2.525 -22.703 -10.672 1 82.44 179 TYR A N 1
ATOM 1423 C CA . TYR A 1 179 ? -2.395 -22.844 -12.117 1 82.44 179 TYR A CA 1
ATOM 1424 C C . TYR A 1 179 ? -2.584 -21.516 -12.82 1 82.44 179 TYR A C 1
ATOM 1426 O O . TYR A 1 179 ? -3.508 -20.75 -12.5 1 82.44 179 TYR A O 1
ATOM 1434 N N . PRO A 1 180 ? -1.576 -21.203 -13.734 1 74.19 180 PRO A N 1
ATOM 1435 C CA . PRO A 1 180 ? -1.765 -19.953 -14.469 1 74.19 180 PRO A CA 1
ATOM 1436 C C . PRO A 1 180 ? -3 -19.969 -15.367 1 74.19 180 PRO A C 1
ATOM 1438 O O . PRO A 1 180 ? -3.656 -18.938 -15.547 1 74.19 180 PRO A O 1
ATOM 1441 N N . ASP A 1 181 ? -3.258 -21.062 -16.047 1 73.12 181 ASP A N 1
ATOM 1442 C CA . ASP A 1 181 ? -4.379 -21.156 -16.969 1 73.12 181 ASP A CA 1
ATOM 1443 C C . ASP A 1 181 ? -5.352 -22.25 -16.547 1 73.12 181 ASP A C 1
ATOM 1445 O O . ASP A 1 181 ? -5.109 -22.953 -15.562 1 73.12 181 ASP A O 1
ATOM 1449 N N . ASP A 1 182 ? -6.539 -22.172 -16.953 1 65.56 182 ASP A N 1
ATOM 1450 C CA . ASP A 1 182 ? -7.641 -23.062 -16.594 1 65.56 182 ASP A CA 1
ATOM 1451 C C . ASP A 1 182 ? -7.398 -24.484 -17.109 1 65.56 182 ASP A C 1
ATOM 1453 O O . ASP A 1 182 ? -8.086 -25.422 -16.703 1 65.56 182 ASP A O 1
ATOM 1457 N N . ASP A 1 183 ? -6.5 -24.734 -17.875 1 61.56 183 ASP A N 1
ATOM 1458 C CA . ASP A 1 183 ? -6.5 -25.969 -18.672 1 61.56 183 ASP A CA 1
ATOM 1459 C C . ASP A 1 183 ? -6.141 -27.172 -17.797 1 61.56 183 ASP A C 1
ATOM 1461 O O . ASP A 1 183 ? -6.641 -28.281 -18.031 1 61.56 183 ASP A O 1
ATOM 1465 N N . GLU A 1 184 ? -5.391 -27 -16.906 1 63.59 184 GLU A N 1
ATOM 1466 C CA . GLU A 1 184 ? -4.914 -28.219 -16.25 1 63.59 184 GLU A CA 1
ATOM 1467 C C . GLU A 1 184 ? -5.375 -28.281 -14.805 1 63.59 184 GLU A C 1
ATOM 1469 O O . GLU A 1 184 ? -4.68 -28.844 -13.953 1 63.59 184 GLU A O 1
ATOM 1474 N N . ARG A 1 185 ? -6.723 -27.984 -14.656 1 69.12 185 ARG A N 1
ATOM 1475 C CA . ARG A 1 185 ? -7.195 -27.875 -13.281 1 69.12 185 ARG A CA 1
ATOM 1476 C C . ARG A 1 185 ? -7.836 -29.172 -12.812 1 69.12 185 ARG A C 1
ATOM 1478 O O . ARG A 1 185 ? -8.672 -29.75 -13.516 1 69.12 185 ARG A O 1
ATOM 1485 N N . ASP A 1 186 ? -7.191 -29.812 -11.984 1 78.12 186 ASP A N 1
ATOM 1486 C CA . ASP A 1 186 ? -7.871 -30.844 -11.211 1 78.12 186 ASP A CA 1
ATOM 1487 C C . ASP A 1 186 ? -8.742 -30.234 -10.109 1 78.12 186 ASP A C 1
ATOM 1489 O O . ASP A 1 186 ? -8.219 -29.641 -9.164 1 78.12 186 ASP A O 1
ATOM 1493 N N . PRO A 1 187 ? -10.039 -30.328 -10.289 1 74.94 187 PRO A N 1
ATOM 1494 C CA . PRO A 1 187 ? -10.938 -29.656 -9.352 1 74.94 187 PRO A CA 1
ATOM 1495 C C . PRO A 1 187 ? -10.758 -30.125 -7.914 1 74.94 187 PRO A C 1
ATOM 1497 O O . PRO A 1 187 ? -11.148 -29.438 -6.973 1 74.94 187 PRO A O 1
ATOM 1500 N N . ASN A 1 188 ? -10.164 -31.297 -7.789 1 87.25 188 ASN A N 1
ATOM 1501 C CA . ASN A 1 188 ? -10.094 -31.859 -6.441 1 87.25 188 ASN A CA 1
ATOM 1502 C C . ASN A 1 188 ? -8.75 -31.562 -5.781 1 87.25 188 ASN A C 1
ATOM 1504 O O . ASN A 1 188 ? -8.547 -31.891 -4.609 1 87.25 188 ASN A O 1
ATOM 1508 N N . VAL A 1 189 ? -7.945 -31.016 -6.574 1 91.31 189 VAL A N 1
ATOM 1509 C CA . VAL A 1 189 ? -6.59 -30.781 -6.086 1 91.31 189 VAL A CA 1
ATOM 1510 C C . VAL A 1 189 ? -6.633 -29.922 -4.828 1 91.31 189 VAL A C 1
ATOM 1512 O O . VAL A 1 189 ? -5.867 -30.141 -3.885 1 91.31 189 VAL A O 1
ATOM 1515 N N . ILE A 1 190 ? -7.523 -28.969 -4.781 1 93.44 190 ILE A N 1
ATOM 1516 C CA . ILE A 1 190 ? -7.605 -28.062 -3.65 1 93.44 190 ILE A CA 1
ATOM 1517 C C . ILE A 1 190 ? -8.039 -28.812 -2.4 1 93.44 190 ILE A C 1
ATOM 1519 O O . ILE A 1 190 ? -7.48 -28.609 -1.318 1 93.44 190 ILE A O 1
ATOM 1523 N N . GLU A 1 191 ? -8.984 -29.703 -2.561 1 93.88 191 GLU A N 1
ATOM 1524 C CA . GLU A 1 191 ? -9.469 -30.516 -1.439 1 93.88 191 GLU A CA 1
ATOM 1525 C C . GLU A 1 191 ? -8.344 -31.344 -0.844 1 93.88 191 GLU A C 1
ATOM 1527 O O . GLU A 1 191 ? -8.211 -31.453 0.378 1 93.88 191 GLU A O 1
ATOM 1532 N N . VAL A 1 192 ? -7.676 -31.891 -1.719 1 94.69 192 VAL A N 1
ATOM 1533 C CA . VAL A 1 192 ? -6.57 -32.75 -1.295 1 94.69 192 VAL A CA 1
ATOM 1534 C C . VAL A 1 192 ? -5.535 -31.922 -0.54 1 94.69 192 VAL A C 1
ATOM 1536 O O . VAL A 1 192 ? -5.086 -32.312 0.542 1 94.69 192 VAL A O 1
ATOM 1539 N N . LEU A 1 193 ? -5.117 -30.812 -1.11 1 95.19 193 LEU A N 1
ATOM 1540 C CA . LEU A 1 193 ? -4.102 -29.953 -0.513 1 95.19 193 LEU A CA 1
ATOM 1541 C C . LEU A 1 193 ? -4.566 -29.422 0.839 1 95.19 193 LEU A C 1
ATOM 1543 O O . LEU A 1 193 ? -3.793 -29.406 1.8 1 95.19 193 LEU A O 1
ATOM 1547 N N . VAL A 1 194 ? -5.789 -28.969 0.91 1 95.69 194 VAL A N 1
ATOM 1548 C CA . VAL A 1 194 ? -6.34 -28.453 2.16 1 95.69 194 VAL A CA 1
ATOM 1549 C C . VAL A 1 194 ? -6.355 -29.562 3.211 1 95.69 194 VAL A C 1
ATOM 1551 O O . VAL A 1 194 ? -6.051 -29.328 4.383 1 95.69 194 VAL A O 1
ATOM 1554 N N . GLY A 1 195 ? -6.738 -30.734 2.777 1 95.75 195 GLY A N 1
ATOM 1555 C CA . GLY A 1 195 ? -6.699 -31.875 3.682 1 95.75 195 GLY A CA 1
ATOM 1556 C C . GLY A 1 195 ? -5.32 -32.125 4.258 1 95.75 195 GLY A C 1
ATOM 1557 O O . GLY A 1 195 ? -5.18 -32.375 5.457 1 95.75 195 GLY A O 1
ATOM 1558 N N . ARG A 1 196 ? -4.363 -32.156 3.42 1 95.31 196 ARG A N 1
ATOM 1559 C CA . ARG A 1 196 ? -2.982 -32.344 3.852 1 95.31 196 ARG A CA 1
ATOM 1560 C C . ARG A 1 196 ? -2.561 -31.266 4.828 1 95.31 196 ARG A C 1
ATOM 1562 O O . ARG A 1 196 ? -1.921 -31.547 5.844 1 95.31 196 ARG A O 1
ATOM 1569 N N . LEU A 1 197 ? -2.889 -30.016 4.48 1 95.81 197 LEU A N 1
ATOM 1570 C CA . LEU A 1 197 ? -2.557 -28.891 5.336 1 95.81 197 LEU A CA 1
ATOM 1571 C C . LEU A 1 197 ? -3.174 -29.047 6.719 1 95.81 197 LEU A C 1
ATOM 1573 O O . LEU A 1 197 ? -2.504 -28.828 7.73 1 95.81 197 LEU A O 1
ATOM 1577 N N . ARG A 1 198 ? -4.426 -29.422 6.734 1 96.12 198 ARG A N 1
ATOM 1578 C CA . ARG A 1 198 ? -5.105 -29.625 8.008 1 96.12 198 ARG A CA 1
ATOM 1579 C C . ARG A 1 198 ? -4.379 -30.672 8.859 1 96.12 198 ARG A C 1
ATOM 1581 O O . ARG A 1 198 ? -4.164 -30.453 10.055 1 96.12 198 ARG A O 1
ATOM 1588 N N . ARG A 1 199 ? -4.082 -31.734 8.273 1 94.38 199 ARG A N 1
ATOM 1589 C CA . ARG A 1 199 ? -3.389 -32.812 8.984 1 94.38 199 ARG A CA 1
ATOM 1590 C C . ARG A 1 199 ? -2.07 -32.312 9.562 1 94.38 199 ARG A C 1
ATOM 1592 O O . ARG A 1 199 ? -1.733 -32.625 10.711 1 94.38 199 ARG A O 1
ATOM 1599 N N . LYS A 1 200 ? -1.354 -31.578 8.789 1 94.19 200 LYS A N 1
ATOM 1600 C CA . LYS A 1 200 ? -0.046 -31.078 9.203 1 94.19 200 LYS A CA 1
ATOM 1601 C C . LYS A 1 200 ? -0.18 -30.031 10.312 1 94.19 200 LYS A C 1
ATOM 1603 O O . LYS A 1 200 ? 0.69 -29.938 11.18 1 94.19 200 LYS A O 1
ATOM 1608 N N . LEU A 1 201 ? -1.243 -29.281 10.297 1 94.19 201 LEU A N 1
ATOM 1609 C CA . LEU A 1 201 ? -1.43 -28.188 11.25 1 94.19 201 LEU A CA 1
ATOM 1610 C C . LEU A 1 201 ? -2.049 -28.703 12.547 1 94.19 201 LEU A C 1
ATOM 1612 O O . LEU A 1 201 ? -1.807 -28.141 13.617 1 94.19 201 LEU A O 1
ATOM 1616 N N . GLU A 1 202 ? -2.934 -29.656 12.406 1 89.62 202 GLU A N 1
ATOM 1617 C CA . GLU A 1 202 ? -3.643 -30.203 13.555 1 89.62 202 GLU A CA 1
ATOM 1618 C C . GLU A 1 202 ? -2.705 -31.016 14.453 1 89.62 202 GLU A C 1
ATOM 1620 O O . GLU A 1 202 ? -2.932 -31.125 15.656 1 89.62 202 GLU A O 1
ATOM 1625 N N . ALA A 1 203 ? -1.844 -31.641 13.82 1 72.12 203 ALA A N 1
ATOM 1626 C CA . ALA A 1 203 ? -0.974 -32.562 14.539 1 72.12 203 ALA A CA 1
ATOM 1627 C C . ALA A 1 203 ? -0.409 -31.938 15.805 1 72.12 203 ALA A C 1
ATOM 1629 O O . ALA A 1 203 ? -0.449 -32.531 16.875 1 72.12 203 ALA A O 1
ATOM 1630 N N . PRO A 1 204 ? 0.021 -30.766 15.719 1 65.06 204 PRO A N 1
ATOM 1631 C CA . PRO A 1 204 ? 0.422 -30.078 16.953 1 65.06 204 PRO A CA 1
ATOM 1632 C C . PRO A 1 204 ? -0.737 -29.344 17.609 1 65.06 204 PRO A C 1
ATOM 1634 O O . PRO A 1 204 ? -1.438 -28.562 16.969 1 65.06 204 PRO A O 1
ATOM 1637 N N . ALA A 1 205 ? -0.944 -29.656 19.016 1 68.25 205 ALA A N 1
ATOM 1638 C CA . ALA A 1 205 ? -1.746 -29.016 20.047 1 68.25 205 ALA A CA 1
ATOM 1639 C C . ALA A 1 205 ? -3.182 -28.797 19.578 1 68.25 205 ALA A C 1
ATOM 1641 O O . ALA A 1 205 ? -3.883 -27.922 20.094 1 68.25 205 ALA A O 1
ATOM 1642 N N . GLY A 1 206 ? -3.605 -29.422 18.297 1 83.62 206 GLY A N 1
ATOM 1643 C CA . GLY A 1 206 ? -5 -29.328 17.891 1 83.62 206 GLY A CA 1
ATOM 1644 C C . GLY A 1 206 ? -5.32 -28.031 17.172 1 83.62 206 GLY A C 1
ATOM 1645 O O . GLY A 1 206 ? -6.441 -27.531 17.266 1 83.62 206 GLY A O 1
ATOM 1646 N N . PHE A 1 207 ? -4.324 -27.422 16.578 1 90.31 207 PHE A N 1
ATOM 1647 C CA . PHE A 1 207 ? -4.492 -26.172 15.852 1 90.31 207 PHE A CA 1
ATOM 1648 C C . PHE A 1 207 ? -5.27 -26.406 14.562 1 90.31 207 PHE A C 1
ATOM 1650 O O . PHE A 1 207 ? -4.773 -27.047 13.633 1 90.31 207 PHE A O 1
ATOM 1657 N N . LYS A 1 208 ? -6.582 -25.984 14.422 1 94 208 LYS A N 1
ATOM 1658 C CA . LYS A 1 208 ? -7.477 -26.188 13.281 1 94 208 LYS A CA 1
ATOM 1659 C C . LYS A 1 208 ? -7.902 -24.859 12.664 1 94 208 LYS A C 1
ATOM 1661 O O . LYS A 1 208 ? -9.07 -24.469 12.766 1 94 208 LYS A O 1
ATOM 1666 N N . PRO A 1 209 ? -6.996 -24.234 11.938 1 94.88 209 PRO A N 1
ATOM 1667 C CA . PRO A 1 209 ? -7.25 -22.875 11.492 1 94.88 209 PRO A CA 1
ATOM 1668 C C . PRO A 1 209 ? -8.039 -22.812 10.18 1 94.88 209 PRO A C 1
ATOM 1670 O O . PRO A 1 209 ? -8.461 -21.734 9.766 1 94.88 209 PRO A O 1
ATOM 1673 N N . ILE A 1 210 ? -8.258 -23.953 9.492 1 97.06 210 ILE A N 1
ATOM 1674 C CA . ILE A 1 210 ? -8.875 -23.922 8.172 1 97.06 210 ILE A CA 1
ATOM 1675 C C . ILE A 1 210 ? -10.25 -24.578 8.234 1 97.06 210 ILE A C 1
ATOM 1677 O O . ILE A 1 210 ? -10.352 -25.781 8.484 1 97.06 210 ILE A O 1
ATOM 1681 N N . ASP A 1 211 ? -11.219 -23.812 7.91 1 96.69 211 ASP A N 1
ATOM 1682 C CA . ASP A 1 211 ? -12.586 -24.312 7.875 1 96.69 211 ASP A CA 1
ATOM 1683 C C . ASP A 1 211 ? -13.102 -24.406 6.441 1 96.69 211 ASP A C 1
ATOM 1685 O O . ASP A 1 211 ? -12.688 -23.641 5.574 1 96.69 211 ASP A O 1
ATOM 1689 N N . THR A 1 212 ? -13.984 -25.359 6.25 1 95.81 212 THR A N 1
ATOM 1690 C CA . THR A 1 212 ? -14.75 -25.422 5.012 1 95.81 212 THR A CA 1
ATOM 1691 C C . THR A 1 212 ? -16.094 -24.703 5.164 1 95.81 212 THR A C 1
ATOM 1693 O O . THR A 1 212 ? -16.812 -24.938 6.137 1 95.81 212 THR A O 1
ATOM 1696 N N . VAL A 1 213 ? -16.234 -23.75 4.309 1 95.31 213 VAL A N 1
ATOM 1697 C CA . VAL A 1 213 ? -17.562 -23.141 4.23 1 95.31 213 VAL A CA 1
ATOM 1698 C C . VAL A 1 213 ? -18.328 -23.719 3.047 1 95.31 213 VAL A C 1
ATOM 1700 O O . VAL A 1 213 ? -18.078 -23.359 1.896 1 95.31 213 VAL A O 1
ATOM 1703 N N . ARG A 1 214 ? -19.312 -24.484 3.367 1 91 214 ARG A N 1
ATOM 1704 C CA . ARG A 1 214 ? -20 -25.297 2.367 1 91 214 ARG A CA 1
ATOM 1705 C C . ARG A 1 214 ? -20.547 -24.422 1.246 1 91 214 ARG A C 1
ATOM 1707 O O . ARG A 1 214 ? -21.203 -23.406 1.506 1 91 214 ARG A O 1
ATOM 1714 N N . GLY A 1 215 ? -20.172 -24.859 0.081 1 90.69 215 GLY A N 1
ATOM 1715 C CA . GLY A 1 215 ? -20.688 -24.203 -1.111 1 90.69 215 GLY A CA 1
ATOM 1716 C C . GLY A 1 215 ? -19.969 -22.906 -1.429 1 90.69 215 GLY A C 1
ATOM 1717 O O . GLY A 1 215 ? -20.172 -22.312 -2.492 1 90.69 215 GLY A O 1
ATOM 1718 N N . LEU A 1 216 ? -19.078 -22.469 -0.562 1 91.81 216 LEU A N 1
ATOM 1719 C CA . LEU A 1 216 ? -18.469 -21.156 -0.767 1 91.81 216 LEU A CA 1
ATOM 1720 C C . LEU A 1 216 ? -16.953 -21.297 -0.907 1 91.81 216 LEU A C 1
ATOM 1722 O O . LEU A 1 216 ? -16.359 -20.703 -1.807 1 91.81 216 LEU A O 1
ATOM 1726 N N . GLY A 1 217 ? -16.344 -22.094 -0.027 1 96.06 217 GLY A N 1
ATOM 1727 C CA . GLY A 1 217 ? -14.898 -22.234 -0.096 1 96.06 217 GLY A CA 1
ATOM 1728 C C . GLY A 1 217 ? -14.258 -22.516 1.254 1 96.06 217 GLY A C 1
ATOM 1729 O O . GLY A 1 217 ? -14.727 -23.375 2.002 1 96.06 217 GLY A O 1
ATOM 1730 N N . TYR A 1 218 ? -13.18 -21.875 1.491 1 96.81 218 TYR A N 1
ATOM 1731 C CA . TYR A 1 218 ? -12.406 -22.156 2.693 1 96.81 218 TYR A CA 1
ATOM 1732 C C . TYR A 1 218 ? -12.148 -20.875 3.482 1 96.81 218 TYR A C 1
ATOM 1734 O O . TYR A 1 218 ? -12.086 -19.781 2.908 1 96.81 218 TYR A O 1
ATOM 1742 N N . LEU A 1 219 ? -12.062 -21 4.793 1 97.38 219 LEU A N 1
ATOM 1743 C CA . LEU A 1 219 ? -11.852 -19.891 5.723 1 97.38 219 LEU A CA 1
ATOM 1744 C C . LEU A 1 219 ? -10.672 -20.188 6.648 1 97.38 219 LEU A C 1
ATOM 1746 O O . LEU A 1 219 ? -10.625 -21.234 7.289 1 97.38 219 LEU A O 1
ATOM 1750 N N . PHE A 1 220 ? -9.672 -19.375 6.562 1 96.94 220 PHE A N 1
ATOM 1751 C CA . PHE A 1 220 ? -8.672 -19.375 7.629 1 96.94 220 PHE A CA 1
ATOM 1752 C C . PHE A 1 220 ? -9.18 -18.625 8.844 1 96.94 220 PHE A C 1
ATOM 1754 O O . PHE A 1 220 ? -9.219 -17.391 8.852 1 96.94 220 PHE A O 1
ATOM 1761 N N . ASN A 1 221 ? -9.477 -19.234 9.891 1 94.88 221 ASN A N 1
ATOM 1762 C CA . ASN A 1 221 ? -10.336 -18.672 10.922 1 94.88 221 ASN A CA 1
ATOM 1763 C C . ASN A 1 221 ? -9.516 -18 12.031 1 94.88 221 ASN A C 1
ATOM 1765 O O . ASN A 1 221 ? -10.078 -17.375 12.922 1 94.88 221 ASN A O 1
ATOM 1769 N N . GLU A 1 222 ? -8.242 -18.141 12.008 1 94 222 GLU A N 1
ATOM 1770 C CA . GLU A 1 222 ? -7.383 -17.469 12.984 1 94 222 GLU A CA 1
ATOM 1771 C C . GLU A 1 222 ? -7.012 -16.062 12.516 1 94 222 GLU A C 1
ATOM 1773 O O . GLU A 1 222 ? -6.832 -15.836 11.312 1 94 222 GLU A O 1
ATOM 1778 N N . ARG A 1 223 ? -6.934 -15.188 13.422 1 92.5 223 ARG A N 1
ATOM 1779 C CA . ARG A 1 223 ? -6.488 -13.836 13.102 1 92.5 223 ARG A CA 1
ATOM 1780 C C . ARG A 1 223 ? -4.996 -13.812 12.789 1 92.5 223 ARG A C 1
ATOM 1782 O O . ARG A 1 223 ? -4.199 -14.43 13.492 1 92.5 223 ARG A O 1
ATOM 1789 N N . CYS A 1 224 ? -4.699 -13.242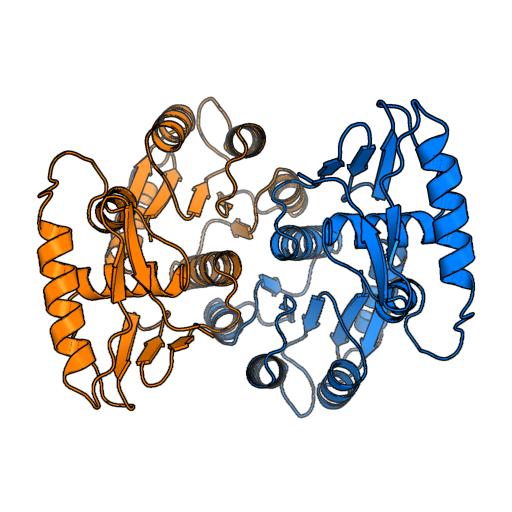 11.727 1 92.56 224 CYS A N 1
ATOM 1790 C CA . CYS A 1 224 ? -3.307 -13.117 11.312 1 92.56 224 CYS A CA 1
ATOM 1791 C C . CYS A 1 224 ? -2.77 -11.727 11.625 1 92.56 224 CYS A C 1
ATOM 1793 O O . CYS A 1 224 ? -3.494 -10.734 11.516 1 92.56 224 CYS A O 1
ATOM 1795 N N . GLN A 1 225 ? -1.535 -11.711 12.031 1 88.19 225 GLN A N 1
ATOM 1796 C CA . GLN A 1 225 ? -0.86 -10.445 12.312 1 88.19 225 GLN A CA 1
ATOM 1797 C C . GLN A 1 225 ? 0.467 -10.352 11.562 1 88.19 225 GLN A C 1
ATOM 1799 O O . GLN A 1 225 ? 1.08 -11.375 11.25 1 88.19 225 GLN A O 1
ATOM 1804 N N . MET B 1 1 ? -2.484 15.031 5.828 1 92.94 1 MET B N 1
ATOM 1805 C CA . MET B 1 1 ? -2.01 13.867 6.562 1 92.94 1 MET B CA 1
ATOM 1806 C C . MET B 1 1 ? -0.852 14.234 7.484 1 92.94 1 MET B C 1
ATOM 1808 O O . MET B 1 1 ? -0.166 15.234 7.254 1 92.94 1 MET B O 1
ATOM 1812 N N . LYS B 1 2 ? -0.71 13.484 8.531 1 93.75 2 LYS B N 1
ATOM 1813 C CA . LYS B 1 2 ? 0.375 13.742 9.477 1 93.75 2 LYS B CA 1
ATOM 1814 C C . LYS B 1 2 ? 1.59 12.875 9.172 1 93.75 2 LYS B C 1
ATOM 1816 O O . LYS B 1 2 ? 1.505 11.641 9.211 1 93.75 2 LYS B O 1
ATOM 1821 N N . LEU B 1 3 ? 2.723 13.547 8.891 1 96.75 3 LEU B N 1
ATOM 1822 C CA . LEU B 1 3 ? 3.934 12.844 8.477 1 96.75 3 LEU B CA 1
ATOM 1823 C C . LEU B 1 3 ? 5.023 12.961 9.539 1 96.75 3 LEU B C 1
ATOM 1825 O O . LEU B 1 3 ? 5.176 14.016 10.164 1 96.75 3 LEU B O 1
ATOM 1829 N N . LEU B 1 4 ? 5.742 11.867 9.711 1 97.62 4 LEU B N 1
ATOM 1830 C CA . LEU B 1 4 ? 6.957 11.867 10.516 1 97.62 4 LEU B CA 1
ATOM 1831 C C . LEU B 1 4 ? 8.195 11.844 9.633 1 97.62 4 LEU B C 1
ATOM 1833 O O . LEU B 1 4 ? 8.336 10.977 8.766 1 97.62 4 LEU B O 1
ATOM 1837 N N . VAL B 1 5 ? 9.031 12.859 9.797 1 98.44 5 VAL B N 1
ATOM 1838 C CA . VAL B 1 5 ? 10.289 12.914 9.062 1 98.44 5 VAL B CA 1
ATOM 1839 C C . VAL B 1 5 ? 11.461 12.742 10.031 1 98.44 5 VAL B C 1
ATOM 1841 O O . VAL B 1 5 ? 11.594 13.5 10.992 1 98.44 5 VAL B O 1
ATOM 1844 N N . VAL B 1 6 ? 12.258 11.719 9.781 1 98.69 6 VAL B N 1
ATOM 1845 C CA . VAL B 1 6 ? 13.438 11.469 10.602 1 98.69 6 VAL B CA 1
ATOM 1846 C C . VAL B 1 6 ? 14.703 11.664 9.773 1 98.69 6 VAL B C 1
ATOM 1848 O O . VAL B 1 6 ? 15.023 10.828 8.922 1 98.69 6 VAL B O 1
ATOM 1851 N N . GLU B 1 7 ? 15.398 12.711 10.031 1 98.38 7 GLU B N 1
ATOM 1852 C CA . GLU B 1 7 ? 16.547 13.156 9.242 1 98.38 7 GLU B CA 1
ATOM 1853 C C . GLU B 1 7 ? 17.531 13.93 10.102 1 98.38 7 GLU B C 1
ATOM 1855 O O . GLU B 1 7 ? 17.188 14.953 10.695 1 98.38 7 GLU B O 1
ATOM 1860 N N . ASP B 1 8 ? 18.75 13.445 10.141 1 97.69 8 ASP B N 1
ATOM 1861 C CA . ASP B 1 8 ? 19.719 14.047 11.055 1 97.69 8 ASP B CA 1
ATOM 1862 C C . ASP B 1 8 ? 20.312 15.328 10.461 1 97.69 8 ASP B C 1
ATOM 1864 O O . ASP B 1 8 ? 20.734 16.219 11.203 1 97.69 8 ASP B O 1
ATOM 1868 N N . GLU B 1 9 ? 20.438 15.461 9.172 1 97.25 9 GLU B N 1
ATOM 1869 C CA . GLU B 1 9 ? 20.969 16.672 8.547 1 97.25 9 GLU B CA 1
ATOM 1870 C C . GLU B 1 9 ? 19.984 17.812 8.633 1 97.25 9 GLU B C 1
ATOM 1872 O O . GLU B 1 9 ? 18.938 17.797 7.969 1 97.25 9 GLU B O 1
ATOM 1877 N N . ALA B 1 10 ? 20.344 18.844 9.297 1 97.69 10 ALA B N 1
ATOM 1878 C CA . ALA B 1 10 ? 19.438 19.906 9.688 1 97.69 10 ALA B CA 1
ATOM 1879 C C . ALA B 1 10 ? 18.859 20.609 8.461 1 97.69 10 ALA B C 1
ATOM 1881 O O . ALA B 1 10 ? 17.656 20.906 8.406 1 97.69 10 ALA B O 1
ATOM 1882 N N . LEU B 1 11 ? 19.703 20.906 7.531 1 97.94 11 LEU B N 1
ATOM 1883 C CA . LEU B 1 11 ? 19.25 21.641 6.355 1 97.94 11 LEU B CA 1
ATOM 1884 C C . LEU B 1 11 ? 18.234 20.844 5.555 1 97.94 11 LEU B C 1
ATOM 1886 O O . LEU B 1 11 ? 17.203 21.359 5.148 1 97.94 11 LEU B O 1
ATOM 1890 N N . LEU B 1 12 ? 18.562 19.609 5.312 1 97.94 12 LEU B N 1
ATOM 1891 C CA . LEU B 1 12 ? 17.641 18.75 4.574 1 97.94 12 LEU B CA 1
ATOM 1892 C C . LEU B 1 12 ? 16.344 18.547 5.348 1 97.94 12 LEU B C 1
ATOM 1894 O O . LEU B 1 12 ? 15.258 18.578 4.762 1 97.94 12 LEU B O 1
ATOM 1898 N N . ARG B 1 13 ? 16.438 18.281 6.621 1 98.12 13 ARG B N 1
ATOM 1899 C CA . ARG B 1 13 ? 15.273 18.109 7.477 1 98.12 13 ARG B CA 1
ATOM 1900 C C . ARG B 1 13 ? 14.344 19.328 7.375 1 98.12 13 ARG B C 1
ATOM 1902 O O . ARG B 1 13 ? 13.133 19.172 7.219 1 98.12 13 ARG B O 1
ATOM 1909 N N . HIS B 1 14 ? 14.922 20.516 7.43 1 97.88 14 HIS B N 1
ATOM 1910 C CA . HIS B 1 14 ? 14.156 21.75 7.32 1 97.88 14 HIS B CA 1
ATOM 1911 C C . HIS B 1 14 ? 13.508 21.891 5.949 1 97.88 14 HIS B C 1
ATOM 1913 O O . HIS B 1 14 ? 12.336 22.25 5.844 1 97.88 14 HIS B O 1
ATOM 1919 N N . HIS B 1 15 ? 14.297 21.578 4.957 1 97.81 15 HIS B N 1
ATOM 1920 C CA . HIS B 1 15 ? 13.781 21.656 3.594 1 97.81 15 HIS B CA 1
ATOM 1921 C C . HIS B 1 15 ? 12.609 20.703 3.398 1 97.81 15 HIS B C 1
ATOM 1923 O O . HIS B 1 15 ? 11.578 21.094 2.846 1 97.81 15 HIS B O 1
ATOM 1929 N N . LEU B 1 16 ? 12.742 19.453 3.85 1 98.31 16 LEU B N 1
ATOM 1930 C CA . LEU B 1 16 ? 11.672 18.469 3.756 1 98.31 16 LEU B CA 1
ATOM 1931 C C . LEU B 1 16 ? 10.43 18.938 4.508 1 98.31 16 LEU B C 1
ATOM 1933 O O . LEU B 1 16 ? 9.312 18.859 3.984 1 98.31 16 LEU B O 1
ATOM 1937 N N . GLN B 1 17 ? 10.633 19.391 5.719 1 97.44 17 GLN B N 1
ATOM 1938 C CA . GLN B 1 17 ? 9.523 19.875 6.531 1 97.44 17 GLN B CA 1
ATOM 1939 C C . GLN B 1 17 ? 8.781 21 5.828 1 97.44 17 GLN B C 1
ATOM 1941 O O . GLN B 1 17 ? 7.547 21 5.754 1 97.44 17 GLN B O 1
ATOM 1946 N N . THR B 1 18 ? 9.523 21.969 5.301 1 97.31 18 THR B N 1
ATOM 1947 C CA . THR B 1 18 ? 8.938 23.125 4.645 1 97.31 18 THR B CA 1
ATOM 1948 C C . THR B 1 18 ? 8.156 22.719 3.404 1 97.31 18 THR B C 1
ATOM 1950 O O . THR B 1 18 ? 6.98 23.062 3.26 1 97.31 18 THR B O 1
ATOM 1953 N N . ARG B 1 19 ? 8.758 21.938 2.537 1 96.75 19 ARG B N 1
ATOM 1954 C CA . ARG B 1 19 ? 8.133 21.547 1.272 1 96.75 19 ARG B CA 1
ATOM 1955 C C . ARG B 1 19 ? 6.914 20.672 1.507 1 96.75 19 ARG B C 1
ATOM 1957 O O . ARG B 1 19 ? 5.891 20.828 0.839 1 96.75 19 ARG B O 1
ATOM 1964 N N . LEU B 1 20 ? 7.012 19.734 2.439 1 96.25 20 LEU B N 1
ATOM 1965 C CA . LEU B 1 20 ? 5.898 18.844 2.729 1 96.25 20 LEU B CA 1
ATOM 1966 C C . LEU B 1 20 ? 4.746 19.609 3.379 1 96.25 20 LEU B C 1
ATOM 1968 O O . LEU B 1 20 ? 3.578 19.312 3.119 1 96.25 20 LEU B O 1
ATOM 1972 N N . THR B 1 21 ? 5.09 20.531 4.242 1 93.31 21 THR B N 1
ATOM 1973 C CA . THR B 1 21 ? 4.062 21.391 4.824 1 93.31 21 THR B CA 1
ATOM 1974 C C . THR B 1 21 ? 3.361 22.203 3.742 1 93.31 21 THR B C 1
ATOM 1976 O O . THR B 1 21 ? 2.133 22.312 3.732 1 93.31 21 THR B O 1
ATOM 1979 N N . ASP B 1 22 ? 4.176 22.75 2.85 1 92.19 22 ASP B N 1
ATOM 1980 C CA . ASP B 1 22 ? 3.639 23.516 1.737 1 92.19 22 ASP B CA 1
ATOM 1981 C C . ASP B 1 22 ? 2.705 22.672 0.875 1 92.19 22 ASP B C 1
ATOM 1983 O O . ASP B 1 22 ? 1.772 23.203 0.261 1 92.19 22 ASP B O 1
ATOM 1987 N N . SER B 1 23 ? 2.977 21.375 0.873 1 90.88 23 SER B N 1
ATOM 1988 C CA . SER B 1 23 ? 2.158 20.453 0.09 1 90.88 23 SER B CA 1
ATOM 1989 C C . SER B 1 23 ? 0.876 20.094 0.832 1 90.88 23 SER B C 1
ATOM 1991 O O . SER B 1 23 ? 0.067 19.312 0.332 1 90.88 23 SER B O 1
ATOM 1993 N N . GLY B 1 24 ? 0.705 20.594 2.047 1 88.31 24 GLY B N 1
ATOM 1994 C CA . GLY B 1 24 ? -0.56 20.453 2.748 1 88.31 24 GLY B CA 1
ATOM 1995 C C . GLY B 1 24 ? -0.513 19.406 3.854 1 88.31 24 GLY B C 1
ATOM 1996 O O . GLY B 1 24 ? -1.551 19.031 4.402 1 88.31 24 GLY B O 1
ATOM 1997 N N . HIS B 1 25 ? 0.656 18.922 4.207 1 92.44 25 HIS B N 1
ATOM 1998 C CA . HIS B 1 25 ? 0.795 17.938 5.27 1 92.44 25 HIS B CA 1
ATOM 1999 C C . HIS B 1 25 ? 1.126 18.594 6.602 1 92.44 25 HIS B C 1
ATOM 2001 O O . HIS B 1 25 ? 1.573 19.75 6.633 1 92.44 25 HIS B O 1
ATOM 2007 N N . VAL B 1 26 ? 0.746 17.906 7.617 1 93.12 26 VAL B N 1
ATOM 2008 C CA . VAL B 1 26 ? 1.288 18.234 8.938 1 93.12 26 VAL B CA 1
ATOM 2009 C C . VAL B 1 26 ? 2.559 17.422 9.18 1 93.12 26 VAL B C 1
ATOM 2011 O O . VAL B 1 26 ? 2.543 16.188 9.102 1 93.12 26 VAL B O 1
ATOM 2014 N N . VAL B 1 27 ? 3.664 18.141 9.484 1 95.5 27 VAL B N 1
ATOM 2015 C CA . VAL B 1 27 ? 4.941 17.422 9.484 1 95.5 27 VAL B CA 1
ATOM 2016 C C . VAL B 1 27 ? 5.594 17.53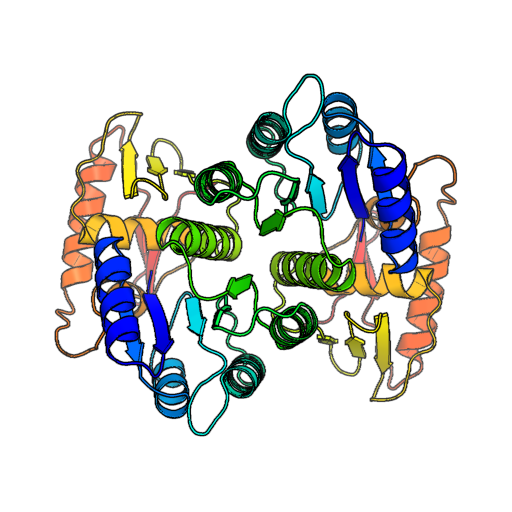1 10.859 1 95.5 27 VAL B C 1
ATOM 2018 O O . VAL B 1 27 ? 5.75 18.641 11.398 1 95.5 27 VAL B O 1
ATOM 2021 N N . GLN B 1 28 ? 5.855 16.438 11.461 1 95.31 28 GLN B N 1
ATOM 2022 C CA . GLN B 1 28 ? 6.758 16.328 12.609 1 95.31 28 GLN B CA 1
ATOM 2023 C C . GLN B 1 28 ? 8.148 15.883 12.172 1 95.31 28 GLN B C 1
ATOM 2025 O O . GLN B 1 28 ? 8.336 14.742 11.742 1 95.31 28 GLN B O 1
ATOM 2030 N N . ALA B 1 29 ? 9.062 16.797 12.273 1 97.12 29 ALA B N 1
ATOM 2031 C CA . ALA B 1 29 ? 10.43 16.5 11.836 1 97.12 29 ALA B CA 1
ATOM 2032 C C . ALA B 1 29 ? 11.367 16.359 13.031 1 97.12 29 ALA B C 1
ATOM 2034 O O . ALA B 1 29 ? 11.398 17.219 13.906 1 97.12 29 ALA B O 1
ATOM 2035 N N . VAL B 1 30 ? 12.062 15.281 13.07 1 97.31 30 VAL B N 1
ATOM 2036 C CA . VAL B 1 30 ? 12.961 15.039 14.195 1 97.31 30 VAL B CA 1
ATOM 2037 C C . VAL B 1 30 ? 14.344 14.656 13.672 1 97.31 30 VAL B C 1
ATOM 2039 O O . VAL B 1 30 ? 14.5 14.281 12.508 1 97.31 30 VAL B O 1
ATOM 2042 N N . ALA B 1 31 ? 15.352 14.68 14.586 1 97.69 31 ALA B N 1
ATOM 2043 C CA . ALA B 1 31 ? 16.734 14.602 14.133 1 97.69 31 ALA B CA 1
ATOM 2044 C C . ALA B 1 31 ? 17.328 13.227 14.406 1 97.69 31 ALA B C 1
ATOM 2046 O O . ALA B 1 31 ? 18.453 12.93 13.984 1 97.69 31 ALA B O 1
ATOM 2047 N N . ASN B 1 32 ? 16.609 12.383 15.117 1 97.62 32 ASN B N 1
ATOM 2048 C CA . ASN B 1 32 ? 17.172 11.086 15.477 1 97.62 32 ASN B CA 1
ATOM 2049 C C . ASN B 1 32 ? 16.078 10.078 15.797 1 97.62 32 ASN B C 1
ATOM 2051 O O . ASN B 1 32 ? 14.906 10.445 15.922 1 97.62 32 ASN B O 1
ATOM 2055 N N . ALA B 1 33 ? 16.5 8.805 15.914 1 98 33 ALA B N 1
ATOM 2056 C CA . ALA B 1 33 ? 15.555 7.695 16.094 1 98 33 ALA B CA 1
ATOM 2057 C C . ALA B 1 33 ? 14.883 7.762 17.453 1 98 33 ALA B C 1
ATOM 2059 O O . ALA B 1 33 ? 13.711 7.406 17.594 1 98 33 ALA B O 1
ATOM 2060 N N . GLU B 1 34 ? 15.586 8.18 18.422 1 97.19 34 GLU B N 1
ATOM 2061 C CA . GLU B 1 34 ? 15.031 8.258 19.766 1 97.19 34 GLU B CA 1
ATOM 2062 C C . GLU B 1 34 ? 13.844 9.211 19.828 1 97.19 34 GLU B C 1
ATOM 2064 O O . GLU B 1 34 ? 12.805 8.891 20.406 1 97.19 34 GLU B O 1
ATOM 2069 N N . GLU B 1 35 ? 14.062 10.344 19.266 1 96.38 35 GLU B N 1
ATOM 2070 C CA . GLU B 1 35 ? 12.977 11.312 19.203 1 96.38 35 GLU B CA 1
ATOM 2071 C C . GLU B 1 35 ? 11.797 10.773 18.406 1 96.38 35 GLU B C 1
ATOM 2073 O O . GLU B 1 35 ? 10.641 10.984 18.781 1 96.38 35 GLU B O 1
ATOM 2078 N N . ALA B 1 36 ? 12.109 10.117 17.312 1 97.5 36 ALA B N 1
ATOM 2079 C CA . ALA B 1 36 ? 11.062 9.516 16.484 1 97.5 36 ALA B CA 1
ATOM 2080 C C . ALA B 1 36 ? 10.227 8.523 17.297 1 97.5 36 ALA B C 1
ATOM 2082 O O . ALA B 1 36 ? 9 8.562 17.25 1 97.5 36 ALA B O 1
ATOM 2083 N N . LEU B 1 37 ? 10.938 7.637 18.047 1 97 37 LEU B N 1
ATOM 2084 C CA . LEU B 1 37 ? 10.266 6.621 18.844 1 97 37 LEU B CA 1
ATOM 2085 C C . LEU B 1 37 ? 9.391 7.266 19.906 1 97 37 LEU B C 1
ATOM 2087 O O . LEU B 1 37 ? 8.289 6.781 20.188 1 97 37 LEU B O 1
ATOM 2091 N N . TYR B 1 38 ? 9.867 8.359 20.453 1 95 38 TYR B N 1
ATOM 2092 C CA . TYR B 1 38 ? 9.078 9.094 21.422 1 95 38 TYR B CA 1
ATOM 2093 C C . TYR B 1 38 ? 7.789 9.625 20.797 1 95 38 TYR B C 1
ATOM 2095 O O . TYR B 1 38 ? 6.699 9.406 21.328 1 95 38 TYR B O 1
ATOM 2103 N N . HIS B 1 39 ? 7.887 10.242 19.641 1 92.75 39 HIS B N 1
ATOM 2104 C CA . HIS B 1 39 ? 6.75 10.891 19 1 92.75 39 HIS B CA 1
ATOM 2105 C C . HIS B 1 39 ? 5.73 9.859 18.531 1 92.75 39 HIS B C 1
ATOM 2107 O O . HIS B 1 39 ? 4.523 10.109 18.578 1 92.75 39 HIS B O 1
ATOM 2113 N N . VAL B 1 40 ? 6.188 8.703 18.078 1 94 40 VAL B N 1
ATOM 2114 C CA . VAL B 1 40 ? 5.273 7.691 17.578 1 94 40 VAL B CA 1
ATOM 2115 C C . VAL B 1 40 ? 4.48 7.078 18.719 1 94 40 VAL B C 1
ATOM 2117 O O . VAL B 1 40 ? 3.408 6.508 18.516 1 94 40 VAL B O 1
ATOM 2120 N N . THR B 1 41 ? 5.066 7.105 19.875 1 91.56 41 THR B N 1
ATOM 2121 C CA . THR B 1 41 ? 4.371 6.617 21.062 1 91.56 41 THR B CA 1
ATOM 2122 C C . THR B 1 41 ? 3.312 7.621 21.516 1 91.56 41 THR B C 1
ATOM 2124 O O . THR B 1 41 ? 2.254 7.23 22.016 1 91.56 41 THR B O 1
ATOM 2127 N N . GLU B 1 42 ? 3.498 8.898 21.281 1 88.19 42 GLU B N 1
ATOM 2128 C CA . GLU B 1 42 ? 2.658 9.969 21.812 1 88.19 42 GLU B CA 1
ATOM 2129 C C . GLU B 1 42 ? 1.593 10.391 20.797 1 88.19 42 GLU B C 1
ATOM 2131 O O . GLU B 1 42 ? 0.509 10.836 21.188 1 88.19 42 GLU B O 1
ATOM 2136 N N . PHE B 1 43 ? 1.96 10.242 19.594 1 88.25 43 PHE B N 1
ATOM 2137 C CA . PHE B 1 43 ? 1.082 10.766 18.547 1 88.25 43 PHE B CA 1
ATOM 2138 C C . PHE B 1 43 ? 0.891 9.75 17.438 1 88.25 43 PHE B C 1
ATOM 2140 O O . PHE B 1 43 ? 1.711 8.844 17.266 1 88.25 43 PHE B O 1
ATOM 2147 N N . ASN B 1 44 ? -0.197 9.938 16.734 1 90.31 44 ASN B N 1
ATOM 2148 C CA . ASN B 1 44 ? -0.419 9.133 15.539 1 90.31 44 ASN B CA 1
ATOM 2149 C C . ASN B 1 44 ? 0.21 9.766 14.305 1 90.31 44 ASN B C 1
ATOM 2151 O O . ASN B 1 44 ? 0.312 10.992 14.211 1 90.31 44 ASN B O 1
ATOM 2155 N N . HIS B 1 45 ? 0.652 8.922 13.453 1 94.12 45 HIS B N 1
ATOM 2156 C CA . HIS B 1 45 ? 1.203 9.359 12.18 1 94.12 45 HIS B CA 1
ATOM 2157 C C . HIS B 1 45 ? 0.624 8.555 11.023 1 94.12 45 HIS B C 1
ATOM 2159 O O . HIS B 1 45 ? 0.253 7.387 11.195 1 94.12 45 HIS B O 1
ATOM 2165 N N . ASP B 1 46 ? 0.553 9.219 9.891 1 95.31 46 ASP B N 1
ATOM 2166 C CA . ASP B 1 46 ? -0.021 8.562 8.719 1 95.31 46 ASP B CA 1
ATOM 2167 C C . ASP B 1 46 ? 1.071 7.973 7.832 1 95.31 46 ASP B C 1
ATOM 2169 O O . ASP B 1 46 ? 0.8 7.105 7 1 95.31 46 ASP B O 1
ATOM 2173 N N . LEU B 1 47 ? 2.275 8.453 7.938 1 97.5 47 LEU B N 1
ATOM 2174 C CA . LEU B 1 47 ? 3.418 8 7.148 1 97.5 47 LEU B CA 1
ATOM 2175 C C . LEU B 1 47 ? 4.723 8.523 7.738 1 97.5 47 LEU B C 1
ATOM 2177 O O . LEU B 1 47 ? 4.758 9.609 8.328 1 97.5 47 LEU B O 1
ATOM 2181 N N . ALA B 1 48 ? 5.801 7.766 7.57 1 98.56 48 ALA B N 1
ATOM 2182 C CA . ALA B 1 48 ? 7.117 8.211 8.023 1 98.56 48 ALA B CA 1
ATOM 2183 C C . ALA B 1 48 ? 8.125 8.195 6.879 1 98.56 48 ALA B C 1
ATOM 2185 O O . ALA B 1 48 ? 8.125 7.281 6.055 1 98.56 48 ALA B O 1
ATOM 2186 N N . VAL B 1 49 ? 8.898 9.219 6.824 1 98.75 49 VAL B N 1
ATOM 2187 C CA . VAL B 1 49 ? 10.086 9.281 5.98 1 98.75 49 VAL B CA 1
ATOM 2188 C C . VAL B 1 49 ? 11.344 9.141 6.84 1 98.75 49 VAL B C 1
ATOM 2190 O O . VAL B 1 49 ? 11.594 9.977 7.719 1 98.75 49 VAL B O 1
ATOM 2193 N N . ILE B 1 50 ? 12.125 8.125 6.527 1 98.75 50 ILE B N 1
ATOM 2194 C CA . ILE B 1 50 ? 13.195 7.797 7.461 1 98.75 50 ILE B CA 1
ATOM 2195 C C . ILE B 1 50 ? 14.523 7.695 6.711 1 98.75 50 ILE B C 1
ATOM 2197 O O . ILE B 1 50 ? 14.625 6.977 5.715 1 98.75 50 ILE B O 1
ATOM 2201 N N . ASP B 1 51 ? 15.539 8.383 7.176 1 98.31 51 ASP B N 1
ATOM 2202 C CA . ASP B 1 51 ? 16.906 8.188 6.719 1 98.31 51 ASP B CA 1
ATOM 2203 C C . ASP B 1 51 ? 17.547 6.969 7.379 1 98.31 51 ASP B C 1
ATOM 2205 O O . ASP B 1 51 ? 17.438 6.789 8.594 1 98.31 51 ASP B O 1
ATOM 2209 N N . LEU B 1 52 ? 18.266 6.18 6.668 1 97.31 52 LEU B N 1
ATOM 2210 C CA . LEU B 1 52 ? 18.938 5.016 7.227 1 97.31 52 LEU B CA 1
ATOM 2211 C C . LEU B 1 52 ? 20.203 5.426 7.977 1 97.31 52 LEU B C 1
ATOM 2213 O O . LEU B 1 52 ? 20.641 4.73 8.898 1 97.31 52 LEU B O 1
ATOM 2217 N N . GLY B 1 53 ? 20.828 6.473 7.477 1 95.94 53 GLY B N 1
ATOM 2218 C CA . GLY B 1 53 ? 22.078 6.934 8.039 1 95.94 53 GLY B CA 1
ATOM 2219 C C . GLY B 1 53 ? 21.891 7.836 9.25 1 95.94 53 GLY B C 1
ATOM 2220 O O . GLY B 1 53 ? 22.469 8.922 9.312 1 95.94 53 GLY B O 1
ATOM 2221 N N . LEU B 1 54 ? 21.141 7.457 10.227 1 97.06 54 LEU B N 1
ATOM 2222 C CA . LEU B 1 54 ? 20.891 8.234 11.438 1 97.06 54 LEU B CA 1
ATOM 2223 C C . LEU B 1 54 ? 22 7.984 12.461 1 97.06 54 LEU B C 1
ATOM 2225 O O . LEU B 1 54 ? 22.562 6.891 12.523 1 97.06 54 LEU B O 1
ATOM 2229 N N . PRO B 1 55 ? 22.297 9.008 13.289 1 94.94 55 PRO B N 1
ATOM 2230 C CA . PRO B 1 55 ? 23.203 8.789 14.414 1 94.94 55 PRO B CA 1
ATOM 2231 C C . PRO B 1 55 ? 22.578 7.938 15.516 1 94.94 55 PRO B C 1
ATOM 2233 O O . PRO B 1 55 ? 21.375 8.016 15.758 1 94.94 55 PRO B O 1
ATOM 2236 N N . GLY B 1 56 ? 23.438 7.133 16.219 1 94.94 56 GLY B N 1
ATOM 2237 C CA . GLY B 1 56 ? 22.906 6.266 17.25 1 94.94 56 GLY B CA 1
ATOM 2238 C C . GLY B 1 56 ? 22.188 5.051 16.688 1 94.94 56 GLY B C 1
ATOM 2239 O O . GLY B 1 56 ? 22.766 4.262 15.953 1 94.94 56 GLY B O 1
ATOM 2240 N N . ILE B 1 57 ? 20.875 5.012 17 1 95.25 57 ILE B N 1
ATOM 2241 C CA . ILE B 1 57 ? 20.047 3.963 16.422 1 95.25 57 ILE B CA 1
ATOM 2242 C C . ILE B 1 57 ? 19.859 4.211 14.93 1 95.25 57 ILE B C 1
ATOM 2244 O O . ILE B 1 57 ? 19.453 5.301 14.523 1 95.25 57 ILE B O 1
ATOM 2248 N N . SER B 1 58 ? 20.281 3.197 14.148 1 96.88 58 SER B N 1
ATOM 2249 C CA . SER B 1 58 ? 20.203 3.361 12.695 1 96.88 58 SER B CA 1
ATOM 2250 C C . SER B 1 58 ? 18.75 3.436 12.227 1 96.88 58 SER B C 1
ATOM 2252 O O . SER B 1 58 ? 17.844 2.975 12.922 1 96.88 58 SER B O 1
ATOM 2254 N N . GLY B 1 59 ? 18.578 4.035 11.047 1 97.81 59 GLY B N 1
ATOM 2255 C CA . GLY B 1 59 ? 17.234 4.055 10.477 1 97.81 59 GLY B CA 1
ATOM 2256 C C . GLY B 1 59 ? 16.641 2.672 10.297 1 97.81 59 GLY B C 1
ATOM 2257 O O . GLY B 1 59 ? 15.438 2.479 10.477 1 97.81 59 GLY B O 1
ATOM 2258 N N . LEU B 1 60 ? 17.484 1.732 9.922 1 97.56 60 LEU B N 1
ATOM 2259 C CA . LEU B 1 60 ? 17.031 0.357 9.75 1 97.56 60 LEU B CA 1
ATOM 2260 C C . LEU B 1 60 ? 16.531 -0.218 11.062 1 97.56 60 LEU B C 1
ATOM 2262 O O . LEU B 1 60 ? 15.469 -0.854 11.102 1 97.56 60 LEU B O 1
ATOM 2266 N N . GLU B 1 61 ? 17.25 -0.055 12.062 1 97.69 61 GLU B N 1
ATOM 2267 C CA . GLU B 1 61 ? 16.828 -0.511 13.391 1 97.69 61 GLU B CA 1
ATOM 2268 C C . GLU B 1 61 ? 15.562 0.2 13.836 1 97.69 61 GLU B C 1
ATOM 2270 O O . GLU B 1 61 ? 14.688 -0.412 14.453 1 97.69 61 GLU B O 1
ATOM 2275 N N . LEU B 1 62 ? 15.484 1.498 13.547 1 98.31 62 LEU B N 1
ATOM 2276 C CA . LEU B 1 62 ? 14.273 2.252 13.852 1 98.31 62 LEU B CA 1
ATOM 2277 C C . LEU B 1 62 ? 13.055 1.613 13.195 1 98.31 62 LEU B C 1
ATOM 2279 O O . LEU B 1 62 ? 12.016 1.426 13.844 1 98.31 62 LEU B O 1
ATOM 2283 N N . ILE B 1 63 ? 13.156 1.258 11.945 1 97.94 63 ILE B N 1
ATOM 2284 C CA . ILE B 1 63 ? 12.055 0.644 11.203 1 97.94 63 ILE B CA 1
ATOM 2285 C C . ILE B 1 63 ? 11.648 -0.665 11.875 1 97.94 63 ILE B C 1
ATOM 2287 O O . ILE B 1 63 ? 10.461 -0.91 12.094 1 97.94 63 ILE B O 1
ATOM 2291 N N . ARG B 1 64 ? 12.641 -1.467 12.211 1 96.44 64 ARG B N 1
ATOM 2292 C CA . ARG B 1 64 ? 12.367 -2.744 12.859 1 96.44 64 ARG B CA 1
ATOM 2293 C C . ARG B 1 64 ? 11.625 -2.541 14.18 1 96.44 64 ARG B C 1
ATOM 2295 O O . ARG B 1 64 ? 10.672 -3.268 14.484 1 96.44 64 ARG B O 1
ATOM 2302 N N . ARG B 1 65 ? 12 -1.605 14.922 1 96.88 65 ARG B N 1
ATOM 2303 C CA . ARG B 1 65 ? 11.375 -1.32 16.203 1 96.88 65 ARG B CA 1
ATOM 2304 C C . ARG B 1 65 ? 9.945 -0.823 16.016 1 96.88 65 ARG B C 1
ATOM 2306 O O . ARG B 1 65 ? 9.047 -1.203 16.781 1 96.88 65 ARG B O 1
ATOM 2313 N N . LEU B 1 66 ? 9.781 0.059 15.062 1 97.31 66 LEU B N 1
ATOM 2314 C CA . LEU B 1 66 ? 8.438 0.554 14.773 1 97.31 66 LEU B CA 1
ATOM 2315 C C . LEU B 1 66 ? 7.496 -0.596 14.438 1 97.31 66 LEU B C 1
ATOM 2317 O O . LEU B 1 66 ? 6.367 -0.645 14.93 1 97.31 66 LEU B O 1
ATOM 2321 N N . ARG B 1 67 ? 7.98 -1.495 13.602 1 95.81 67 ARG B N 1
ATOM 2322 C CA . ARG B 1 67 ? 7.164 -2.639 13.211 1 95.81 67 ARG B CA 1
ATOM 2323 C C . ARG B 1 67 ? 6.945 -3.588 14.383 1 95.81 67 ARG B C 1
ATOM 2325 O O . ARG B 1 67 ? 5.855 -4.133 14.555 1 95.81 67 ARG B O 1
ATOM 2332 N N . ALA B 1 68 ? 7.949 -3.771 15.188 1 92.81 68 ALA B N 1
ATOM 2333 C CA . ALA B 1 68 ? 7.828 -4.605 16.375 1 92.81 68 ALA B CA 1
ATOM 2334 C C . ALA B 1 68 ? 6.793 -4.035 17.344 1 92.81 68 ALA B C 1
ATOM 2336 O O . ALA B 1 68 ? 6.168 -4.777 18.094 1 92.81 68 ALA B O 1
ATOM 2337 N N . GLN B 1 69 ? 6.613 -2.705 17.297 1 94.06 69 GLN B N 1
ATOM 2338 C CA . GLN B 1 69 ? 5.629 -2.037 18.141 1 94.06 69 GLN B CA 1
ATOM 2339 C C . GLN B 1 69 ? 4.27 -1.967 17.453 1 94.06 69 GLN B C 1
ATOM 2341 O O . GLN B 1 69 ? 3.408 -1.178 17.859 1 94.06 69 GLN B O 1
ATOM 2346 N N . ASP B 1 70 ? 4.129 -2.654 16.312 1 92.06 70 ASP B N 1
ATOM 2347 C CA . ASP B 1 70 ? 2.887 -2.824 15.57 1 92.06 70 ASP B CA 1
ATOM 2348 C C . ASP B 1 70 ? 2.436 -1.508 14.938 1 92.06 70 ASP B C 1
ATOM 2350 O O . ASP B 1 70 ? 1.237 -1.248 14.82 1 92.06 70 ASP B O 1
ATOM 2354 N N . LYS B 1 71 ? 3.42 -0.599 14.742 1 94.75 71 LYS B N 1
ATOM 2355 C CA . LYS B 1 71 ? 3.092 0.582 13.953 1 94.75 71 LYS B CA 1
ATOM 2356 C C . LYS B 1 71 ? 2.914 0.222 12.477 1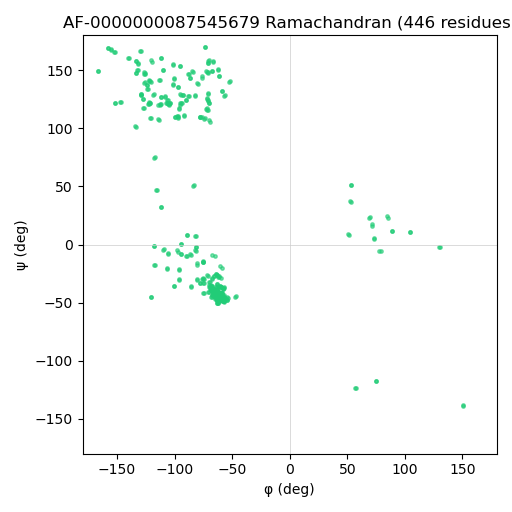 94.75 71 LYS B C 1
ATOM 2358 O O . LYS B 1 71 ? 3.852 -0.245 11.828 1 94.75 71 LYS B O 1
ATOM 2363 N N . THR B 1 72 ? 1.745 0.561 11.922 1 94.12 72 THR B N 1
ATOM 2364 C CA . THR B 1 72 ? 1.414 -0.009 10.625 1 94.12 72 THR B CA 1
ATOM 2365 C C . THR B 1 72 ? 1.456 1.062 9.539 1 94.12 72 THR B C 1
ATOM 2367 O O . THR B 1 72 ? 1.267 0.765 8.352 1 94.12 72 THR B O 1
ATOM 2370 N N . PHE B 1 73 ? 1.682 2.299 9.906 1 95.69 73 PHE B N 1
ATOM 2371 C CA . PHE B 1 73 ? 1.699 3.342 8.883 1 95.69 73 PHE B CA 1
ATOM 2372 C C . PHE B 1 73 ? 2.82 3.098 7.883 1 95.69 73 PHE B C 1
ATOM 2374 O O . PHE B 1 73 ? 3.844 2.498 8.219 1 95.69 73 PHE B O 1
ATOM 2381 N N . PRO B 1 74 ? 2.646 3.541 6.613 1 97.5 74 PRO B N 1
ATOM 2382 C CA . PRO B 1 74 ? 3.689 3.348 5.605 1 97.5 74 PRO B CA 1
ATOM 2383 C C . PRO B 1 74 ? 5 4.047 5.969 1 97.5 74 PRO B C 1
ATOM 2385 O O . PRO B 1 74 ? 4.98 5.129 6.562 1 97.5 74 PRO B O 1
ATOM 2388 N N . ILE B 1 75 ? 6.09 3.379 5.582 1 98.44 75 ILE B N 1
ATOM 2389 C CA . ILE B 1 75 ? 7.418 3.941 5.809 1 98.44 75 ILE B CA 1
ATOM 2390 C C . ILE B 1 75 ? 8.156 4.07 4.48 1 98.44 75 ILE B C 1
ATOM 2392 O O . ILE B 1 75 ? 8.273 3.096 3.73 1 98.44 75 ILE B O 1
ATOM 2396 N N . LEU B 1 76 ? 8.562 5.254 4.168 1 98.62 76 LEU B N 1
ATOM 2397 C CA . LEU B 1 76 ? 9.43 5.535 3.025 1 98.62 76 LEU B CA 1
ATOM 2398 C C . LEU B 1 76 ? 10.852 5.828 3.482 1 98.62 76 LEU B C 1
ATOM 2400 O O . LEU B 1 76 ? 11.078 6.738 4.285 1 98.62 76 LEU B O 1
ATOM 2404 N N . ILE B 1 77 ? 11.789 5.023 2.994 1 98.62 77 ILE B N 1
ATOM 2405 C CA . ILE B 1 77 ? 13.195 5.258 3.301 1 98.62 77 ILE B CA 1
ATOM 2406 C C . ILE B 1 77 ? 13.758 6.32 2.359 1 98.62 77 ILE B C 1
ATOM 2408 O O . ILE B 1 77 ? 13.516 6.277 1.151 1 98.62 77 ILE B O 1
ATOM 2412 N N . LEU B 1 78 ? 14.383 7.344 2.861 1 98.38 78 LEU B N 1
ATOM 2413 C CA . LEU B 1 78 ? 15.117 8.359 2.113 1 98.38 78 LEU B CA 1
ATOM 2414 C C . LEU B 1 78 ? 16.578 8.414 2.557 1 98.38 78 LEU B C 1
ATOM 2416 O O . LEU B 1 78 ? 16.875 8.883 3.652 1 98.38 78 LEU B O 1
ATOM 2420 N N . THR B 1 79 ? 17.516 7.93 1.679 1 97.19 79 THR B N 1
ATOM 2421 C CA . THR B 1 79 ? 18.891 7.738 2.129 1 97.19 79 THR B CA 1
ATOM 2422 C C . THR B 1 79 ? 19.875 7.875 0.964 1 97.19 79 THR B C 1
ATOM 2424 O O . THR B 1 79 ? 19.453 7.895 -0.198 1 97.19 79 THR B O 1
ATOM 2427 N N . ALA B 1 80 ? 21.172 8.016 1.278 1 95.94 80 ALA B N 1
ATOM 2428 C CA . ALA B 1 80 ? 22.219 8.078 0.262 1 95.94 80 ALA B CA 1
ATOM 2429 C C . ALA B 1 80 ? 22.594 6.684 -0.226 1 95.94 80 ALA B C 1
ATOM 2431 O O . ALA B 1 80 ? 23.266 6.535 -1.249 1 95.94 80 ALA B O 1
ATOM 2432 N N . ARG B 1 81 ? 22.219 5.746 0.496 1 94.38 81 ARG B N 1
ATOM 2433 C CA . ARG B 1 81 ? 22.562 4.375 0.135 1 94.38 81 ARG B CA 1
ATOM 2434 C C . ARG B 1 81 ? 21.766 3.912 -1.077 1 94.38 81 ARG B C 1
ATOM 2436 O O . ARG B 1 81 ? 20.547 3.701 -0.983 1 94.38 81 ARG B O 1
ATOM 2443 N N . GLY B 1 82 ? 22.453 3.662 -2.062 1 93 82 GLY B N 1
ATOM 2444 C CA . GLY B 1 82 ? 21.734 3.408 -3.299 1 93 82 GLY B CA 1
ATOM 2445 C C . GLY B 1 82 ? 21.969 2.012 -3.848 1 93 82 GLY B C 1
ATOM 2446 O O . GLY B 1 82 ? 21.375 1.637 -4.867 1 93 82 GLY B O 1
ATOM 2447 N N . ASN B 1 83 ? 22.766 1.258 -3.184 1 94.12 83 ASN B N 1
ATOM 2448 C CA . ASN B 1 83 ? 23 -0.088 -3.697 1 94.12 83 ASN B CA 1
ATOM 2449 C C . ASN B 1 83 ? 21.781 -0.984 -3.484 1 94.12 83 ASN B C 1
ATOM 2451 O O . ASN B 1 83 ? 21 -0.767 -2.557 1 94.12 83 ASN B O 1
ATOM 2455 N N . TRP B 1 84 ? 21.578 -1.963 -4.414 1 92.5 84 TRP B N 1
ATOM 2456 C CA . TRP B 1 84 ? 20.375 -2.783 -4.43 1 92.5 84 TRP B CA 1
ATOM 2457 C C . TRP B 1 84 ? 20.266 -3.619 -3.158 1 92.5 84 TRP B C 1
ATOM 2459 O O . TRP B 1 84 ? 19.172 -3.91 -2.688 1 92.5 84 TRP B O 1
ATOM 2469 N N . GLN B 1 85 ? 21.375 -4.09 -2.555 1 95.25 85 GLN B N 1
ATOM 2470 C CA . GLN B 1 85 ? 21.359 -4.871 -1.322 1 95.25 85 GLN B CA 1
ATOM 2471 C C . GLN B 1 85 ? 20.75 -4.078 -0.173 1 95.25 85 GLN B C 1
ATOM 2473 O O . GLN B 1 85 ? 19.969 -4.617 0.611 1 95.25 85 GLN B O 1
ATOM 2478 N N . ASP B 1 86 ? 21.125 -2.814 -0.116 1 95 86 ASP B N 1
ATOM 2479 C CA . ASP B 1 86 ? 20.562 -1.945 0.905 1 95 86 ASP B CA 1
ATOM 2480 C C . ASP B 1 86 ? 19.047 -1.778 0.7 1 95 86 ASP B C 1
ATOM 2482 O O . ASP B 1 86 ? 18.281 -1.791 1.664 1 95 86 ASP B O 1
ATOM 2486 N N . LYS B 1 87 ? 18.672 -1.595 -0.538 1 95.94 87 LYS B N 1
ATOM 2487 C CA . LYS B 1 87 ? 17.25 -1.455 -0.858 1 95.94 87 LYS B CA 1
ATOM 2488 C C . LYS B 1 87 ? 16.469 -2.688 -0.417 1 95.94 87 LYS B C 1
ATOM 2490 O O . LYS B 1 87 ? 15.414 -2.564 0.206 1 95.94 87 LYS B O 1
ATOM 2495 N N . VAL B 1 88 ? 16.984 -3.846 -0.707 1 94.81 88 VAL B N 1
ATOM 2496 C CA . VAL B 1 88 ? 16.344 -5.109 -0.362 1 94.81 88 VAL B CA 1
ATOM 2497 C C . VAL B 1 88 ? 16.234 -5.234 1.156 1 94.81 88 VAL B C 1
ATOM 2499 O O . VAL B 1 88 ? 15.18 -5.617 1.679 1 94.81 88 VAL B O 1
ATOM 2502 N N . GLU B 1 89 ? 17.25 -4.906 1.815 1 95 89 GLU B N 1
ATOM 2503 C CA . GLU B 1 89 ? 17.266 -5.004 3.271 1 95 89 GLU B CA 1
ATOM 2504 C C . GLU B 1 89 ? 16.25 -4.059 3.898 1 95 89 GLU B C 1
ATOM 2506 O O . GLU B 1 89 ? 15.523 -4.441 4.82 1 95 89 GLU B O 1
ATOM 2511 N N . GLY B 1 90 ? 16.25 -2.836 3.434 1 96.06 90 GLY B N 1
ATOM 2512 C CA . GLY B 1 90 ? 15.289 -1.861 3.943 1 96.06 90 GLY B CA 1
ATOM 2513 C C . GLY B 1 90 ? 13.844 -2.283 3.754 1 96.06 90 GLY B C 1
ATOM 2514 O O . GLY B 1 90 ? 13.039 -2.184 4.68 1 96.06 90 GLY B O 1
ATOM 2515 N N . LEU B 1 91 ? 13.516 -2.756 2.584 1 95.31 91 LEU B N 1
ATOM 2516 C CA . LEU B 1 91 ? 12.156 -3.203 2.275 1 95.31 91 LEU B CA 1
ATOM 2517 C C . LEU B 1 91 ? 11.797 -4.441 3.09 1 95.31 91 LEU B C 1
ATOM 2519 O O . LEU B 1 91 ? 10.672 -4.555 3.588 1 95.31 91 LEU B O 1
ATOM 2523 N N . ALA B 1 92 ? 12.734 -5.324 3.283 1 92.19 92 ALA B N 1
ATOM 2524 C CA . ALA B 1 92 ? 12.523 -6.539 4.066 1 92.19 92 ALA B CA 1
ATOM 2525 C C . ALA B 1 92 ? 12.297 -6.211 5.539 1 92.19 92 ALA B C 1
ATOM 2527 O O . ALA B 1 92 ? 11.57 -6.922 6.238 1 92.19 92 ALA B O 1
ATOM 2528 N N . ALA B 1 93 ? 12.875 -5.137 5.977 1 93.5 93 ALA B N 1
ATOM 2529 C CA . ALA B 1 93 ? 12.781 -4.746 7.383 1 93.5 93 ALA B CA 1
ATOM 2530 C C . ALA B 1 93 ? 11.406 -4.168 7.703 1 93.5 93 ALA B C 1
ATOM 2532 O O . ALA B 1 93 ? 11.055 -4.012 8.875 1 93.5 93 ALA B O 1
ATOM 2533 N N . GLY B 1 94 ? 10.672 -3.836 6.652 1 94.88 94 GLY B N 1
ATOM 2534 C CA . GLY B 1 94 ? 9.32 -3.361 6.898 1 94.88 94 GLY B CA 1
ATOM 2535 C C . GLY B 1 94 ? 9 -2.064 6.18 1 94.88 94 GLY B C 1
ATOM 2536 O O . GLY B 1 94 ? 7.891 -1.547 6.285 1 94.88 94 GLY B O 1
ATOM 2537 N N . ALA B 1 95 ? 9.992 -1.49 5.445 1 97.38 95 ALA B N 1
ATOM 2538 C CA . ALA B 1 95 ? 9.711 -0.288 4.664 1 97.38 95 ALA B CA 1
ATOM 2539 C C . ALA B 1 95 ? 8.836 -0.605 3.459 1 97.38 95 ALA B C 1
ATOM 2541 O O . ALA B 1 95 ? 8.82 -1.739 2.975 1 97.38 95 ALA B O 1
ATOM 2542 N N . ASP B 1 96 ? 8.125 0.417 2.979 1 97.19 96 ASP B N 1
ATOM 2543 C CA . ASP B 1 96 ? 7.16 0.213 1.903 1 97.19 96 ASP B CA 1
ATOM 2544 C C . ASP B 1 96 ? 7.676 0.786 0.585 1 97.19 96 ASP B C 1
ATOM 2546 O O . ASP B 1 96 ? 7.152 0.463 -0.484 1 97.19 96 ASP B O 1
ATOM 2550 N N . ASP B 1 97 ? 8.594 1.655 0.652 1 97.56 97 ASP B N 1
ATOM 2551 C CA . ASP B 1 97 ? 9.234 2.264 -0.512 1 97.56 97 ASP B CA 1
ATOM 2552 C C . ASP B 1 97 ? 10.633 2.768 -0.17 1 97.56 97 ASP B C 1
ATOM 2554 O O . ASP B 1 97 ? 11.023 2.783 0.999 1 97.56 97 ASP B O 1
ATOM 2558 N N . TYR B 1 98 ? 11.406 3.111 -1.188 1 98.12 98 TYR B N 1
ATOM 2559 C CA . TYR B 1 98 ? 12.82 3.465 -1.059 1 98.12 98 TYR B CA 1
ATOM 2560 C C . TYR B 1 98 ? 13.211 4.516 -2.09 1 98.12 98 TYR B C 1
ATOM 2562 O O . TYR B 1 98 ? 13.039 4.309 -3.293 1 98.12 98 TYR B O 1
ATOM 2570 N N . VAL B 1 99 ? 13.734 5.664 -1.59 1 97.62 99 VAL B N 1
ATOM 2571 C CA . VAL B 1 99 ? 14.211 6.738 -2.453 1 97.62 99 VAL B CA 1
ATOM 2572 C C . VAL B 1 99 ? 15.672 7.055 -2.127 1 97.62 99 VAL B C 1
ATOM 2574 O O . VAL B 1 99 ? 16.047 7.172 -0.957 1 97.62 99 VAL B O 1
ATOM 2577 N N . VAL B 1 100 ? 16.5 7.191 -3.143 1 96.94 100 VAL B N 1
ATOM 2578 C CA . VAL B 1 100 ? 17.922 7.434 -2.967 1 96.94 100 VAL B CA 1
ATOM 2579 C C . VAL B 1 100 ? 18.219 8.93 -3.084 1 96.94 100 VAL B C 1
ATOM 2581 O O . VAL B 1 100 ? 17.656 9.602 -3.955 1 96.94 100 VAL B O 1
ATOM 2584 N N . LYS B 1 101 ? 19.031 9.445 -2.176 1 97.19 101 LYS B N 1
ATOM 2585 C CA . LYS B 1 101 ? 19.578 10.797 -2.297 1 97.19 101 LYS B CA 1
ATOM 2586 C C . LYS B 1 101 ? 20.703 10.844 -3.322 1 97.19 101 LYS B C 1
ATOM 2588 O O . LYS B 1 101 ? 21.547 9.93 -3.379 1 97.19 101 LYS B O 1
ATOM 2593 N N . PRO B 1 102 ? 20.906 11.938 -4.137 1 96.56 102 PRO B N 1
ATOM 2594 C CA . PRO B 1 102 ? 19.969 13.07 -4.242 1 96.56 102 PRO B CA 1
ATOM 2595 C C . PRO B 1 102 ? 18.672 12.703 -4.941 1 96.56 102 PRO B C 1
ATOM 2597 O O . PRO B 1 102 ? 18.594 11.68 -5.629 1 96.56 102 PRO B O 1
ATOM 2600 N N . PHE B 1 103 ? 17.703 13.477 -4.684 1 96.06 103 PHE B N 1
ATOM 2601 C CA . PHE B 1 103 ? 16.375 13.164 -5.195 1 96.06 103 PHE B CA 1
ATOM 2602 C C . PHE B 1 103 ? 15.656 14.43 -5.668 1 96.06 103 PHE B C 1
ATOM 2604 O O . PHE B 1 103 ? 16.094 15.547 -5.352 1 96.06 103 PHE B O 1
ATOM 2611 N N . GLN B 1 104 ? 14.648 14.141 -6.508 1 96.38 104 GLN B N 1
ATOM 2612 C CA . GLN B 1 104 ? 13.719 15.195 -6.887 1 96.38 104 GLN B CA 1
ATOM 2613 C C . GLN B 1 104 ? 12.508 15.219 -5.957 1 96.38 104 GLN B C 1
ATOM 2615 O O . GLN B 1 104 ? 11.867 14.188 -5.738 1 96.38 104 GLN B O 1
ATOM 2620 N N . PHE B 1 105 ? 12.211 16.406 -5.426 1 96.44 105 PHE B N 1
ATOM 2621 C CA . PHE B 1 105 ? 11.125 16.5 -4.457 1 96.44 105 PHE B CA 1
ATOM 2622 C C . PHE B 1 105 ? 9.805 16.031 -5.066 1 96.44 105 PHE B C 1
ATOM 2624 O O . PHE B 1 105 ? 8.992 15.406 -4.391 1 96.44 105 PHE B O 1
ATOM 2631 N N . GLU B 1 106 ? 9.609 16.328 -6.352 1 95.69 106 GLU B N 1
ATOM 2632 C CA . GLU B 1 106 ? 8.391 15.938 -7.043 1 95.69 106 GLU B CA 1
ATOM 2633 C C . GLU B 1 106 ? 8.211 14.422 -7.016 1 95.69 106 GLU B C 1
ATOM 2635 O O . GLU B 1 106 ? 7.094 13.922 -6.824 1 95.69 106 GLU B O 1
ATOM 2640 N N . GLU B 1 107 ? 9.266 13.734 -7.211 1 95.62 107 GLU B N 1
ATOM 2641 C CA . GLU B 1 107 ? 9.211 12.273 -7.164 1 95.62 107 GLU B CA 1
ATOM 2642 C C . GLU B 1 107 ? 8.93 11.781 -5.75 1 95.62 107 GLU B C 1
ATOM 2644 O O . GLU B 1 107 ? 8.125 10.867 -5.551 1 95.62 107 GLU B O 1
ATOM 2649 N N . LEU B 1 108 ? 9.617 12.344 -4.793 1 97.44 108 LEU B N 1
ATOM 2650 C CA . LEU B 1 108 ? 9.383 11.992 -3.398 1 97.44 108 LEU B CA 1
ATOM 2651 C C . LEU B 1 108 ? 7.914 12.172 -3.033 1 97.44 108 LEU B C 1
ATOM 2653 O O . LEU B 1 108 ? 7.305 11.273 -2.439 1 97.44 108 LEU B O 1
ATOM 2657 N N . GLU B 1 109 ? 7.383 13.289 -3.396 1 95.38 109 GLU B N 1
ATOM 2658 C CA . GLU B 1 109 ? 5.988 13.609 -3.1 1 95.38 109 GLU B CA 1
ATOM 2659 C C . GLU B 1 109 ? 5.043 12.609 -3.768 1 95.38 109 GLU B C 1
ATOM 2661 O O . GLU B 1 109 ? 4.07 12.164 -3.158 1 95.38 109 GLU B O 1
ATOM 2666 N N . ALA B 1 110 ? 5.316 12.289 -5 1 94.69 110 ALA B N 1
ATOM 2667 C CA . ALA B 1 110 ? 4.496 11.328 -5.727 1 94.69 110 ALA B CA 1
ATOM 2668 C C . ALA B 1 110 ? 4.492 9.969 -5.031 1 94.69 110 ALA B C 1
ATOM 2670 O O . ALA B 1 110 ? 3.455 9.305 -4.961 1 94.69 110 ALA B O 1
ATOM 2671 N N . ARG B 1 111 ? 5.66 9.555 -4.566 1 97.06 111 ARG B N 1
ATOM 2672 C CA . ARG B 1 111 ? 5.773 8.281 -3.865 1 97.06 111 ARG B CA 1
ATOM 2673 C C . ARG B 1 111 ? 5.027 8.32 -2.535 1 97.06 111 ARG B C 1
ATOM 2675 O O . ARG B 1 111 ? 4.367 7.348 -2.156 1 97.06 111 ARG B O 1
ATOM 2682 N N . LEU B 1 112 ? 5.121 9.422 -1.843 1 96.56 112 LEU B N 1
ATOM 2683 C CA . LEU B 1 112 ? 4.375 9.602 -0.602 1 96.56 112 LEU B CA 1
ATOM 2684 C C . LEU B 1 112 ? 2.875 9.492 -0.85 1 96.56 112 LEU B C 1
ATOM 2686 O O . LEU B 1 112 ? 2.166 8.812 -0.108 1 96.56 112 LEU B O 1
ATOM 2690 N N . ASN B 1 113 ? 2.465 10.156 -1.888 1 94.12 113 ASN B N 1
ATOM 2691 C CA . ASN B 1 113 ? 1.048 10.133 -2.23 1 94.12 113 ASN B CA 1
ATOM 2692 C C . ASN B 1 113 ? 0.574 8.727 -2.586 1 94.12 113 ASN B C 1
ATOM 2694 O O . ASN B 1 113 ? -0.527 8.328 -2.207 1 94.12 113 ASN B O 1
ATOM 2698 N N . ALA B 1 114 ? 1.399 7.992 -3.293 1 94.56 114 ALA B N 1
ATOM 2699 C CA . ALA B 1 114 ? 1.061 6.617 -3.654 1 94.56 114 ALA B CA 1
ATOM 2700 C C . ALA B 1 114 ? 0.916 5.746 -2.41 1 94.56 114 ALA B C 1
ATOM 2702 O O . ALA B 1 114 ? -0.024 4.953 -2.307 1 94.56 114 ALA B O 1
ATOM 2703 N N . LEU B 1 115 ? 1.835 5.891 -1.488 1 96.06 115 LEU B N 1
ATOM 2704 C CA . LEU B 1 115 ? 1.798 5.121 -0.251 1 96.06 115 LEU B CA 1
ATOM 2705 C C . LEU B 1 115 ? 0.547 5.445 0.558 1 96.06 115 LEU B C 1
ATOM 2707 O O . LEU B 1 115 ? -0.121 4.543 1.067 1 96.06 115 LEU B O 1
ATOM 2711 N N . LEU B 1 116 ? 0.208 6.734 0.674 1 94.12 116 LEU B N 1
ATOM 2712 C CA . LEU B 1 116 ? -0.956 7.18 1.435 1 94.12 116 LEU B CA 1
ATOM 2713 C C . LEU B 1 116 ? -2.248 6.695 0.784 1 94.12 116 LEU B C 1
ATOM 2715 O O . LEU B 1 116 ? -3.174 6.266 1.477 1 94.12 116 LEU B O 1
ATOM 2719 N N . ARG B 1 117 ? -2.232 6.82 -0.513 1 91.5 117 ARG B N 1
ATOM 2720 C CA . ARG B 1 117 ? -3.387 6.363 -1.281 1 91.5 117 ARG B CA 1
ATOM 2721 C C . ARG B 1 117 ? -3.664 4.887 -1.026 1 91.5 117 ARG B C 1
ATOM 2723 O O . ARG B 1 117 ? -4.781 4.512 -0.669 1 91.5 117 ARG B O 1
ATOM 2730 N N . ARG B 1 118 ? -2.703 4.105 -1.104 1 90.44 118 ARG B N 1
ATOM 2731 C CA . ARG B 1 118 ? -2.854 2.664 -0.945 1 90.44 118 ARG B CA 1
ATOM 2732 C C . ARG B 1 118 ? -3.215 2.305 0.493 1 90.44 118 ARG B C 1
ATOM 2734 O O . ARG B 1 118 ? -4.012 1.396 0.729 1 90.44 118 ARG B O 1
ATOM 2741 N N . SER B 1 119 ? -2.631 2.986 1.391 1 90.44 119 SER B N 1
ATOM 2742 C CA . SER B 1 119 ? -2.877 2.703 2.801 1 90.44 119 SER B CA 1
ATOM 2743 C C . SER B 1 119 ? -4.332 2.969 3.172 1 90.44 119 SER B C 1
ATOM 2745 O O . SER B 1 119 ? -4.855 2.377 4.117 1 90.44 119 SER B O 1
ATOM 2747 N N . SER B 1 120 ? -4.977 3.834 2.428 1 88.81 120 SER B N 1
ATOM 2748 C CA . SER B 1 120 ? -6.371 4.172 2.701 1 88.81 120 SER B CA 1
ATOM 2749 C C . SER B 1 120 ? -7.32 3.324 1.861 1 88.81 120 SER B C 1
ATOM 2751 O O . SER B 1 120 ? -8.531 3.543 1.875 1 88.81 120 SER B O 1
ATOM 2753 N N . GLY B 1 121 ? -6.727 2.459 1.062 1 88.31 121 GLY B N 1
ATOM 2754 C CA . GLY B 1 121 ? -7.543 1.534 0.293 1 88.31 121 GLY B CA 1
ATOM 2755 C C . GLY B 1 121 ? -7.965 2.09 -1.056 1 88.31 121 GLY B C 1
ATOM 2756 O O . GLY B 1 121 ? -8.875 1.558 -1.695 1 88.31 121 GLY B O 1
ATOM 2757 N N . PHE B 1 122 ? -7.391 3.139 -1.434 1 89.44 122 PHE B N 1
ATOM 2758 C CA . PHE B 1 122 ? -7.734 3.738 -2.719 1 89.44 122 PHE B CA 1
ATOM 2759 C C . PHE B 1 122 ? -6.684 3.402 -3.77 1 89.44 122 PHE B C 1
ATOM 2761 O O . PHE B 1 122 ? -5.535 3.098 -3.434 1 89.44 122 PHE B O 1
ATOM 2768 N N . THR B 1 123 ? -7.125 3.428 -5.008 1 89.44 123 THR B N 1
ATOM 2769 C CA . THR B 1 123 ? -6.219 3.094 -6.102 1 89.44 123 THR B CA 1
ATOM 2770 C C . THR B 1 123 ? -6.027 4.293 -7.027 1 89.44 123 THR B C 1
ATOM 2772 O O . THR B 1 123 ? -5.086 4.324 -7.824 1 89.44 123 THR B O 1
ATOM 2775 N N . GLN B 1 124 ? -6.938 5.18 -6.875 1 89.19 124 GLN B N 1
ATOM 2776 C CA . GLN B 1 124 ? -6.879 6.383 -7.699 1 89.19 124 GLN B CA 1
ATOM 2777 C C . GLN B 1 124 ? -6.562 7.613 -6.855 1 89.19 124 GLN B C 1
ATOM 2779 O O . GLN B 1 124 ? -6.719 7.594 -5.633 1 89.19 124 GLN B O 1
ATOM 2784 N N . SER B 1 125 ? -6.117 8.594 -7.566 1 88.31 125 SER B N 1
ATOM 2785 C CA . SER B 1 125 ? -5.766 9.828 -6.871 1 88.31 125 SER B CA 1
ATOM 2786 C C . SER B 1 125 ? -6.996 10.68 -6.598 1 88.31 125 SER B C 1
ATOM 2788 O O . SER B 1 125 ? -6.879 11.828 -6.176 1 88.31 125 SER B O 1
ATOM 2790 N N . THR B 1 126 ? -8.133 10.117 -6.883 1 92.56 126 THR B N 1
ATOM 2791 C CA . THR B 1 126 ? -9.391 10.789 -6.586 1 92.56 126 THR B CA 1
ATOM 2792 C C . THR B 1 126 ? -10.266 9.93 -5.672 1 92.56 126 THR B C 1
ATOM 2794 O O . THR B 1 126 ? -10.234 8.703 -5.75 1 92.56 126 THR B O 1
ATOM 2797 N N . ILE B 1 127 ? -10.906 10.586 -4.773 1 94.25 127 ILE B N 1
ATOM 2798 C CA . ILE B 1 127 ? -11.914 9.938 -3.945 1 94.25 127 ILE B CA 1
ATOM 2799 C C . ILE B 1 127 ? -13.297 10.484 -4.297 1 94.25 127 ILE B C 1
ATOM 2801 O O . ILE B 1 127 ? -13.508 11.695 -4.32 1 94.25 127 ILE B O 1
ATOM 2805 N N . VAL B 1 128 ? -14.18 9.594 -4.586 1 94.94 128 VAL B N 1
ATOM 2806 C CA . VAL B 1 128 ? -15.508 10.008 -5.016 1 94.94 128 VAL B CA 1
ATOM 2807 C C . VAL B 1 128 ? -16.562 9.484 -4.031 1 94.94 128 VAL B C 1
ATOM 2809 O O . VAL B 1 128 ? -16.516 8.32 -3.625 1 94.94 128 VAL B O 1
ATOM 2812 N N . ALA B 1 129 ? -17.375 10.312 -3.588 1 95.25 129 ALA B N 1
ATOM 2813 C CA . ALA B 1 129 ? -18.547 9.977 -2.783 1 95.25 129 ALA B CA 1
ATOM 2814 C C . ALA B 1 129 ? -19.797 10.711 -3.291 1 95.25 129 ALA B C 1
ATOM 2816 O O . ALA B 1 129 ? -20.016 11.875 -2.949 1 95.25 129 ALA B O 1
ATOM 2817 N N . GLY B 1 130 ? -20.609 9.93 -4.043 1 92.75 130 GLY B N 1
ATOM 2818 C CA . GLY B 1 130 ? -21.75 10.609 -4.656 1 92.75 130 GLY B CA 1
ATOM 2819 C C . GLY B 1 130 ? -21.328 11.766 -5.547 1 92.75 130 GLY B C 1
ATOM 2820 O O . GLY B 1 130 ? -20.547 11.586 -6.484 1 92.75 130 GLY B O 1
ATOM 2821 N N . PRO B 1 131 ? -21.906 12.945 -5.188 1 93.62 131 PRO B N 1
ATOM 2822 C CA . PRO B 1 131 ? -21.578 14.102 -6.027 1 93.62 131 PRO B CA 1
ATOM 2823 C C . PRO B 1 131 ? -20.25 14.742 -5.66 1 93.62 131 PRO B C 1
ATOM 2825 O O . PRO B 1 131 ? -19.812 15.688 -6.328 1 93.62 131 PRO B O 1
ATOM 2828 N N . LEU B 1 132 ? -19.641 14.289 -4.641 1 95.75 132 LEU B N 1
ATOM 2829 C CA . LEU B 1 132 ? -18.422 14.891 -4.117 1 95.75 132 LEU B CA 1
ATOM 2830 C C . LEU B 1 132 ? -17.188 14.18 -4.672 1 95.75 132 LEU B C 1
ATOM 2832 O O . LEU B 1 132 ? -17.125 12.953 -4.695 1 95.75 132 LEU B O 1
ATOM 2836 N N . LEU B 1 133 ? -16.266 14.938 -5.191 1 96.31 133 LEU B N 1
ATOM 2837 C CA . LEU B 1 133 ? -15.008 14.414 -5.711 1 96.31 133 LEU B CA 1
ATOM 2838 C C . LEU B 1 133 ? -13.82 15.148 -5.102 1 96.31 133 LEU B C 1
ATOM 2840 O O . LEU B 1 133 ? -13.797 16.391 -5.074 1 96.31 133 LEU B O 1
ATOM 2844 N N . LEU B 1 134 ? -12.93 14.414 -4.52 1 95.31 134 LEU B N 1
ATOM 2845 C CA . LEU B 1 134 ? -11.688 14.961 -3.992 1 95.31 134 LEU B CA 1
ATOM 2846 C C . LEU B 1 134 ? -10.508 14.562 -4.871 1 95.31 134 LEU B C 1
ATOM 2848 O O . LEU B 1 134 ? -10.281 13.375 -5.129 1 95.31 134 LEU B O 1
ATOM 2852 N N . ASP B 1 135 ? -9.805 15.492 -5.379 1 92.12 135 ASP B N 1
ATOM 2853 C CA . ASP B 1 135 ? -8.547 15.266 -6.078 1 92.12 135 ASP B CA 1
ATOM 2854 C C . ASP B 1 135 ? -7.363 15.367 -5.121 1 92.12 135 ASP B C 1
ATOM 2856 O O . ASP B 1 135 ? -6.98 16.469 -4.711 1 92.12 135 ASP B O 1
ATOM 2860 N N . LEU B 1 136 ? -6.75 14.305 -4.875 1 88.31 136 LEU B N 1
ATOM 2861 C CA . LEU B 1 136 ? -5.719 14.234 -3.844 1 88.31 136 LEU B CA 1
ATOM 2862 C C . LEU B 1 136 ? -4.422 14.883 -4.324 1 88.31 136 LEU B C 1
ATOM 2864 O O . LEU B 1 136 ? -3.648 15.398 -3.518 1 88.31 136 LEU B O 1
ATOM 2868 N N . ASN B 1 137 ? -4.219 14.828 -5.625 1 82.69 137 ASN B N 1
ATOM 2869 C CA . ASN B 1 137 ? -3.006 15.43 -6.172 1 82.69 137 ASN B CA 1
ATOM 2870 C C . ASN B 1 137 ? -3.09 16.953 -6.18 1 82.69 137 ASN B C 1
ATOM 2872 O O . ASN B 1 137 ? -2.146 17.641 -5.77 1 82.69 137 ASN B O 1
ATOM 2876 N N . ARG B 1 138 ? -4.219 17.484 -6.543 1 84.69 138 ARG B N 1
ATOM 2877 C CA . ARG B 1 138 ? -4.402 18.922 -6.637 1 84.69 138 ARG B CA 1
ATOM 2878 C C . ARG B 1 138 ? -4.895 19.5 -5.312 1 84.69 138 ARG B C 1
ATOM 2880 O O . ARG B 1 138 ? -4.887 20.719 -5.121 1 84.69 138 ARG B O 1
ATOM 2887 N N . LYS B 1 139 ? -5.234 18.672 -4.457 1 88.88 139 LYS B N 1
ATOM 2888 C CA . LYS B 1 139 ? -5.812 19.078 -3.178 1 88.88 139 LYS B CA 1
ATOM 2889 C C . LYS B 1 139 ? -7.004 20 -3.383 1 88.88 139 LYS B C 1
ATOM 2891 O O . LYS B 1 139 ? -7.07 21.078 -2.783 1 88.88 139 LYS B O 1
ATOM 2896 N N . GLN B 1 140 ? -7.883 19.484 -4.242 1 93.44 140 GLN B N 1
ATOM 2897 C CA . GLN B 1 140 ? -9.102 20.219 -4.555 1 93.44 140 GLN B CA 1
ATOM 2898 C C . GLN B 1 140 ? -10.328 19.328 -4.453 1 93.44 140 GLN B C 1
ATOM 2900 O O . GLN B 1 140 ? -10.219 18.094 -4.531 1 93.44 140 GLN B O 1
ATOM 2905 N N . ALA B 1 141 ? -11.453 19.953 -4.227 1 96 141 ALA B N 1
ATOM 2906 C CA . ALA B 1 141 ? -12.719 19.25 -4.137 1 96 141 ALA B CA 1
ATOM 2907 C C . ALA B 1 141 ? -13.75 19.844 -5.09 1 96 141 ALA B C 1
ATOM 2909 O O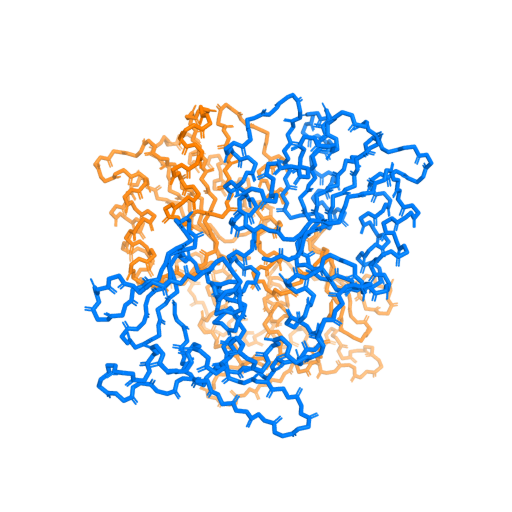 . ALA B 1 141 ? -13.695 21.031 -5.406 1 96 141 ALA B O 1
ATOM 2910 N N . SER B 1 142 ? -14.578 19.031 -5.594 1 95.69 142 SER B N 1
ATOM 2911 C CA . SER B 1 142 ? -15.703 19.484 -6.402 1 95.69 142 SER B CA 1
ATOM 2912 C C . SER B 1 142 ? -17 18.797 -5.977 1 95.69 142 SER B C 1
ATOM 2914 O O . SER B 1 142 ? -16.969 17.688 -5.449 1 95.69 142 SER B O 1
ATOM 2916 N N . LEU B 1 143 ? -18 19.5 -6.105 1 94 143 LEU B N 1
ATOM 2917 C CA . LEU B 1 143 ? -19.359 19.016 -5.867 1 94 143 LEU B CA 1
ATOM 2918 C C . LEU B 1 143 ? -20.234 19.188 -7.105 1 94 143 LEU B C 1
ATOM 2920 O O . LEU B 1 143 ? -20.391 20.297 -7.605 1 94 143 LEU B O 1
ATOM 2924 N N . ASP B 1 144 ? -20.766 18.141 -7.602 1 92.19 144 ASP B N 1
ATOM 2925 C CA . ASP B 1 144 ? -21.5 18.188 -8.852 1 92.19 144 ASP B CA 1
ATOM 2926 C C . ASP B 1 144 ? -20.688 18.844 -9.961 1 92.19 144 ASP B C 1
ATOM 2928 O O . ASP B 1 144 ? -21.156 19.766 -10.633 1 92.19 144 ASP B O 1
ATOM 2932 N N . GLU B 1 145 ? -19.391 18.547 -9.938 1 91.5 145 GLU B N 1
ATOM 2933 C CA . GLU B 1 145 ? -18.422 18.953 -10.961 1 91.5 145 GLU B CA 1
ATOM 2934 C C . GLU B 1 145 ? -18.109 20.438 -10.867 1 91.5 145 GLU B C 1
ATOM 2936 O O . GLU B 1 145 ? -17.453 21 -11.75 1 91.5 145 GLU B O 1
ATOM 2941 N N . GLU B 1 146 ? -18.641 21.062 -9.844 1 93.38 146 GLU B N 1
ATOM 2942 C CA . GLU B 1 146 ? -18.297 22.453 -9.578 1 93.38 146 GLU B CA 1
ATOM 2943 C C . GLU B 1 146 ? -17.281 22.547 -8.445 1 93.38 146 GLU B C 1
ATOM 2945 O O . GLU B 1 146 ? -17.391 21.859 -7.434 1 93.38 146 GLU B O 1
ATOM 2950 N N . PRO B 1 147 ? -16.391 23.406 -8.688 1 95 147 PRO B N 1
ATOM 2951 C CA . PRO B 1 147 ? -15.367 23.547 -7.645 1 95 147 PRO B CA 1
ATOM 2952 C C . PRO B 1 147 ? -15.945 23.938 -6.293 1 95 147 PRO B C 1
ATOM 2954 O O . PRO B 1 147 ? -16.844 24.781 -6.227 1 95 147 PRO B O 1
ATOM 2957 N N . LEU B 1 148 ? -15.562 23.266 -5.281 1 94.12 148 LEU B N 1
ATOM 2958 C CA . LEU B 1 148 ? -15.93 23.562 -3.904 1 94.12 148 LEU B CA 1
ATOM 2959 C C . LEU B 1 148 ? -14.836 24.391 -3.221 1 94.12 148 LEU B C 1
ATOM 2961 O O . LEU B 1 148 ? -13.688 23.938 -3.127 1 94.12 148 LEU B O 1
ATOM 2965 N N . ALA B 1 149 ? -15.133 25.594 -2.814 1 93.25 149 ALA B N 1
ATOM 2966 C CA . ALA B 1 149 ? -14.148 26.453 -2.162 1 93.25 149 ALA B CA 1
ATOM 2967 C C . ALA B 1 149 ? -13.875 25.984 -0.735 1 93.25 149 ALA B C 1
ATOM 2969 O O . ALA B 1 149 ? -14.727 26.125 0.146 1 93.25 149 ALA B O 1
ATOM 2970 N N . LEU B 1 150 ? -12.734 25.453 -0.582 1 94.5 150 LEU B N 1
ATOM 2971 C CA . LEU B 1 150 ? -12.312 25.016 0.742 1 94.5 150 LEU B CA 1
ATOM 2972 C C . LEU B 1 150 ? -11.023 25.719 1.168 1 94.5 150 LEU B C 1
ATOM 2974 O O . LEU B 1 150 ? -10.133 25.938 0.347 1 94.5 150 LEU B O 1
ATOM 2978 N N . THR B 1 151 ? -11.039 26.047 2.453 1 92.19 151 THR B N 1
ATOM 2979 C CA . THR B 1 151 ? -9.758 26.453 3.018 1 92.19 151 THR B CA 1
ATOM 2980 C C . THR B 1 151 ? -8.844 25.25 3.209 1 92.19 151 THR B C 1
ATOM 2982 O O . THR B 1 151 ? -9.273 24.109 3.061 1 92.19 151 THR B O 1
ATOM 2985 N N . ALA B 1 152 ? -7.59 25.547 3.52 1 90.12 152 ALA B N 1
ATOM 2986 C CA . ALA B 1 152 ? -6.625 24.469 3.73 1 90.12 152 ALA B CA 1
ATOM 2987 C C . ALA B 1 152 ? -7.074 23.547 4.852 1 90.12 152 ALA B C 1
ATOM 2989 O O . ALA B 1 152 ? -7.016 22.312 4.711 1 90.12 152 ALA B O 1
ATOM 2990 N N . TYR B 1 153 ? -7.582 24.109 5.914 1 91.56 153 TYR B N 1
ATOM 2991 C CA . TYR B 1 153 ? -8.008 23.312 7.062 1 91.56 153 TYR B CA 1
ATOM 2992 C C . TYR B 1 153 ? -9.266 22.516 6.738 1 91.56 153 TYR B C 1
ATOM 2994 O O . TYR B 1 153 ? -9.375 21.344 7.117 1 91.56 153 TYR B O 1
ATOM 3002 N N . GLU B 1 154 ? -10.148 23.156 6.055 1 94.56 154 GLU B N 1
ATOM 3003 C CA . GLU B 1 154 ? -11.359 22.453 5.652 1 94.56 154 GLU B CA 1
ATOM 3004 C C . GLU B 1 154 ? -11.031 21.266 4.758 1 94.56 154 GLU B C 1
ATOM 3006 O O . GLU B 1 154 ? -11.578 20.172 4.938 1 94.56 154 GLU B O 1
ATOM 3011 N N . TYR B 1 155 ? -10.156 21.516 3.879 1 95.31 155 TYR B N 1
ATOM 3012 C CA . TYR B 1 155 ? -9.758 20.438 2.979 1 95.31 155 TYR B CA 1
ATOM 3013 C C . TYR B 1 155 ? -9.133 19.281 3.752 1 95.31 155 TYR B C 1
ATOM 3015 O O . TYR B 1 155 ? -9.461 18.125 3.514 1 95.31 155 TYR B O 1
ATOM 3023 N N . ARG B 1 156 ? -8.258 19.547 4.637 1 93.62 156 ARG B N 1
ATOM 3024 C CA . ARG B 1 156 ? -7.562 18.516 5.406 1 93.62 156 ARG B CA 1
ATOM 3025 C C . ARG B 1 156 ? -8.555 17.656 6.18 1 93.62 156 ARG B C 1
ATOM 3027 O O . ARG B 1 156 ? -8.422 16.422 6.215 1 93.62 156 ARG B O 1
ATOM 3034 N N . ILE B 1 157 ? -9.5 18.312 6.789 1 94.88 157 ILE B N 1
ATOM 3035 C CA . ILE B 1 157 ? -10.5 17.594 7.578 1 94.88 157 ILE B CA 1
ATOM 3036 C C . ILE B 1 157 ? -11.352 16.734 6.656 1 94.88 157 ILE B C 1
ATOM 3038 O O . ILE B 1 157 ? -11.594 15.555 6.949 1 94.88 157 ILE B O 1
ATOM 3042 N N . LEU B 1 158 ? -11.742 17.312 5.555 1 96.38 158 LEU B N 1
ATOM 3043 C CA . LEU B 1 158 ? -12.57 16.578 4.602 1 96.38 158 LEU B CA 1
ATOM 3044 C C . LEU B 1 158 ? -11.812 15.375 4.047 1 96.38 158 LEU B C 1
ATOM 3046 O O . LEU B 1 158 ? -12.359 14.273 3.988 1 96.38 158 LEU B O 1
ATOM 3050 N N . GLU B 1 159 ? -10.602 15.602 3.65 1 95.44 159 GLU B N 1
ATOM 3051 C CA . GLU B 1 159 ? -9.781 14.523 3.117 1 95.44 159 GLU B CA 1
ATOM 3052 C C . GLU B 1 159 ? -9.641 13.383 4.129 1 95.44 159 GLU B C 1
ATOM 3054 O O . GLU B 1 159 ? -9.805 12.211 3.781 1 95.44 159 GLU B O 1
ATOM 3059 N N . TYR B 1 160 ? -9.344 13.758 5.34 1 95.69 160 TYR B N 1
ATOM 3060 C CA . TYR B 1 160 ? -9.133 12.742 6.371 1 95.69 160 TYR B CA 1
ATOM 3061 C C . TYR B 1 160 ? -10.398 11.938 6.617 1 95.69 160 TYR B C 1
ATOM 3063 O O . TYR B 1 160 ? -10.344 10.711 6.738 1 95.69 160 TYR B O 1
ATOM 3071 N N . LEU B 1 161 ? -11.516 12.625 6.664 1 96.31 161 LEU B N 1
ATOM 3072 C CA . LEU B 1 161 ? -12.789 11.945 6.867 1 96.31 161 LEU B CA 1
ATOM 3073 C C . LEU B 1 161 ? -13.094 11 5.711 1 96.31 161 LEU B C 1
ATOM 3075 O O . LEU B 1 161 ? -13.508 9.859 5.93 1 96.31 161 LEU B O 1
ATOM 3079 N N . MET B 1 162 ? -12.82 11.508 4.48 1 96.19 162 MET B N 1
ATOM 3080 C CA . MET B 1 162 ? -13.141 10.703 3.311 1 96.19 162 MET B CA 1
ATOM 3081 C C . MET B 1 162 ? -12.211 9.492 3.209 1 96.19 162 MET B C 1
ATOM 3083 O O . MET B 1 162 ? -12.641 8.406 2.828 1 96.19 162 MET B O 1
ATOM 3087 N N . ARG B 1 163 ? -10.945 9.648 3.578 1 93.94 163 ARG B N 1
ATOM 3088 C CA . ARG B 1 163 ? -9.992 8.539 3.584 1 93.94 163 ARG B CA 1
ATOM 3089 C C . ARG B 1 163 ? -10.414 7.465 4.582 1 93.94 163 ARG B C 1
ATOM 3091 O O . ARG B 1 163 ? -10.078 6.289 4.414 1 93.94 163 ARG B O 1
ATOM 3098 N N . HIS B 1 164 ? -11.141 7.859 5.594 1 94.31 164 HIS B N 1
ATOM 3099 C CA . HIS B 1 164 ? -11.617 6.945 6.625 1 94.31 164 HIS B CA 1
ATOM 3100 C C . HIS B 1 164 ? -13.133 6.781 6.562 1 94.31 164 HIS B C 1
ATOM 3102 O O . HIS B 1 164 ? -13.789 6.688 7.598 1 94.31 164 HIS B O 1
ATOM 3108 N N . HIS B 1 165 ? -13.641 6.867 5.355 1 94.12 165 HIS B N 1
ATOM 3109 C CA . HIS B 1 165 ? -15.086 6.781 5.176 1 94.12 165 HIS B CA 1
ATOM 3110 C C . HIS B 1 165 ? -15.656 5.535 5.852 1 94.12 165 HIS B C 1
ATOM 3112 O O . HIS B 1 165 ? -14.977 4.512 5.941 1 94.12 165 HIS B O 1
ATOM 3118 N N . GLN B 1 166 ? -16.828 5.734 6.469 1 93.69 166 GLN B N 1
ATOM 3119 C CA . GLN B 1 166 ? -17.625 4.688 7.105 1 93.69 166 GLN B CA 1
ATOM 3120 C C . GLN B 1 166 ? -16.953 4.207 8.391 1 93.69 166 GLN B C 1
ATOM 3122 O O . GLN B 1 166 ? -17.266 3.119 8.891 1 93.69 166 GLN B O 1
ATOM 3127 N N . GLN B 1 167 ? -16.078 4.957 8.867 1 93.94 167 GLN B N 1
ATOM 3128 C CA . GLN B 1 167 ? -15.445 4.754 10.172 1 93.94 167 GLN B CA 1
ATOM 3129 C C . GLN B 1 167 ? -15.555 6.004 11.039 1 93.94 167 GLN B C 1
ATOM 3131 O O . GLN B 1 167 ? -15.406 7.125 10.547 1 93.94 167 GLN B O 1
ATOM 3136 N N . VAL B 1 168 ? -15.828 5.801 12.289 1 95.62 168 VAL B N 1
ATOM 3137 C CA . VAL B 1 168 ? -15.883 6.934 13.211 1 95.62 168 VAL B CA 1
ATOM 3138 C C . VAL B 1 168 ? -14.469 7.453 13.469 1 95.62 168 VAL B C 1
ATOM 3140 O O . VAL B 1 168 ? -13.562 6.684 13.805 1 95.62 168 VAL B O 1
ATOM 3143 N N . VAL B 1 169 ? -14.289 8.695 13.242 1 95.12 169 VAL B N 1
ATOM 3144 C CA . VAL B 1 169 ? -13 9.344 13.492 1 95.12 169 VAL B CA 1
ATOM 3145 C C . VAL B 1 169 ? -13.086 10.211 14.742 1 95.12 169 VAL B C 1
ATOM 3147 O O . VAL B 1 169 ? -13.938 11.102 14.828 1 95.12 169 VAL B O 1
ATOM 3150 N N . ALA B 1 170 ? -12.203 9.945 15.664 1 93.44 170 ALA B N 1
ATOM 3151 C CA . ALA B 1 170 ? -12.18 10.703 16.922 1 93.44 170 ALA B CA 1
ATOM 3152 C C . ALA B 1 170 ? -11.773 12.156 16.672 1 93.44 170 ALA B C 1
ATOM 3154 O O . ALA B 1 170 ? -10.961 12.43 15.789 1 93.44 170 ALA B O 1
ATOM 3155 N N . LYS B 1 171 ? -12.281 13.055 17.484 1 91.12 171 LYS B N 1
ATOM 3156 C CA . LYS B 1 171 ? -11.953 14.469 17.375 1 91.12 171 LYS B CA 1
ATOM 3157 C C . LYS B 1 171 ? -10.445 14.703 17.5 1 91.12 171 LYS B C 1
ATOM 3159 O O . LYS B 1 171 ? -9.875 15.523 16.781 1 91.12 171 LYS B O 1
ATOM 3164 N N . ASP B 1 172 ? -9.852 13.969 18.359 1 88.5 172 ASP B N 1
ATOM 3165 C CA . ASP B 1 172 ? -8.422 14.125 18.594 1 88.5 172 ASP B CA 1
ATOM 3166 C C . ASP B 1 172 ? -7.613 13.781 17.344 1 88.5 172 ASP B C 1
ATOM 3168 O O . ASP B 1 172 ? -6.59 14.414 17.062 1 88.5 172 ASP B O 1
ATOM 3172 N N . ARG B 1 173 ? -8.055 12.82 16.594 1 89.88 173 ARG B N 1
ATOM 3173 C CA . ARG B 1 173 ? -7.379 12.438 15.359 1 89.88 173 ARG B CA 1
ATOM 3174 C C . ARG B 1 173 ? -7.473 13.547 14.312 1 89.88 173 ARG B C 1
ATOM 3176 O O . ARG B 1 173 ? -6.5 13.828 13.609 1 89.88 173 ARG B O 1
ATOM 3183 N N . LEU B 1 174 ? -8.594 14.148 14.312 1 92.19 174 LEU B N 1
ATOM 3184 C CA . LEU B 1 174 ? -8.781 15.266 13.398 1 92.19 174 LEU B CA 1
ATOM 3185 C C . LEU B 1 174 ? -7.918 16.453 13.812 1 92.19 174 LEU B C 1
ATOM 3187 O O . LEU B 1 174 ? -7.348 17.141 12.953 1 92.19 174 LEU B O 1
ATOM 3191 N N . MET B 1 175 ? -7.824 16.656 15.102 1 89.62 175 MET B N 1
ATOM 3192 C CA . MET B 1 175 ? -7.012 17.75 15.625 1 89.62 175 MET B CA 1
ATOM 3193 C C . MET B 1 175 ? -5.551 17.594 15.219 1 89.62 175 MET B C 1
ATOM 3195 O O . MET B 1 175 ? -4.875 18.562 14.914 1 89.62 175 MET B O 1
ATOM 3199 N N . GLU B 1 176 ? -5.141 16.391 15.188 1 88.38 176 GLU B N 1
ATOM 3200 C CA . GLU B 1 176 ? -3.76 16.094 14.82 1 88.38 176 GLU B CA 1
ATOM 3201 C C . GLU B 1 176 ? -3.48 16.453 13.367 1 88.38 176 GLU B C 1
ATOM 3203 O O . GLU B 1 176 ? -2.328 16.672 12.984 1 88.38 176 GLU B O 1
ATOM 3208 N N . GLN B 1 177 ? -4.527 16.422 12.555 1 89.44 177 GLN B N 1
ATOM 3209 C CA . GLN B 1 177 ? -4.379 16.766 11.148 1 89.44 177 GLN B CA 1
ATOM 3210 C C . GLN B 1 177 ? -4.234 18.281 10.961 1 89.44 177 GLN B C 1
ATOM 3212 O O . GLN B 1 177 ? -3.869 18.75 9.883 1 89.44 177 GLN B O 1
ATOM 3217 N N . LEU B 1 178 ? -4.562 19.031 12.008 1 87.31 178 LEU B N 1
ATOM 3218 C CA . LEU B 1 178 ? -4.52 20.484 11.914 1 87.31 178 LEU B CA 1
ATOM 3219 C C . LEU B 1 178 ? -3.242 21.031 12.547 1 87.31 178 LEU B C 1
ATOM 3221 O O . LEU B 1 178 ? -2.664 22 12.055 1 87.31 178 LEU B O 1
ATOM 3225 N N . TYR B 1 179 ? -2.863 20.312 13.625 1 82.5 179 TYR B N 1
ATOM 3226 C CA . TYR B 1 179 ? -1.755 20.844 14.406 1 82.5 179 TYR B CA 1
ATOM 3227 C C . TYR B 1 179 ? -0.692 19.781 14.641 1 82.5 179 TYR B C 1
ATOM 3229 O O . TYR B 1 179 ? -1.013 18.641 14.992 1 82.5 179 TYR B O 1
ATOM 3237 N N . PRO B 1 180 ? 0.597 20.188 14.32 1 74.44 180 PRO B N 1
ATOM 3238 C CA . PRO B 1 180 ? 1.65 19.203 14.594 1 74.44 180 PRO B CA 1
ATOM 3239 C C . PRO B 1 180 ? 1.786 18.875 16.078 1 74.44 180 PRO B C 1
ATOM 3241 O O . PRO B 1 180 ? 2.113 17.75 16.438 1 74.44 180 PRO B O 1
ATOM 3244 N N . ASP B 1 181 ? 1.699 19.859 16.938 1 73.56 181 ASP B N 1
ATOM 3245 C CA . ASP B 1 181 ? 1.872 19.656 18.375 1 73.56 181 ASP B CA 1
ATOM 3246 C C . ASP B 1 181 ? 0.615 20.078 19.141 1 73.56 181 ASP B C 1
ATOM 3248 O O . ASP B 1 181 ? -0.357 20.547 18.547 1 73.56 181 ASP B O 1
ATOM 3252 N N . ASP B 1 182 ? 0.453 19.594 20.297 1 66.12 182 ASP B N 1
ATOM 3253 C CA . ASP B 1 182 ? -0.718 19.781 21.141 1 66.12 182 ASP B CA 1
ATOM 3254 C C . ASP B 1 182 ? -0.84 21.234 21.594 1 66.12 182 ASP B C 1
ATOM 3256 O O . ASP B 1 182 ? -1.876 21.625 22.125 1 66.12 182 ASP B O 1
ATOM 3260 N N . ASP B 1 183 ? 0.026 22.031 21.406 1 61.97 183 ASP B N 1
ATOM 3261 C CA . ASP B 1 183 ? 0.094 23.281 22.156 1 61.97 183 ASP B CA 1
ATOM 3262 C C . ASP B 1 183 ? -0.96 24.266 21.672 1 61.97 183 ASP B C 1
ATOM 3264 O O . ASP B 1 183 ? -1.504 25.047 22.453 1 61.97 183 ASP B O 1
ATOM 3268 N N . GLU B 1 184 ? -1.247 24.25 20.516 1 63.75 184 GLU B N 1
ATOM 3269 C CA . GLU B 1 184 ? -2.084 25.344 20.062 1 63.75 184 GLU B CA 1
ATOM 3270 C C . GLU B 1 184 ? -3.445 24.859 19.594 1 63.75 184 GLU B C 1
ATOM 3272 O O . GLU B 1 184 ? -4.051 25.453 18.688 1 63.75 184 GLU B O 1
ATOM 3277 N N . ARG B 1 185 ? -4.027 23.969 20.5 1 68.88 185 ARG B N 1
ATOM 3278 C CA . ARG B 1 185 ? -5.254 23.328 20.031 1 68.88 185 ARG B CA 1
ATOM 3279 C C . ARG B 1 185 ? -6.484 24.062 20.547 1 68.88 185 ARG B C 1
ATOM 3281 O O . ARG B 1 185 ? -6.57 24.375 21.734 1 68.88 185 ARG B O 1
ATOM 3288 N N . ASP B 1 186 ? -7.113 24.672 19.703 1 78.06 186 ASP B N 1
ATOM 3289 C CA . ASP B 1 186 ? -8.484 25.078 20.016 1 78.06 186 ASP B CA 1
ATOM 3290 C C . ASP B 1 186 ? -9.438 23.891 19.891 1 78.06 186 ASP B C 1
ATOM 3292 O O . ASP B 1 186 ? -9.672 23.391 18.797 1 78.06 186 ASP B O 1
ATOM 3296 N N . PRO B 1 187 ? -9.93 23.422 21.031 1 74.5 187 PRO B N 1
ATOM 3297 C CA . PRO B 1 187 ? -10.75 22.203 21 1 74.5 187 PRO B CA 1
ATOM 3298 C C . PRO B 1 187 ? -12 22.359 20.156 1 74.5 187 PRO B C 1
ATOM 3300 O O . PRO B 1 187 ? -12.586 21.359 19.719 1 74.5 187 PRO B O 1
ATOM 3303 N N . ASN B 1 188 ? -12.359 23.594 19.906 1 87 188 ASN B N 1
ATOM 3304 C CA . ASN B 1 188 ? -13.625 23.781 19.203 1 87 188 ASN B CA 1
ATOM 3305 C C . ASN B 1 188 ? -13.406 23.984 17.703 1 87 188 ASN B C 1
ATOM 3307 O O . ASN B 1 188 ? -14.367 24.078 16.953 1 87 188 ASN B O 1
ATOM 3311 N N . VAL B 1 189 ? -12.188 24.047 17.391 1 91.31 189 VAL B N 1
ATOM 3312 C CA . VAL B 1 189 ? -11.867 24.344 16 1 91.31 189 VAL B CA 1
ATOM 3313 C C . VAL B 1 189 ? -12.469 23.281 15.094 1 91.31 189 VAL B C 1
ATOM 3315 O O . VAL B 1 189 ? -12.961 23.594 14.008 1 91.31 189 VAL B O 1
ATOM 3318 N N . ILE B 1 190 ? -12.477 22.062 15.539 1 93.31 190 ILE B N 1
ATOM 3319 C CA . ILE B 1 190 ? -12.984 20.969 14.719 1 93.31 190 ILE B CA 1
ATOM 3320 C C . ILE B 1 190 ? -14.484 21.125 14.508 1 93.31 190 ILE B C 1
ATOM 3322 O O . ILE B 1 190 ? -14.984 20.938 13.391 1 93.31 190 ILE B O 1
ATOM 3326 N N . GLU B 1 191 ? -15.18 21.5 15.555 1 93.81 191 GLU B N 1
ATOM 3327 C CA . GLU B 1 191 ? -16.625 21.703 15.461 1 93.81 191 GLU B CA 1
ATOM 3328 C C . GLU B 1 191 ? -16.953 22.781 14.445 1 93.81 191 GLU B C 1
ATOM 3330 O O . GLU B 1 191 ? -17.891 22.641 13.656 1 93.81 191 GLU B O 1
ATOM 3335 N N . VAL B 1 192 ? -16.219 23.781 14.562 1 94.69 192 VAL B N 1
ATOM 3336 C CA . VAL B 1 192 ? -16.438 24.906 13.664 1 94.69 192 VAL B CA 1
ATOM 3337 C C . VAL B 1 192 ? -16.188 24.469 12.219 1 94.69 192 VAL B C 1
ATOM 3339 O O . VAL B 1 192 ? -17 24.75 11.328 1 94.69 192 VAL B O 1
ATOM 3342 N N . LEU B 1 193 ? -15.078 23.844 11.969 1 95.19 193 LEU B N 1
ATOM 3343 C CA . LEU B 1 193 ? -14.703 23.422 10.625 1 95.19 193 LEU B CA 1
ATOM 3344 C C . LEU B 1 193 ? -15.719 22.422 10.062 1 95.19 193 LEU B C 1
ATOM 3346 O O . LEU B 1 193 ? -16.109 22.531 8.898 1 95.19 193 LEU B O 1
ATOM 3350 N N . VAL B 1 194 ? -16.125 21.484 10.852 1 95.62 194 VAL B N 1
ATOM 3351 C CA . VAL B 1 194 ? -17.109 20.484 10.43 1 95.62 194 VAL B CA 1
ATOM 3352 C C . VAL B 1 194 ? -18.422 21.188 10.094 1 95.62 194 VAL B C 1
ATOM 3354 O O . VAL B 1 194 ? -19.078 20.844 9.109 1 95.62 194 VAL B O 1
ATOM 3357 N N . GLY B 1 195 ? -18.781 22.125 10.938 1 95.62 195 GLY B N 1
ATOM 3358 C CA . GLY B 1 195 ? -19.969 22.906 10.648 1 95.62 195 GLY B CA 1
ATOM 3359 C C . GLY B 1 195 ? -19.906 23.609 9.305 1 95.62 195 GLY B C 1
ATOM 3360 O O . GLY B 1 195 ? -20.891 23.578 8.547 1 95.62 195 GLY B O 1
ATOM 3361 N N . ARG B 1 196 ? -18.844 24.266 9.047 1 95.25 196 ARG B N 1
ATOM 3362 C CA . ARG B 1 196 ? -18.656 24.938 7.773 1 95.25 196 ARG B CA 1
ATOM 3363 C C . ARG B 1 196 ? -18.734 23.953 6.609 1 95.25 196 ARG B C 1
ATOM 3365 O O . ARG B 1 196 ? -19.359 24.234 5.586 1 95.25 196 ARG B O 1
ATOM 3372 N N . LEU B 1 197 ? -18.047 22.812 6.77 1 95.69 197 LEU B N 1
ATOM 3373 C CA . LEU B 1 197 ? -18.062 21.781 5.738 1 95.69 197 LEU B CA 1
ATOM 3374 C C . LEU B 1 197 ? -19.484 21.328 5.445 1 95.69 197 LEU B C 1
ATOM 3376 O O . LEU B 1 197 ? -19.859 21.188 4.281 1 95.69 197 LEU B O 1
ATOM 3380 N N . ARG B 1 198 ? -20.219 21.078 6.5 1 96 198 ARG B N 1
ATOM 3381 C CA . ARG B 1 198 ? -21.594 20.656 6.328 1 96 198 ARG B CA 1
ATOM 3382 C C . ARG B 1 198 ? -22.391 21.672 5.52 1 96 198 ARG B C 1
ATOM 3384 O O . ARG B 1 198 ? -23.125 21.297 4.602 1 96 198 ARG B O 1
ATOM 3391 N N . ARG B 1 199 ? -22.281 22.859 5.895 1 94.25 199 ARG B N 1
ATOM 3392 C CA . ARG B 1 199 ? -23 23.922 5.199 1 94.25 199 ARG B CA 1
ATOM 3393 C C . ARG B 1 199 ? -22.641 23.953 3.719 1 94.25 199 ARG B C 1
ATOM 3395 O O . ARG B 1 199 ? -23.516 24.109 2.863 1 94.25 199 ARG B O 1
ATOM 3402 N N . LYS B 1 200 ? -21.391 23.812 3.441 1 94.06 200 LYS B N 1
ATOM 3403 C CA . LYS B 1 200 ? -20.906 23.875 2.064 1 94.06 200 LYS B CA 1
ATOM 3404 C C . LYS B 1 200 ? -21.359 22.656 1.271 1 94.06 200 LYS B C 1
ATOM 3406 O O . LYS B 1 200 ? -21.594 22.734 0.064 1 94.06 200 LYS B O 1
ATOM 3411 N N . LEU B 1 201 ? -21.484 21.531 1.911 1 94.06 201 LEU B N 1
ATOM 3412 C CA . LEU B 1 201 ? -21.828 20.281 1.234 1 94.06 201 LEU B CA 1
ATOM 3413 C C . LEU B 1 201 ? -23.328 20.125 1.082 1 94.06 201 LEU B C 1
ATOM 3415 O O . LEU B 1 201 ? -23.797 19.5 0.132 1 94.06 201 LEU B O 1
ATOM 3419 N N . GLU B 1 202 ? -24.031 20.594 2.084 1 89.5 202 GLU B N 1
ATOM 3420 C CA . GLU B 1 202 ? -25.484 20.469 2.096 1 89.5 202 GLU B CA 1
ATOM 3421 C C . GLU B 1 202 ? -26.125 21.375 1.044 1 89.5 202 GLU B C 1
ATOM 3423 O O . GLU B 1 202 ? -27.219 21.078 0.548 1 89.5 202 GLU B O 1
ATOM 3428 N N . ALA B 1 203 ? -25.531 22.453 0.885 1 72.38 203 ALA B N 1
ATOM 3429 C CA . ALA B 1 203 ? -26.125 23.469 0.015 1 72.38 203 ALA B CA 1
ATOM 3430 C C . ALA B 1 203 ? -26.578 22.859 -1.311 1 72.38 203 ALA B C 1
ATOM 3432 O O . ALA B 1 203 ? -27.688 23.109 -1.761 1 72.38 203 ALA B O 1
ATOM 3433 N N . PRO B 1 204 ? -25.781 22.078 -1.868 1 64.81 204 PRO B N 1
ATOM 3434 C CA . PRO B 1 204 ? -26.266 21.359 -3.057 1 64.81 204 PRO B CA 1
ATOM 3435 C C . PRO B 1 204 ? -26.969 20.047 -2.719 1 64.81 204 PRO B C 1
ATOM 3437 O O . PRO B 1 204 ? -26.422 19.234 -1.98 1 64.81 204 PRO B O 1
ATOM 3440 N N . ALA B 1 205 ? -28.297 19.891 -3.316 1 67.44 205 ALA B N 1
ATOM 3441 C CA . ALA B 1 205 ? -29.156 18.734 -3.463 1 67.44 205 ALA B CA 1
ATOM 3442 C C . ALA B 1 205 ? -29.344 18.016 -2.131 1 67.44 205 ALA B C 1
ATOM 3444 O O . ALA B 1 205 ? -29.641 16.812 -2.1 1 67.44 205 ALA B O 1
ATOM 3445 N N . GLY B 1 206 ? -28.812 18.656 -0.903 1 83.31 206 GLY B N 1
ATOM 3446 C CA . GLY B 1 206 ? -29.078 18.031 0.386 1 83.31 206 GLY B CA 1
ATOM 3447 C C . GLY B 1 206 ? -28.078 16.953 0.751 1 83.31 206 GLY B C 1
ATOM 3448 O O . GLY B 1 206 ? -28.406 16 1.45 1 83.31 206 GLY B O 1
ATOM 3449 N N . PHE B 1 207 ? -26.906 17.016 0.179 1 89.94 207 PHE B N 1
ATOM 3450 C CA . PHE B 1 207 ? -25.844 16.047 0.435 1 89.94 207 PHE B CA 1
ATOM 3451 C C . PHE B 1 207 ? -25.297 16.203 1.847 1 89.94 207 PHE B C 1
ATOM 3453 O O . PHE B 1 207 ? -24.641 17.203 2.156 1 89.94 207 PHE B O 1
ATOM 3460 N N . LYS B 1 208 ? -25.594 15.305 2.848 1 93.88 208 LYS B N 1
ATOM 3461 C CA . LYS B 1 208 ? -25.203 15.359 4.254 1 93.88 208 LYS B CA 1
ATOM 3462 C C . LYS B 1 208 ? -24.312 14.172 4.625 1 93.88 208 LYS B C 1
ATOM 3464 O O . LYS B 1 208 ? -24.719 13.289 5.379 1 93.88 208 LYS B O 1
ATOM 3469 N N . PRO B 1 209 ? -23.047 14.227 4.207 1 94.69 209 PRO B N 1
ATOM 3470 C CA . PRO B 1 209 ? -22.188 13.039 4.332 1 94.69 209 PRO B CA 1
ATOM 3471 C C . PRO B 1 209 ? -21.5 12.945 5.691 1 94.69 209 PRO B C 1
ATOM 3473 O O . PRO B 1 209 ? -20.875 11.93 6.004 1 94.69 209 PRO B O 1
ATOM 3476 N N . ILE B 1 210 ? -21.594 13.992 6.535 1 96.94 210 ILE B N 1
ATOM 3477 C CA . ILE B 1 210 ? -20.828 14 7.781 1 96.94 210 ILE B CA 1
ATOM 3478 C C . ILE B 1 210 ? -21.781 13.945 8.969 1 96.94 210 ILE B C 1
ATOM 3480 O O . ILE B 1 210 ? -22.562 14.875 9.195 1 96.94 210 ILE B O 1
ATOM 3484 N N . ASP B 1 211 ? -21.625 12.93 9.727 1 96.62 211 ASP B N 1
ATOM 3485 C CA . ASP B 1 211 ? -22.438 12.75 10.93 1 96.62 211 ASP B CA 1
ATOM 3486 C C . ASP B 1 211 ? -21.594 12.938 12.188 1 96.62 211 ASP B C 1
ATOM 3488 O O . ASP B 1 211 ? -20.391 12.664 12.195 1 96.62 211 ASP B O 1
ATOM 3492 N N . THR B 1 212 ? -22.281 13.406 13.203 1 95.81 212 THR B N 1
ATOM 3493 C CA . THR B 1 212 ? -21.688 13.414 14.539 1 95.81 212 THR B CA 1
ATOM 3494 C C . THR B 1 212 ? -22.094 12.164 15.32 1 95.81 212 THR B C 1
ATOM 3496 O O . THR B 1 212 ? -23.266 11.812 15.367 1 95.81 212 THR B O 1
ATOM 3499 N N . VAL B 1 213 ? -21.062 11.477 15.711 1 95.25 213 VAL B N 1
ATOM 3500 C CA . VAL B 1 213 ? -21.328 10.375 16.625 1 95.25 213 VAL B CA 1
ATOM 3501 C C . VAL B 1 213 ? -21.016 10.812 18.062 1 95.25 213 VAL B C 1
ATOM 3503 O O . VAL B 1 213 ? -19.844 10.883 18.453 1 95.25 213 VAL B O 1
ATOM 3506 N N . ARG B 1 214 ? -22.047 10.961 18.812 1 90.94 214 ARG B N 1
ATOM 3507 C CA . ARG B 1 214 ? -21.938 11.578 20.125 1 90.94 214 ARG B CA 1
ATOM 3508 C C . ARG B 1 214 ? -20.938 10.852 21 1 90.94 214 ARG B C 1
ATOM 3510 O O . ARG B 1 214 ? -20.969 9.617 21.109 1 90.94 214 ARG B O 1
ATOM 3517 N N . GLY B 1 215 ? -20.062 11.68 21.516 1 90.62 215 GLY B N 1
ATOM 3518 C CA . GLY B 1 215 ? -19.062 11.172 22.453 1 90.62 215 GLY B CA 1
ATOM 3519 C C . GLY B 1 215 ? -17.922 10.445 21.766 1 90.62 215 GLY B C 1
ATOM 3520 O O . GLY B 1 215 ? -16.938 10.094 22.406 1 90.62 215 GLY B O 1
ATOM 3521 N N . LEU B 1 216 ? -18.016 10.266 20.469 1 91.81 216 LEU B N 1
ATOM 3522 C CA . LEU B 1 216 ? -16.984 9.469 19.797 1 91.81 216 LEU B CA 1
ATOM 3523 C C . LEU B 1 216 ? -16.266 10.289 18.734 1 91.81 216 LEU B C 1
ATOM 3525 O O . LEU B 1 216 ? -15.031 10.258 18.656 1 91.81 216 LEU B O 1
ATOM 3529 N N . GLY B 1 217 ? -17.016 11.023 17.938 1 96.12 217 GLY B N 1
ATOM 3530 C CA . GLY B 1 217 ? -16.375 11.812 16.891 1 96.12 217 GLY B CA 1
ATOM 3531 C C . GLY B 1 217 ? -17.266 12.016 15.672 1 96.12 217 GLY B C 1
ATOM 3532 O O . GLY B 1 217 ? -18.438 12.367 15.797 1 96.12 217 GLY B O 1
ATOM 3533 N N . TYR B 1 218 ? -16.672 11.906 14.547 1 96.81 218 TYR B N 1
ATOM 3534 C CA . TYR B 1 218 ? -17.375 12.203 13.305 1 96.81 218 TYR B CA 1
ATOM 3535 C C . TYR B 1 218 ? -17.297 11.031 12.336 1 96.81 218 TYR B C 1
ATOM 3537 O O . TYR B 1 218 ? -16.344 10.266 12.352 1 96.81 218 TYR B O 1
ATOM 3545 N N . LEU B 1 219 ? -18.344 10.859 11.531 1 97.38 219 LEU B N 1
ATOM 3546 C CA . LEU B 1 219 ? -18.469 9.781 10.555 1 97.38 219 LEU B CA 1
ATOM 3547 C C . LEU B 1 219 ? -18.781 10.336 9.172 1 97.38 219 LEU B C 1
ATOM 3549 O O . LEU B 1 219 ? -19.734 11.102 9.008 1 97.38 219 LEU B O 1
ATOM 3553 N N . PHE B 1 220 ? -17.906 10.109 8.25 1 96.94 220 PHE B N 1
ATOM 3554 C CA . PHE B 1 220 ? -18.281 10.305 6.855 1 96.94 220 PHE B CA 1
ATOM 3555 C C . PHE B 1 220 ? -19.109 9.133 6.355 1 96.94 220 PHE B C 1
ATOM 3557 O O . PHE B 1 220 ? -18.578 8.055 6.086 1 96.94 220 PHE B O 1
ATOM 3564 N N . ASN B 1 221 ? -20.328 9.297 6.121 1 94.81 221 ASN B N 1
ATOM 3565 C CA . ASN B 1 221 ? -21.266 8.18 6.047 1 94.81 221 ASN B CA 1
ATOM 3566 C C . ASN B 1 221 ? -21.453 7.703 4.609 1 94.81 221 ASN B C 1
ATOM 3568 O O . ASN B 1 221 ? -22.125 6.695 4.367 1 94.81 221 ASN B O 1
ATOM 3572 N N . GLU B 1 222 ? -20.938 8.391 3.66 1 93.88 222 GLU B N 1
ATOM 3573 C CA . GLU B 1 222 ? -21 7.965 2.268 1 93.88 222 GLU B CA 1
ATOM 3574 C C . GLU B 1 222 ? -19.844 7.031 1.918 1 93.88 222 GLU B C 1
ATOM 3576 O O . GLU B 1 222 ? -18.734 7.199 2.424 1 93.88 222 GLU B O 1
ATOM 3581 N N . ARG B 1 223 ? -20.125 6.086 1.113 1 92.44 223 ARG B N 1
ATOM 3582 C CA . ARG B 1 223 ? -19.062 5.199 0.631 1 92.44 223 ARG B CA 1
ATOM 3583 C C . ARG B 1 223 ? -18.141 5.926 -0.346 1 92.44 223 ARG B C 1
ATOM 3585 O O . ARG B 1 223 ? -18.609 6.645 -1.229 1 92.44 223 ARG B O 1
ATOM 3592 N N . CYS B 1 224 ? -16.938 5.812 -0.095 1 92.5 224 CYS B N 1
ATOM 3593 C CA . CYS B 1 224 ? -15.945 6.43 -0.963 1 92.5 224 CYS B CA 1
ATOM 3594 C C . CYS B 1 224 ? -15.328 5.398 -1.899 1 92.5 224 CYS B C 1
ATOM 3596 O O . CYS B 1 224 ? -15.125 4.246 -1.514 1 92.5 224 CYS B O 1
ATOM 3598 N N . GLN B 1 225 ? -15.07 5.844 -3.096 1 88 225 GLN B N 1
ATOM 3599 C CA . GLN B 1 225 ? -14.414 4.996 -4.09 1 88 225 GLN B CA 1
ATOM 3600 C C . GLN B 1 225 ? -13.195 5.691 -4.688 1 88 225 GLN B C 1
ATOM 3602 O O . GLN B 1 225 ? -13.133 6.922 -4.73 1 88 225 GLN B O 1
#